Protein AF-0000000077100082 (afdb_homodimer)

Secondary structure (DSSP, 8-state):
-HHHHHHHHHHHHHHTT---THHHH-HHHHHHHHHIIIIIHHHHH---HHHHHHHHHHHHHHTT-HHHHHHHHHHHHHHT--HHHHHHHHHHHHHHH-HHHHHHHHHHHHHHHHHTT--SSPPP-----TTTHHHHHHHHHHHHH-GGGTTGGG-S-TTTHHHHHHIIIIIIIIIITSSSS-HHHHHHHHHHHHHHH-S-HHHHHHHHHHHHHTT--HHHHHHHHHHHHHHHHHHHHHHHHHHHHHHHHHHHTT--GGGTT-/-HHHHHHHHHHHHHHTT---THHHH-HHHHHHHHHIIIIIHHHHH---HHHHHHHHHHHHHHTT-HHHHHHHHHHHHHHT--HHHHHHHHHHHHHHH-HHHHHHHHHHHHHHHHHTT--SSPPP-----TTTHHHHHHHHHHHHH-GGGTTGGG-S-TTTHHHHHHIIIIIIIIIITSSSS-HHHHHHHHHHHHHHH-S-HHHHHHHHHHHHHTT--HHHHHHHHHHHHHHHHHHHHHHHHHHHHHHHHHHHTT--GGGTT-

Sequence (524 aa):
MEMTESIKKYKEKIFQGRESELLETDPEFMERFEHFAFGEVVNETKLDDKIGFMAVLAALLGCQGEEAFRELLPAALNIGITPVEVKEIVYQAAAYLGMGRVLSFLKITNEVLTEKGVSLPLEGQAVSTMENRRETGTRVQVEIFGEGMRDFWQSGPQESRHINRWLAANCFGDYYTRTGLDYKQREMITFCFLAAQGGCEPQLTSHAAANMKIGNDKEFLIRIISQCLPYIGYPRSLNALSCVNAAAEKQEKGMNINEDKRMEMTESIKKYKEKIFQGRESELLETDPEFMERFEHFAFGEVVNETKLDDKIGFMAVLAALLGCQGEEAFRELLPAALNIGITPVEVKEIVYQAAAYLGMGRVLSFLKITNEVLTEKGVSLPLEGQAVSTMENRRETGTRVQVEIFGEGMRDFWQSGPQESRHINRWLAANCFGDYYTRTGLDYKQREMITFCFLAAQGGCEPQLTSHAAANMKIGNDKEFLIRIISQCLPYIGYPRSLNALSCVNAAAEKQEKGMNINEDKR

pLDDT: mean 93.89, std 10.59, range [25.17, 98.94]

InterPro domains:
  IPR003779 Alkyl hydroperoxide reductase AhpD/CMD-like [PF02627] (27-111)
  IPR003779 Alkyl hydroperoxide reductase AhpD/CMD-like [PF02627] (165-244)
  IPR029032 AhpD-like [G3DSA:1.20.1290.10] (13-253)
  IPR029032 AhpD-like [SSF69118] (3-251)
  IPR052512 4-carboxymuconolactone decarboxylase/NDH-1 regulator [PTHR33570] (128-253)

Nearest PDB structures (foldseek):
  4g9q-assembly1_A  TM=7.922E-01  e=1.301E-07  Sinorhizobium meliloti 1021
  2af7-assembly1_A  TM=8.505E-01  e=6.640E-03  Methanothermobacter thermautotrophicus
  2af7-assembly1_F  TM=8.245E-01  e=3.031E-02  Methanothermobacter thermautotrophicus
  6r38-assembly1_A-2  TM=1.895E-01  e=4.785E+00  Trypanosoma brucei
  2q0t-assembly1_C  TM=5.673E-01  e=5.059E-04  Paraburkholderia xenovorans LB400

Structure (mmCIF, N/CA/C/O backbone):
data_AF-0000000077100082-model_v1
#
loop_
_entity.id
_entity.type
_entity.pdbx_description
1 polymer 'Carboxymuconolactone decarboxylase family protein'
#
loop_
_atom_site.group_PDB
_atom_site.id
_atom_site.type_symbol
_atom_site.label_atom_id
_atom_site.label_alt_id
_atom_site.label_comp_id
_atom_site.label_asym_id
_atom_site.label_entity_id
_atom_site.label_seq_id
_atom_site.pdbx_PDB_ins_code
_atom_site.Cartn_x
_atom_site.Cartn_y
_atom_site.Cartn_z
_atom_site.occupancy
_atom_site.B_iso_or_equiv
_atom_site.auth_seq_id
_atom_site.auth_comp_id
_atom_site.auth_asym_id
_atom_site.auth_atom_id
_atom_site.pdbx_PDB_model_num
ATOM 1 N N . MET A 1 1 ? -29.5 27 15.508 1 57.44 1 MET A N 1
ATOM 2 C CA . MET A 1 1 ? -29.328 28.25 14.789 1 57.44 1 MET A CA 1
ATOM 3 C C . MET A 1 1 ? -27.875 28.703 14.805 1 57.44 1 MET A C 1
ATOM 5 O O . MET A 1 1 ? -27.297 28.969 13.758 1 57.44 1 MET A O 1
ATOM 9 N N . GLU A 1 2 ? -27.297 28.719 15.977 1 64.06 2 GLU A N 1
ATOM 10 C CA . GLU A 1 2 ? -25.938 29.188 16.141 1 64.06 2 GLU A CA 1
ATOM 11 C C . GLU A 1 2 ? -24.938 28.234 15.469 1 64.06 2 GLU A C 1
ATOM 13 O O . GLU A 1 2 ? -24.016 28.688 14.797 1 64.06 2 GLU A O 1
ATOM 18 N N . MET A 1 3 ? -25.281 27 15.508 1 71.62 3 MET A N 1
ATOM 19 C CA . MET A 1 3 ? -24.359 26.031 14.914 1 71.62 3 MET A CA 1
ATOM 20 C C . MET A 1 3 ? -24.391 26.125 13.391 1 71.62 3 MET A C 1
ATOM 22 O O . MET A 1 3 ? -23.359 26.016 12.742 1 71.62 3 MET A O 1
ATOM 26 N N . THR A 1 4 ? -25.516 26.406 12.945 1 79.12 4 THR A N 1
ATOM 27 C CA . THR A 1 4 ? -25.672 26.5 11.492 1 79.12 4 THR A CA 1
ATOM 28 C C . THR A 1 4 ? -24.891 27.688 10.953 1 79.12 4 THR A C 1
ATOM 30 O O . THR A 1 4 ? -24.234 27.578 9.906 1 79.12 4 THR A O 1
ATOM 33 N N . GLU A 1 5 ? -24.875 28.781 11.758 1 83.44 5 GLU A N 1
ATOM 34 C CA . GLU A 1 5 ? -24.141 29.953 11.32 1 83.44 5 GLU A CA 1
ATOM 35 C C . GLU A 1 5 ? -22.625 29.719 11.383 1 83.44 5 GLU A C 1
ATOM 37 O O . GLU A 1 5 ? -21.891 30.172 10.516 1 83.44 5 GLU A O 1
ATOM 42 N N . SER A 1 6 ? -22.25 29.078 12.398 1 84.81 6 SER A N 1
ATOM 43 C CA . SER A 1 6 ? -20.844 28.781 12.555 1 84.81 6 SER A CA 1
ATOM 44 C C . SER A 1 6 ? -20.344 27.875 11.438 1 84.81 6 SER A C 1
ATOM 46 O O . SER A 1 6 ? -19.219 28.031 10.953 1 84.81 6 SER A O 1
ATOM 48 N N . ILE A 1 7 ? -21.141 26.984 11.086 1 88.75 7 ILE A N 1
ATOM 49 C CA . ILE A 1 7 ? -20.797 26.062 10 1 88.75 7 ILE A CA 1
ATOM 50 C C . ILE A 1 7 ? -20.688 26.844 8.688 1 88.75 7 ILE A C 1
ATOM 52 O O . ILE A 1 7 ? -19.75 26.609 7.914 1 88.75 7 ILE A O 1
ATOM 56 N N . LYS A 1 8 ? -21.609 27.688 8.469 1 87.44 8 LYS A N 1
ATOM 57 C CA . LYS A 1 8 ? -21.594 28.5 7.25 1 87.44 8 LYS A CA 1
ATOM 58 C C . LYS A 1 8 ? -20.328 29.344 7.172 1 87.44 8 LYS A C 1
ATOM 60 O O . LYS A 1 8 ? -19.719 29.469 6.109 1 87.44 8 LYS A O 1
ATOM 65 N N . LYS A 1 9 ? -19.953 29.969 8.281 1 88.38 9 LYS A N 1
ATOM 66 C CA . LYS A 1 9 ? -18.75 30.797 8.336 1 88.38 9 LYS A CA 1
ATOM 67 C C . LYS A 1 9 ? -17.5 29.969 8.094 1 88.38 9 LYS A C 1
ATOM 69 O O . LYS A 1 9 ? -16.594 30.406 7.387 1 88.38 9 LYS A O 1
ATOM 74 N N . TYR A 1 10 ? -17.516 28.891 8.688 1 89.19 10 TYR A N 1
ATOM 75 C CA . TYR A 1 10 ? -16.359 28 8.531 1 89.19 10 TYR A CA 1
ATOM 76 C C . TYR A 1 10 ? -16.234 27.531 7.082 1 89.19 10 TYR A C 1
ATOM 78 O O . TYR A 1 10 ? -15.133 27.531 6.52 1 89.19 10 TYR A O 1
ATOM 86 N N . LYS A 1 11 ? -17.281 27.156 6.488 1 89.62 11 LYS A N 1
ATOM 87 C CA . LYS A 1 11 ? -17.281 26.688 5.105 1 89.62 11 LYS A CA 1
ATOM 88 C C . LYS A 1 11 ? -16.859 27.812 4.152 1 89.62 11 LYS A C 1
ATOM 90 O O . LYS A 1 11 ? -16.188 27.562 3.15 1 89.62 11 LYS A O 1
ATOM 95 N N . GLU A 1 12 ? -17.344 28.953 4.441 1 88.38 12 GLU A N 1
ATOM 96 C CA . GLU A 1 12 ? -16.938 30.094 3.623 1 88.38 12 GLU A CA 1
ATOM 97 C C . GLU A 1 12 ? -15.422 30.312 3.695 1 88.38 12 GLU A C 1
ATOM 99 O O . GLU A 1 12 ? -14.797 30.656 2.695 1 88.38 12 GLU A O 1
ATOM 104 N N . LYS A 1 13 ? -14.938 30.172 4.867 1 86.25 13 LYS A N 1
ATOM 105 C CA . LYS A 1 13 ? -13.5 30.328 5.078 1 86.25 13 LYS A CA 1
ATOM 106 C C . LYS A 1 13 ? -12.711 29.312 4.27 1 86.25 13 LYS A C 1
ATOM 108 O O . LYS A 1 13 ? -11.695 29.641 3.648 1 86.25 13 LYS A O 1
ATOM 113 N N . ILE A 1 14 ? -13.219 28.125 4.125 1 86.38 14 ILE A N 1
ATOM 114 C CA . ILE A 1 14 ? -12.383 27.062 3.568 1 86.38 14 ILE A CA 1
ATOM 115 C C . ILE A 1 14 ? -12.695 26.891 2.084 1 86.38 14 ILE A C 1
ATOM 117 O O . ILE A 1 14 ? -11.805 26.578 1.29 1 86.38 14 ILE A O 1
ATOM 121 N N . PHE A 1 15 ? -13.914 27.047 1.673 1 88.56 15 PHE A N 1
ATOM 122 C CA . PHE A 1 15 ? -14.266 26.719 0.297 1 88.56 15 PHE A CA 1
ATOM 123 C C . PHE A 1 15 ? -14.406 27.984 -0.541 1 88.56 15 PHE A C 1
ATOM 125 O O . PHE A 1 15 ? -14.484 27.922 -1.77 1 88.56 15 PHE A O 1
ATOM 132 N N . GLN A 1 16 ? -14.445 29.141 0.132 1 86.81 16 GLN A N 1
ATOM 133 C CA . GLN A 1 16 ? -14.453 30.438 -0.516 1 86.81 16 GLN A CA 1
ATOM 134 C C . GLN A 1 16 ? -15.477 30.5 -1.641 1 86.81 16 GLN A C 1
ATOM 136 O O . GLN A 1 16 ? -15.156 30.859 -2.773 1 86.81 16 GLN A O 1
ATOM 141 N N . GLY A 1 17 ? -16.672 30.047 -1.299 1 82 17 GLY A N 1
ATOM 142 C CA . GLY A 1 17 ? -17.812 30.203 -2.203 1 82 17 GLY A CA 1
ATOM 143 C C . GLY A 1 17 ? -18.047 28.984 -3.08 1 82 17 GLY A C 1
ATOM 144 O O . GLY A 1 17 ? -19.094 28.891 -3.734 1 82 17 GLY A O 1
ATOM 145 N N . ARG A 1 18 ? -17.109 28.109 -3.15 1 82.69 18 ARG A N 1
ATOM 146 C CA . ARG A 1 18 ? -17.312 26.891 -3.934 1 82.69 18 ARG A CA 1
ATOM 147 C C . ARG A 1 18 ? -18.219 25.922 -3.193 1 82.69 18 ARG A C 1
ATOM 149 O O . ARG A 1 18 ? -18 25.656 -2.008 1 82.69 18 ARG A O 1
ATOM 156 N N . GLU A 1 19 ? -19.312 25.5 -3.924 1 82.69 19 GLU A N 1
ATOM 157 C CA . GLU A 1 19 ? -20.234 24.547 -3.322 1 82.69 19 GLU A CA 1
ATOM 158 C C . GLU A 1 19 ? -20.219 23.219 -4.07 1 82.69 19 GLU A C 1
ATOM 160 O O . GLU A 1 19 ? -20.047 23.188 -5.289 1 82.69 19 GLU A O 1
ATOM 165 N N . SER A 1 20 ? -20.359 22.156 -3.256 1 86.44 20 SER A N 1
ATOM 166 C CA . SER A 1 20 ? -20.453 20.828 -3.834 1 86.44 20 SER A CA 1
ATOM 167 C C . SER A 1 20 ? -21.734 20.641 -4.629 1 86.44 20 SER A C 1
ATOM 169 O O . SER A 1 20 ? -22.797 21.109 -4.215 1 86.44 20 SER A O 1
ATOM 171 N N . GLU A 1 21 ? -21.656 20 -5.715 1 86.38 21 GLU A N 1
ATOM 172 C CA . GLU A 1 21 ? -22.844 19.672 -6.508 1 86.38 21 GLU A CA 1
ATOM 173 C C . GLU A 1 21 ? -23.781 18.75 -5.738 1 86.38 21 GLU A C 1
ATOM 175 O O . GLU A 1 21 ? -24.984 18.719 -6.008 1 86.38 21 GLU A O 1
ATOM 180 N N . LEU A 1 22 ? -23.219 18.141 -4.777 1 91.5 22 LEU A N 1
ATOM 181 C CA . LEU A 1 22 ? -24.016 17.172 -4.004 1 91.5 22 LEU A CA 1
ATOM 182 C C . LEU A 1 22 ? -25.078 17.891 -3.182 1 91.5 22 LEU A C 1
ATOM 184 O O . LEU A 1 22 ? -26.062 17.281 -2.771 1 91.5 22 LEU A O 1
ATOM 188 N N . LEU A 1 23 ? -24.828 19.188 -2.873 1 90.19 23 LEU A N 1
ATOM 189 C CA . LEU A 1 23 ? -25.828 19.953 -2.139 1 90.19 23 LEU A CA 1
ATOM 190 C C . LEU A 1 23 ? -27.141 20.016 -2.914 1 90.19 23 LEU A C 1
ATOM 192 O O . LEU A 1 23 ? -28.219 20.062 -2.318 1 90.19 23 LEU A O 1
ATOM 196 N N . GLU A 1 24 ? -27.094 19.953 -4.258 1 91.38 24 GLU A N 1
ATOM 197 C CA . GLU A 1 24 ? -28.281 20 -5.105 1 91.38 24 GLU A CA 1
ATOM 198 C C . GLU A 1 24 ? -28.891 18.609 -5.262 1 91.38 24 GLU A C 1
ATOM 200 O O . GLU A 1 24 ? -30.109 18.438 -5.148 1 91.38 24 GLU A O 1
ATOM 205 N N . THR A 1 25 ? -28.109 17.609 -5.496 1 94.88 25 THR A N 1
ATOM 206 C CA .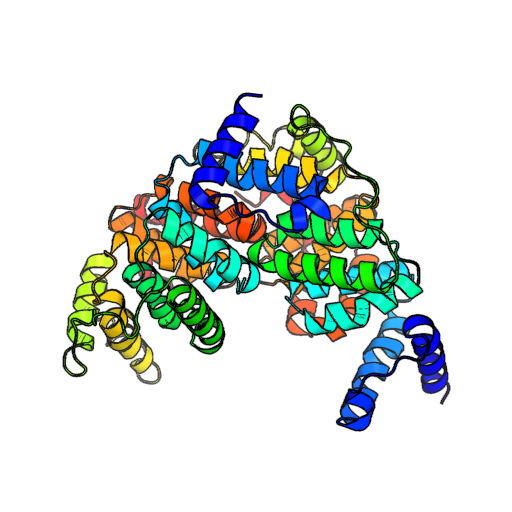 THR A 1 25 ? -28.625 16.297 -5.832 1 94.88 25 THR A CA 1
ATOM 207 C C . THR A 1 25 ? -28.938 15.5 -4.57 1 94.88 25 THR A C 1
ATOM 209 O O . THR A 1 25 ? -29.812 14.625 -4.578 1 94.88 25 THR A O 1
ATOM 212 N N . ASP A 1 26 ? -28.266 15.75 -3.459 1 95.75 26 ASP A N 1
ATOM 213 C CA . ASP A 1 26 ? -28.375 14.977 -2.227 1 95.75 26 ASP A CA 1
ATOM 214 C C . ASP A 1 26 ? -28.453 15.891 -1.008 1 95.75 26 ASP A C 1
ATOM 216 O O . ASP A 1 26 ? -27.656 15.766 -0.079 1 95.75 26 ASP A O 1
ATOM 220 N N . PRO A 1 27 ? -29.344 16.75 -0.812 1 91.81 27 PRO A N 1
ATOM 221 C CA . PRO A 1 27 ? -29.375 17.812 0.201 1 91.81 27 PRO A CA 1
ATOM 222 C C . PRO A 1 27 ? -29.484 17.266 1.622 1 91.81 27 PRO A C 1
ATOM 224 O O . PRO A 1 27 ? -28.844 17.781 2.539 1 91.81 27 PRO A O 1
ATOM 227 N N . GLU A 1 28 ? -30.25 16.156 1.84 1 92.44 28 GLU A N 1
ATOM 228 C CA . GLU A 1 28 ? -30.406 15.633 3.191 1 92.44 28 GLU A CA 1
ATOM 229 C C . GLU A 1 28 ? -29.109 15 3.691 1 92.44 28 GLU A C 1
ATOM 231 O O . GLU A 1 28 ? -28.734 15.172 4.855 1 92.44 28 GLU A O 1
ATOM 236 N N . PHE A 1 29 ? -28.562 14.305 2.797 1 93.81 29 PHE A N 1
ATOM 237 C CA . PHE A 1 29 ? -27.281 13.688 3.15 1 93.81 29 PHE A CA 1
ATOM 238 C C . PHE A 1 29 ? -26.25 14.742 3.486 1 93.81 29 PHE A C 1
ATOM 240 O O . PHE A 1 29 ? -25.562 14.648 4.504 1 93.81 29 PHE A O 1
ATOM 247 N N . MET A 1 30 ? -26.109 15.719 2.662 1 93.44 30 MET A N 1
ATOM 248 C CA . MET A 1 30 ? -25.062 16.734 2.814 1 93.44 30 MET A CA 1
ATOM 249 C C . MET A 1 30 ? -25.297 17.578 4.07 1 93.44 30 MET A C 1
ATOM 251 O O . MET A 1 30 ? -24.344 18 4.719 1 93.44 30 MET A O 1
ATOM 255 N N . GLU A 1 31 ? -26.516 17.797 4.41 1 91.62 31 GLU A N 1
ATOM 256 C CA . GLU A 1 31 ? -26.828 18.5 5.652 1 91.62 31 GLU A CA 1
ATOM 257 C C . GLU A 1 31 ? -26.219 17.781 6.859 1 91.62 31 GLU A C 1
ATOM 259 O O . GLU A 1 31 ? -25.594 18.406 7.715 1 91.62 31 GLU A O 1
ATOM 264 N N . ARG A 1 32 ? -26.438 16.453 6.891 1 92.94 32 ARG A N 1
ATOM 265 C CA . ARG A 1 32 ? -25.938 15.664 8.016 1 92.94 32 ARG A CA 1
ATOM 266 C C . ARG A 1 32 ? -24.406 15.578 7.988 1 92.94 32 ARG A C 1
ATOM 268 O O . ARG A 1 32 ? -23.766 15.711 9.031 1 92.94 32 ARG A O 1
ATOM 275 N N . PHE A 1 33 ? -23.906 15.406 6.824 1 94.31 33 PHE A N 1
ATOM 276 C CA . PHE A 1 33 ? -22.469 15.266 6.699 1 94.31 33 PHE A CA 1
ATOM 277 C C . PHE A 1 33 ? -21.75 16.547 7.109 1 94.31 33 PHE A C 1
ATOM 279 O O . PHE A 1 33 ? -20.812 16.531 7.898 1 94.31 33 PHE A O 1
ATOM 286 N N . GLU A 1 34 ? -22.156 17.688 6.586 1 92.88 34 GLU A N 1
ATOM 287 C CA . GLU A 1 34 ? -21.5 18.969 6.852 1 92.88 34 GLU A CA 1
ATOM 288 C C . GLU A 1 34 ? -21.656 19.375 8.312 1 92.88 34 GLU A C 1
ATOM 290 O O . GLU A 1 34 ? -20.734 19.953 8.906 1 92.88 34 GLU A O 1
ATOM 295 N N . HIS A 1 35 ? -22.812 19.109 8.859 1 93.56 35 HIS A N 1
ATOM 296 C CA . HIS A 1 35 ? -23.016 19.391 10.273 1 93.56 35 HIS A CA 1
ATOM 297 C C . HIS A 1 35 ? -22.031 18.609 11.141 1 93.56 35 HIS A C 1
ATOM 299 O O . HIS A 1 35 ? -21.5 19.141 12.117 1 93.56 35 HIS A O 1
ATOM 305 N N . PHE A 1 36 ? -21.844 17.391 10.789 1 95.19 36 PHE A N 1
ATOM 306 C CA . PHE A 1 36 ? -20.938 16.531 11.547 1 95.19 36 PHE A CA 1
ATOM 307 C C . PHE A 1 36 ? -19.484 16.953 11.312 1 95.19 36 PHE A C 1
ATOM 309 O O . PHE A 1 36 ? -18.781 17.281 12.266 1 95.19 36 PHE A O 1
ATOM 316 N N . ALA A 1 37 ? -19.062 17 10.055 1 95.81 37 ALA A N 1
ATOM 317 C CA . ALA A 1 37 ? -17.656 17.188 9.68 1 95.81 37 ALA A CA 1
ATOM 318 C C . ALA A 1 37 ? -17.203 18.609 9.984 1 95.81 37 ALA A C 1
ATOM 320 O O . ALA A 1 37 ? -16.078 18.812 10.453 1 95.81 37 ALA A O 1
ATOM 321 N N . PHE A 1 38 ? -18 19.609 9.711 1 94.38 38 PHE A N 1
ATOM 322 C CA . PHE A 1 38 ? -17.562 21 9.789 1 94.38 38 PHE A CA 1
ATOM 323 C C . PHE A 1 38 ? -18.172 21.688 11.008 1 94.38 38 PHE A C 1
ATOM 325 O O . PHE A 1 38 ? -17.844 22.844 11.312 1 94.38 38 PHE A O 1
ATOM 332 N N . GLY A 1 39 ? -19.031 21.016 11.766 1 94.44 39 GLY A N 1
ATOM 333 C CA . GLY A 1 39 ? -19.609 21.531 12.992 1 94.44 39 GLY A CA 1
ATOM 334 C C . GLY A 1 39 ? -19.172 20.781 14.227 1 94.44 39 GLY A C 1
ATOM 335 O O . GLY A 1 39 ? -18.25 21.203 14.93 1 94.44 39 GLY A O 1
ATOM 336 N N . GLU A 1 40 ? -19.703 19.516 14.422 1 94.69 40 GLU A N 1
ATOM 337 C CA . GLU A 1 40 ? -19.484 18.766 15.656 1 94.69 40 GLU A CA 1
ATOM 338 C C . GLU A 1 40 ? -18 18.422 15.836 1 94.69 40 GLU A C 1
ATOM 340 O O . GLU A 1 40 ? -17.438 18.609 16.922 1 94.69 40 GLU A O 1
ATOM 345 N N . VAL A 1 41 ? -17.406 17.938 14.82 1 96.56 41 VAL A N 1
ATOM 346 C CA . VAL A 1 41 ? -16.016 17.5 14.906 1 96.56 41 VAL A CA 1
ATOM 347 C C . VAL A 1 41 ? -15.117 18.719 15.18 1 96.56 41 VAL A C 1
ATOM 349 O O . VAL A 1 41 ? -14.258 18.672 16.062 1 96.56 41 VAL A O 1
ATOM 352 N N . VAL A 1 42 ? -15.305 19.781 14.461 1 93.81 42 VAL A N 1
ATOM 353 C CA . VAL A 1 42 ? -14.492 20.984 14.602 1 93.81 42 VAL A CA 1
ATOM 354 C C . VAL A 1 42 ? -14.648 21.547 16.016 1 93.81 42 VAL A C 1
ATOM 356 O O . VAL A 1 42 ? -13.656 21.922 16.641 1 93.81 42 VAL A O 1
ATOM 359 N N . ASN A 1 43 ? -15.836 21.531 16.531 1 93.62 43 ASN A N 1
ATOM 360 C CA . ASN A 1 43 ? -16.109 22.094 17.859 1 93.62 43 ASN A CA 1
ATOM 361 C C . ASN A 1 43 ? -15.547 21.219 18.969 1 93.62 43 ASN A C 1
ATOM 363 O O . ASN A 1 43 ? -15.156 21.703 20.016 1 93.62 43 ASN A O 1
ATOM 367 N N . GLU A 1 44 ? -15.562 19.922 18.719 1 95.19 44 GLU A N 1
ATOM 368 C CA . GLU A 1 44 ? -15.078 18.969 19.719 1 95.19 44 GLU A CA 1
ATOM 369 C C . GLU A 1 44 ? -13.555 18.953 19.766 1 95.19 44 GLU A C 1
ATOM 371 O O . GLU A 1 44 ? -12.961 18.906 20.844 1 95.19 44 GLU A O 1
ATOM 376 N N . THR A 1 45 ? -12.906 18.922 18.625 1 97 45 THR A N 1
ATOM 377 C CA . THR A 1 45 ? -11.461 18.734 18.562 1 97 45 THR A CA 1
ATOM 378 C C . THR A 1 45 ? -10.727 20.031 18.859 1 97 45 THR A C 1
ATOM 380 O O . THR A 1 45 ? -9.672 20.016 19.5 1 97 45 THR A O 1
ATOM 383 N N . LYS A 1 46 ? -11.234 21.188 18.359 1 95.88 46 LYS A N 1
ATOM 384 C CA . LYS A 1 46 ? -10.641 22.516 18.516 1 95.88 46 LYS A CA 1
ATOM 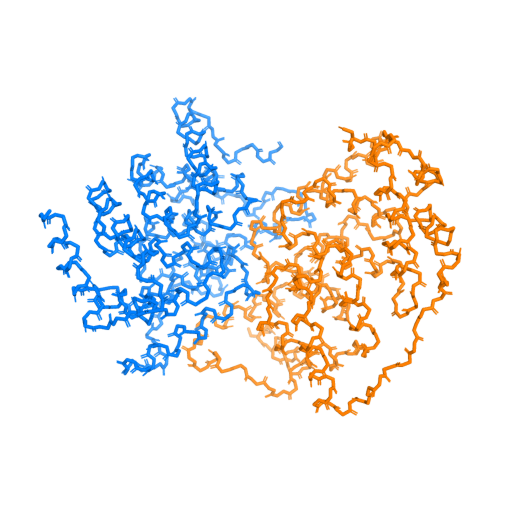385 C C . LYS A 1 46 ? -9.188 22.531 18.031 1 95.88 46 LYS A C 1
ATOM 387 O O . LYS A 1 46 ? -8.328 23.156 18.656 1 95.88 46 LYS A O 1
ATOM 392 N N . LEU A 1 47 ? -8.953 21.734 17.062 1 96.5 47 LEU A N 1
ATOM 393 C CA . LEU A 1 47 ? -7.633 21.719 16.438 1 96.5 47 LEU A CA 1
ATOM 394 C C . LEU A 1 47 ? -7.391 22.984 15.625 1 96.5 47 LEU A C 1
ATOM 396 O O . LEU A 1 47 ? -8.328 23.578 15.109 1 96.5 47 LEU A O 1
ATOM 400 N N . ASP A 1 48 ? -6.117 23.391 15.617 1 96.06 48 ASP A N 1
ATOM 401 C CA . ASP A 1 48 ? -5.73 24.344 14.578 1 96.06 48 ASP A CA 1
ATOM 402 C C . ASP A 1 48 ? -6.176 23.875 13.195 1 96.06 48 ASP A C 1
ATOM 404 O O . ASP A 1 48 ? -6.031 22.688 12.867 1 96.06 48 ASP A O 1
ATOM 408 N N . ASP A 1 49 ? -6.762 24.766 12.367 1 95.12 49 ASP A N 1
ATOM 409 C CA . ASP A 1 49 ? -7.324 24.391 11.078 1 95.12 49 ASP A CA 1
ATOM 410 C C . ASP A 1 49 ? -6.273 23.734 10.188 1 95.12 49 ASP A C 1
ATOM 412 O O . ASP A 1 49 ? -6.566 22.766 9.477 1 95.12 49 ASP A O 1
ATOM 416 N N . LYS A 1 50 ? -5.09 24.297 10.234 1 96.81 50 LYS A N 1
ATOM 417 C CA . LYS A 1 50 ? -4.02 23.766 9.391 1 96.81 50 LYS A CA 1
ATOM 418 C C . LYS A 1 50 ? -3.682 22.328 9.766 1 96.81 50 LYS A C 1
ATOM 420 O O . LYS A 1 50 ? -3.557 21.469 8.898 1 96.81 50 LYS A O 1
ATOM 425 N N . ILE A 1 51 ? -3.543 22.094 11.031 1 98.12 51 ILE A N 1
ATOM 426 C CA . ILE A 1 51 ? -3.225 20.766 11.523 1 98.12 51 ILE A CA 1
ATOM 427 C C . ILE A 1 51 ? -4.355 19.797 11.18 1 98.12 51 ILE A C 1
ATOM 429 O O . ILE A 1 51 ? -4.105 18.672 10.742 1 98.12 51 ILE A O 1
ATOM 433 N N . GLY A 1 52 ? -5.609 20.234 11.391 1 97.81 52 GLY A N 1
ATOM 434 C CA . GLY A 1 52 ? -6.754 19.406 11.062 1 97.81 52 GLY A CA 1
ATOM 435 C C . GLY A 1 52 ? -6.797 19.016 9.594 1 97.81 52 GLY A C 1
ATOM 436 O O . GLY A 1 52 ? -7.051 17.844 9.273 1 97.81 52 GLY A O 1
ATOM 437 N N . PHE A 1 53 ? -6.535 19.922 8.695 1 97.56 53 PHE A N 1
ATOM 438 C CA . PHE A 1 53 ? -6.609 19.625 7.266 1 97.56 53 PHE A CA 1
ATOM 439 C C . PHE A 1 53 ? -5.418 18.781 6.82 1 97.56 53 PHE A C 1
ATOM 441 O O . PHE A 1 53 ? -5.547 17.953 5.918 1 97.56 53 PHE A O 1
ATOM 448 N N . MET A 1 54 ? -4.227 19 7.441 1 98.69 54 MET A N 1
ATOM 449 C CA . MET A 1 54 ? -3.104 18.109 7.164 1 98.69 54 MET A CA 1
ATOM 450 C C . MET A 1 54 ? -3.457 16.656 7.488 1 98.69 54 MET A C 1
ATOM 452 O O . MET A 1 54 ? -3.16 15.75 6.707 1 98.69 54 MET A O 1
ATOM 456 N N . ALA A 1 55 ? -4.109 16.469 8.609 1 98.81 55 ALA A N 1
ATOM 457 C CA . ALA A 1 55 ? -4.52 15.141 9.031 1 98.81 55 ALA A CA 1
ATOM 458 C C . ALA A 1 55 ? -5.516 14.531 8.047 1 98.81 55 ALA A C 1
ATOM 460 O O . ALA A 1 55 ? -5.41 13.352 7.695 1 98.81 55 ALA A O 1
ATOM 461 N N . VAL A 1 56 ? -6.465 15.344 7.617 1 98.62 56 VAL A N 1
ATOM 462 C CA . VAL A 1 56 ? -7.5 14.867 6.707 1 98.62 56 VAL A CA 1
ATOM 463 C C . VAL A 1 56 ? -6.875 14.492 5.363 1 98.62 56 VAL A C 1
ATOM 465 O O . VAL A 1 56 ? -7.18 13.43 4.805 1 98.62 56 VAL A O 1
ATOM 468 N N . LEU A 1 57 ? -5.961 15.352 4.816 1 98.81 57 LEU A N 1
ATOM 469 C CA . LEU A 1 57 ? -5.285 15.023 3.562 1 98.81 57 LEU A CA 1
ATOM 470 C C . LEU A 1 57 ? -4.508 13.719 3.688 1 98.81 57 LEU A C 1
ATOM 472 O O . LEU A 1 57 ? -4.551 12.875 2.787 1 98.81 57 LEU A O 1
ATOM 476 N N . ALA A 1 58 ? -3.791 13.547 4.793 1 98.94 58 ALA A N 1
ATOM 477 C CA . ALA A 1 58 ? -3.029 12.32 5.027 1 98.94 58 ALA A CA 1
ATOM 478 C C . ALA A 1 58 ? -3.949 11.109 5.109 1 98.94 58 ALA A C 1
ATOM 480 O O . ALA A 1 58 ? -3.643 10.047 4.555 1 98.94 58 ALA A O 1
ATOM 481 N N . ALA A 1 59 ? -5.082 11.242 5.781 1 98.88 59 ALA A N 1
ATOM 482 C CA . ALA A 1 59 ? -6.035 10.148 5.914 1 98.88 59 ALA A CA 1
ATOM 483 C C . ALA A 1 59 ? -6.625 9.766 4.559 1 98.88 59 ALA A C 1
ATOM 485 O O . ALA A 1 59 ? -6.848 8.586 4.281 1 98.88 59 ALA A O 1
ATOM 486 N N . LEU A 1 60 ? -6.91 10.773 3.736 1 98.81 60 LEU A N 1
ATOM 487 C CA . LEU A 1 60 ? -7.457 10.508 2.41 1 98.81 60 LEU A CA 1
ATOM 488 C C . LEU A 1 60 ? -6.449 9.75 1.548 1 98.81 60 LEU A C 1
ATOM 490 O O . LEU A 1 60 ? -6.828 8.891 0.756 1 98.81 60 LEU A O 1
ATOM 494 N N . LEU A 1 61 ? -5.133 10.055 1.67 1 98.69 61 LEU A N 1
ATOM 495 C CA . LEU A 1 61 ? -4.098 9.234 1.047 1 98.69 61 LEU A CA 1
ATOM 496 C C . LEU A 1 61 ? -4.164 7.801 1.555 1 98.69 61 LEU A C 1
ATOM 498 O O . LEU A 1 61 ? -4.184 6.859 0.76 1 98.69 61 LEU A O 1
ATOM 502 N N . GLY A 1 62 ? -4.262 7.629 2.828 1 98.75 62 GLY A N 1
ATOM 503 C CA . GLY A 1 62 ? -4.262 6.312 3.445 1 98.75 62 GLY A CA 1
ATOM 504 C C . GLY A 1 62 ? -5.414 5.438 2.988 1 98.75 62 GLY A C 1
ATOM 505 O O . GLY A 1 62 ? -5.242 4.234 2.777 1 98.75 62 GLY A O 1
ATOM 506 N N . CYS A 1 63 ? -6.562 6.066 2.816 1 98 63 CYS A N 1
ATOM 507 C CA . CYS A 1 63 ? -7.734 5.27 2.471 1 98 63 CYS A CA 1
ATOM 508 C C . CYS A 1 63 ? -8.016 5.34 0.975 1 98 63 CYS A C 1
ATOM 510 O O . CYS A 1 63 ? -9.07 4.898 0.519 1 98 63 CYS A O 1
ATOM 512 N N . GLN A 1 64 ? -7.121 5.941 0.199 1 97.5 64 GLN A N 1
ATOM 513 C CA . GLN A 1 64 ? -7.191 6.027 -1.257 1 97.5 64 GLN A CA 1
ATOM 514 C C . GLN A 1 64 ? -8.438 6.777 -1.705 1 97.5 64 GLN A C 1
ATOM 516 O O . GLN A 1 64 ? -9.125 6.352 -2.637 1 97.5 64 GLN A O 1
ATOM 521 N N . GLY A 1 65 ? -8.789 7.871 -0.971 1 98.12 65 GLY A N 1
ATOM 522 C CA . GLY A 1 65 ? -9.906 8.727 -1.334 1 98.12 65 GLY A CA 1
ATOM 523 C C . GLY A 1 65 ? -9.523 9.836 -2.297 1 98.12 65 GLY A C 1
ATOM 524 O O . GLY A 1 65 ? -9.508 11.008 -1.926 1 98.12 65 GLY A O 1
ATOM 525 N N . GLU A 1 66 ? -9.391 9.523 -3.562 1 97.5 66 GLU A N 1
ATOM 526 C CA . GLU A 1 66 ? -8.828 10.43 -4.562 1 97.5 66 GLU A CA 1
ATOM 527 C C . GLU A 1 66 ? -9.766 11.602 -4.836 1 97.5 66 GLU A C 1
ATOM 529 O O . GLU A 1 66 ? -9.32 12.75 -4.918 1 97.5 66 GLU A O 1
ATOM 534 N N . GLU A 1 67 ? -11.07 11.289 -4.945 1 95.94 67 GLU A N 1
ATOM 535 C CA . GLU A 1 67 ? -12.016 12.344 -5.289 1 95.94 67 GLU A CA 1
ATOM 536 C C . GLU A 1 67 ? -12.164 13.352 -4.148 1 95.94 67 GLU A C 1
ATOM 538 O O . GLU A 1 67 ? -12.195 14.562 -4.383 1 95.94 67 GLU A O 1
ATOM 543 N N . ALA A 1 68 ? -12.258 12.82 -2.955 1 97.06 68 ALA A N 1
ATOM 544 C CA . ALA A 1 68 ? -12.328 13.719 -1.802 1 97.06 68 ALA A CA 1
ATOM 545 C C . ALA A 1 68 ? -11.039 14.523 -1.659 1 97.06 68 ALA A C 1
ATOM 547 O O . ALA A 1 68 ? -11.078 15.703 -1.309 1 97.06 68 ALA A O 1
ATOM 548 N N . PHE A 1 69 ? -9.898 13.914 -1.913 1 98.56 69 PHE A N 1
ATOM 549 C CA . PHE A 1 69 ? -8.617 14.602 -1.885 1 98.56 69 PHE A CA 1
ATOM 550 C C . PHE A 1 69 ? -8.594 15.75 -2.885 1 98.56 69 PHE A C 1
ATOM 552 O O . PHE A 1 69 ? -8.188 16.859 -2.549 1 98.56 69 PHE A O 1
ATOM 559 N N . ARG A 1 70 ? -9.039 15.492 -4.094 1 97.44 70 ARG A N 1
ATOM 560 C CA . ARG A 1 70 ? -9.078 16.516 -5.145 1 97.44 70 ARG A CA 1
ATOM 561 C C . ARG A 1 70 ? -9.961 17.688 -4.742 1 97.44 70 ARG A C 1
ATOM 563 O O . ARG A 1 70 ? -9.633 18.844 -5.02 1 97.44 70 ARG A O 1
ATOM 570 N N . GLU A 1 71 ? -11.039 17.422 -4.066 1 94.19 71 GLU A N 1
ATOM 571 C CA . GLU A 1 71 ? -12.008 18.438 -3.695 1 94.19 71 GLU A CA 1
ATOM 572 C C . GLU A 1 71 ? -11.508 19.281 -2.518 1 94.19 71 GLU A C 1
ATOM 574 O O . GLU A 1 71 ? -11.789 20.469 -2.432 1 94.19 71 GLU A O 1
ATOM 579 N N . LEU A 1 72 ? -10.742 18.641 -1.625 1 96.19 72 LEU A N 1
ATOM 580 C CA . LEU A 1 72 ? -10.422 19.328 -0.373 1 96.19 72 LEU A CA 1
ATOM 581 C C . LEU A 1 72 ? -9.062 20.016 -0.465 1 96.19 72 LEU A C 1
ATOM 583 O O . LEU A 1 72 ? -8.758 20.906 0.331 1 96.19 72 LEU A O 1
ATOM 587 N N . LEU A 1 73 ? -8.25 19.625 -1.436 1 97.88 73 LEU A N 1
ATOM 588 C CA . LEU A 1 73 ? -6.898 20.156 -1.531 1 97.88 73 LEU A CA 1
ATOM 589 C C . LEU A 1 73 ? -6.93 21.672 -1.74 1 97.88 73 LEU A C 1
ATOM 591 O O . LEU A 1 73 ? -6.191 22.406 -1.084 1 97.88 73 LEU A O 1
ATOM 595 N N . PRO A 1 74 ? -7.758 22.234 -2.611 1 96.44 74 PRO A N 1
ATOM 596 C CA . PRO A 1 74 ? -7.836 23.688 -2.732 1 96.44 74 PRO A CA 1
ATOM 597 C C . PRO A 1 74 ? -8.227 24.375 -1.422 1 96.44 74 PRO A C 1
ATOM 599 O O . PRO A 1 74 ? -7.711 25.453 -1.105 1 96.44 74 PRO A O 1
ATOM 602 N N . ALA A 1 75 ? -9.148 23.75 -0.686 1 94.56 75 ALA A N 1
ATOM 603 C CA . ALA A 1 75 ? -9.547 24.297 0.612 1 94.56 75 ALA A CA 1
ATOM 604 C C . ALA A 1 75 ? -8.375 24.328 1.581 1 94.56 75 ALA A C 1
ATOM 606 O O . ALA A 1 75 ? -8.203 25.281 2.336 1 94.56 75 ALA A O 1
ATOM 607 N N . ALA A 1 76 ? -7.602 23.25 1.554 1 96.94 76 ALA A N 1
ATOM 608 C CA . ALA A 1 76 ? -6.414 23.188 2.402 1 96.94 76 ALA A CA 1
ATOM 609 C C . ALA A 1 76 ? -5.445 24.312 2.082 1 96.94 76 ALA A C 1
ATOM 611 O O . ALA A 1 76 ? -4.883 24.938 2.988 1 96.94 76 ALA A O 1
ATOM 612 N N . LEU A 1 77 ? -5.277 24.578 0.843 1 96.94 77 LEU A N 1
ATOM 613 C CA . LEU A 1 77 ? -4.398 25.656 0.41 1 96.94 77 LEU A CA 1
ATOM 614 C C . LEU A 1 77 ? -4.957 27.016 0.84 1 96.94 77 LEU A C 1
ATOM 616 O O . LEU A 1 77 ? -4.203 27.891 1.254 1 96.94 77 LEU A O 1
ATOM 620 N N . ASN A 1 78 ? -6.238 27.188 0.839 1 93.56 78 ASN A N 1
ATOM 621 C CA . ASN A 1 78 ? -6.895 28.438 1.235 1 93.56 78 ASN A CA 1
ATOM 622 C C . ASN A 1 78 ? -6.699 28.719 2.721 1 93.56 78 ASN A C 1
ATOM 624 O O . ASN A 1 78 ? -6.609 29.875 3.123 1 93.56 78 ASN A O 1
ATOM 628 N N . ILE A 1 79 ? -6.578 27.703 3.479 1 93.62 79 ILE A N 1
ATOM 629 C CA . ILE A 1 79 ? -6.516 27.906 4.922 1 93.62 79 ILE A CA 1
ATOM 630 C C . ILE A 1 79 ? -5.074 28.156 5.348 1 93.62 79 ILE A C 1
ATOM 632 O O . ILE A 1 79 ? -4.816 28.531 6.492 1 93.62 79 ILE A O 1
ATOM 636 N N . GLY A 1 80 ? -4.105 27.828 4.441 1 94.75 80 GLY A N 1
ATOM 637 C CA . GLY A 1 80 ? -2.762 28.266 4.777 1 94.75 80 GLY A CA 1
ATOM 638 C C . GLY A 1 80 ? -1.727 27.156 4.656 1 94.75 80 GLY A C 1
ATOM 639 O O . GLY A 1 80 ? -0.535 27.391 4.867 1 94.75 80 GLY A O 1
ATOM 640 N N . ILE A 1 81 ? -2.17 25.969 4.367 1 97.88 81 ILE A N 1
ATOM 641 C CA . ILE A 1 81 ? -1.171 24.938 4.066 1 97.88 81 ILE A CA 1
ATOM 642 C C . ILE A 1 81 ? -0.424 25.312 2.787 1 97.88 81 ILE A C 1
ATOM 644 O O . ILE A 1 81 ? -1.044 25.625 1.766 1 97.88 81 ILE A O 1
ATOM 648 N N . THR A 1 82 ? 0.854 25.312 2.801 1 98.38 82 THR A N 1
ATOM 649 C CA . THR A 1 82 ? 1.647 25.75 1.656 1 98.38 82 THR A CA 1
ATOM 650 C C . THR A 1 82 ? 1.811 24.609 0.648 1 98.38 82 THR A C 1
ATOM 652 O O . THR A 1 82 ? 1.677 23.438 1 1 98.38 82 THR A O 1
ATOM 655 N N . PRO A 1 83 ? 2.104 24.969 -0.6 1 98.56 83 PRO A N 1
ATOM 656 C CA . PRO A 1 83 ? 2.398 23.938 -1.602 1 98.56 83 PRO A CA 1
ATOM 657 C C . PRO A 1 83 ? 3.504 22.984 -1.158 1 98.56 83 PRO A C 1
ATOM 659 O O . PRO A 1 83 ? 3.406 21.781 -1.386 1 98.56 83 PRO A O 1
ATOM 662 N N . VAL A 1 84 ? 4.523 23.5 -0.505 1 98.62 84 VAL A N 1
ATOM 663 C CA . VAL A 1 84 ? 5.625 22.672 -0.023 1 98.62 84 VAL A CA 1
ATOM 664 C C . VAL A 1 84 ? 5.109 21.672 1.012 1 98.62 84 VAL A C 1
ATOM 666 O O . VAL A 1 84 ? 5.449 20.484 0.965 1 98.62 84 VAL A O 1
ATOM 669 N N . GLU A 1 85 ? 4.266 22.109 1.926 1 98.75 85 GLU A N 1
ATOM 670 C CA . GLU A 1 85 ? 3.719 21.234 2.955 1 98.75 85 GLU A CA 1
ATOM 671 C C . GLU A 1 85 ? 2.875 20.125 2.338 1 98.75 85 GLU A C 1
ATOM 673 O O . GLU A 1 85 ? 2.969 18.969 2.75 1 98.75 85 GLU A O 1
ATOM 678 N N . VAL A 1 86 ? 2.066 20.469 1.352 1 98.81 86 VAL A N 1
ATOM 679 C CA . VAL A 1 86 ? 1.234 19.469 0.68 1 98.81 86 VAL A CA 1
ATOM 680 C C . VAL A 1 86 ? 2.119 18.422 0.004 1 98.81 86 VAL A C 1
ATOM 682 O O . VAL A 1 86 ? 1.885 17.219 0.142 1 98.81 86 VAL A O 1
ATOM 685 N N . LYS A 1 87 ? 3.148 18.844 -0.728 1 98.75 87 LYS A N 1
ATOM 686 C CA . LYS A 1 87 ? 4.043 17.922 -1.423 1 98.75 87 LYS A CA 1
ATOM 687 C C . LYS A 1 87 ? 4.77 17.016 -0.437 1 98.75 87 LYS A C 1
ATOM 689 O O . LYS A 1 87 ? 4.941 15.82 -0.696 1 98.75 87 LYS A O 1
ATOM 694 N N . GLU A 1 88 ? 5.18 17.594 0.635 1 98.81 88 GLU A N 1
ATOM 695 C CA . GLU A 1 88 ? 5.895 16.797 1.622 1 98.81 88 GLU A CA 1
ATOM 696 C C . GLU A 1 88 ? 4.992 15.734 2.229 1 98.81 88 GLU A C 1
ATOM 698 O O . GLU A 1 88 ? 5.445 14.625 2.541 1 98.81 88 GLU A O 1
ATOM 703 N N . ILE A 1 89 ? 3.688 16.016 2.424 1 98.88 89 ILE A N 1
ATOM 704 C CA . ILE A 1 89 ? 2.729 15.016 2.875 1 98.88 89 ILE A CA 1
ATOM 705 C C . ILE A 1 89 ? 2.641 13.891 1.85 1 98.88 89 ILE A C 1
ATOM 707 O O . ILE A 1 89 ? 2.729 12.711 2.203 1 98.88 89 ILE A O 1
ATOM 711 N N . VAL A 1 90 ? 2.525 14.258 0.612 1 98.88 90 VAL A N 1
ATOM 712 C CA . VAL A 1 90 ? 2.359 13.273 -0.454 1 98.88 90 VAL A CA 1
ATOM 713 C C . VAL A 1 90 ? 3.65 12.477 -0.629 1 98.88 90 VAL A C 1
ATOM 715 O O . VAL A 1 90 ? 3.615 11.258 -0.798 1 98.88 90 VAL A O 1
ATOM 718 N N . TYR A 1 91 ? 4.848 13.164 -0.597 1 98.75 91 TYR A N 1
ATOM 719 C CA . TYR A 1 91 ? 6.129 12.484 -0.75 1 98.75 91 TYR A CA 1
ATOM 720 C C . TYR A 1 91 ? 6.336 11.461 0.361 1 98.75 91 TYR A C 1
ATOM 722 O O . TYR A 1 91 ? 6.727 10.32 0.098 1 98.75 91 TYR A O 1
ATOM 730 N N . GLN A 1 92 ? 6.09 11.836 1.59 1 98.69 92 GLN A N 1
ATOM 731 C CA . GLN A 1 92 ? 6.297 10.922 2.707 1 98.69 92 GLN A CA 1
ATOM 732 C C . GLN A 1 92 ? 5.355 9.719 2.617 1 98.69 92 GLN A C 1
ATOM 734 O O . GLN A 1 92 ? 5.707 8.617 3.027 1 98.69 92 GLN A O 1
ATOM 739 N N . ALA A 1 93 ? 4.176 9.906 2.061 1 98.81 93 ALA A N 1
ATOM 740 C CA . ALA A 1 93 ? 3.211 8.82 1.903 1 98.81 93 ALA A CA 1
ATOM 741 C C . ALA A 1 93 ? 3.797 7.68 1.078 1 98.81 93 ALA A C 1
ATOM 743 O O . ALA A 1 93 ? 3.428 6.52 1.263 1 98.81 93 ALA A O 1
ATOM 744 N N . ALA A 1 94 ? 4.711 7.961 0.193 1 98.31 94 ALA A N 1
ATOM 745 C CA . ALA A 1 94 ? 5.285 6.941 -0.683 1 98.31 94 ALA A CA 1
ATOM 746 C C . ALA A 1 94 ? 6.004 5.863 0.124 1 98.31 94 ALA A C 1
ATOM 748 O O . ALA A 1 94 ? 6 4.691 -0.251 1 98.31 94 ALA A O 1
ATOM 749 N N . ALA A 1 95 ? 6.633 6.27 1.218 1 98.06 95 ALA A N 1
ATOM 750 C CA . ALA A 1 95 ? 7.34 5.301 2.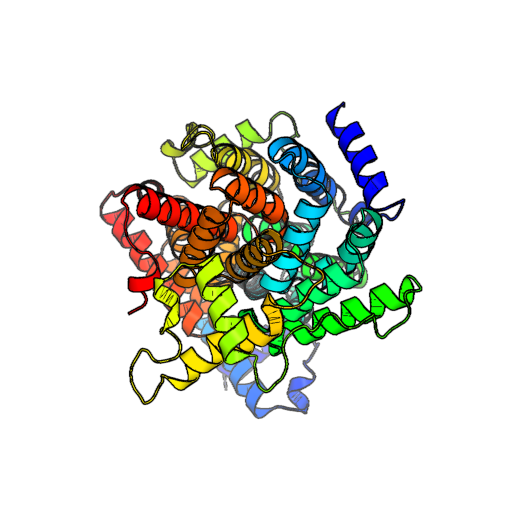053 1 98.06 95 ALA A CA 1
ATOM 751 C C . ALA A 1 95 ? 6.359 4.367 2.756 1 98.06 95 ALA A C 1
ATOM 753 O O . ALA A 1 95 ? 6.672 3.197 2.996 1 98.06 95 ALA A O 1
ATOM 754 N N . TYR A 1 96 ? 5.176 4.801 3.045 1 98.5 96 TYR A N 1
ATOM 755 C CA . TYR A 1 96 ? 4.273 4.043 3.902 1 98.5 96 TYR A CA 1
ATOM 756 C C . TYR A 1 96 ? 3.195 3.348 3.08 1 98.5 96 TYR A C 1
ATOM 758 O O . TYR A 1 96 ? 2.805 2.219 3.383 1 98.5 96 TYR A O 1
ATOM 766 N N . LEU A 1 97 ? 2.744 4.039 2.029 1 98.56 97 LEU A N 1
ATOM 767 C CA . LEU A 1 97 ? 1.62 3.518 1.259 1 98.56 97 LEU A CA 1
ATOM 768 C C . LEU A 1 97 ? 2.098 2.908 -0.055 1 98.56 97 LEU A C 1
ATOM 770 O O . LEU A 1 97 ? 1.364 2.154 -0.697 1 98.56 97 LEU A O 1
ATOM 774 N N . GLY A 1 98 ? 3.389 3.24 -0.457 1 98.38 98 GLY A N 1
ATOM 775 C CA . GLY A 1 98 ? 3.904 2.787 -1.74 1 98.38 98 GLY A CA 1
ATOM 776 C C . GLY A 1 98 ? 3.428 3.633 -2.906 1 98.38 98 GLY A C 1
ATOM 777 O O . GLY A 1 98 ? 2.33 4.195 -2.865 1 98.38 98 GLY A O 1
ATOM 778 N N . MET A 1 99 ? 4.211 3.627 -3.967 1 97.69 99 MET A N 1
ATOM 779 C CA . MET A 1 99 ? 3.916 4.438 -5.145 1 97.69 99 MET A CA 1
ATOM 780 C C . MET A 1 99 ? 2.646 3.951 -5.836 1 97.69 99 MET A C 1
ATOM 782 O O . MET A 1 99 ? 1.976 4.723 -6.523 1 97.69 99 MET A O 1
ATOM 786 N N . GLY A 1 100 ? 2.336 2.662 -5.68 1 97.38 100 GLY A N 1
ATOM 787 C CA . GLY A 1 100 ? 1.105 2.15 -6.262 1 97.38 100 GLY A CA 1
ATOM 788 C C . GLY A 1 100 ? -0.124 2.938 -5.848 1 97.38 100 GLY A C 1
ATOM 789 O O . GLY A 1 100 ? -1.016 3.18 -6.664 1 97.38 100 GLY A O 1
ATOM 790 N N . ARG A 1 101 ? -0.12 3.342 -4.609 1 96.94 101 ARG A N 1
ATOM 791 C CA . ARG A 1 101 ? -1.257 4.086 -4.078 1 96.94 101 ARG A CA 1
ATOM 792 C C . ARG A 1 101 ? -1.035 5.59 -4.211 1 96.94 101 ARG A C 1
ATOM 794 O O . ARG A 1 101 ? -1.994 6.355 -4.316 1 96.94 101 ARG A O 1
ATOM 801 N N . VAL A 1 102 ? 0.187 6.047 -4.297 1 98.62 102 VAL A N 1
ATOM 802 C CA . VAL A 1 102 ? 0.49 7.457 -4.086 1 98.62 102 VAL A CA 1
ATOM 803 C C . VAL A 1 102 ? 0.552 8.18 -5.43 1 98.62 102 VAL A C 1
ATOM 805 O O . VAL A 1 102 ? 0.322 9.391 -5.504 1 98.62 102 VAL A O 1
ATOM 808 N N . LEU A 1 103 ? 0.789 7.445 -6.504 1 98.25 103 LEU A N 1
ATOM 809 C CA . LEU A 1 103 ? 1.051 8.07 -7.797 1 98.25 103 LEU A CA 1
ATOM 810 C C . LEU A 1 103 ? -0.119 8.953 -8.219 1 98.25 103 LEU A C 1
ATOM 812 O O . LEU A 1 103 ? 0.079 10.094 -8.641 1 98.25 103 LEU A O 1
ATOM 816 N N . SER A 1 104 ? -1.336 8.5 -8.125 1 97.56 104 SER A N 1
ATOM 817 C CA . SER A 1 104 ? -2.498 9.273 -8.539 1 97.56 104 SER A CA 1
ATOM 818 C C . SER A 1 104 ? -2.65 10.539 -7.703 1 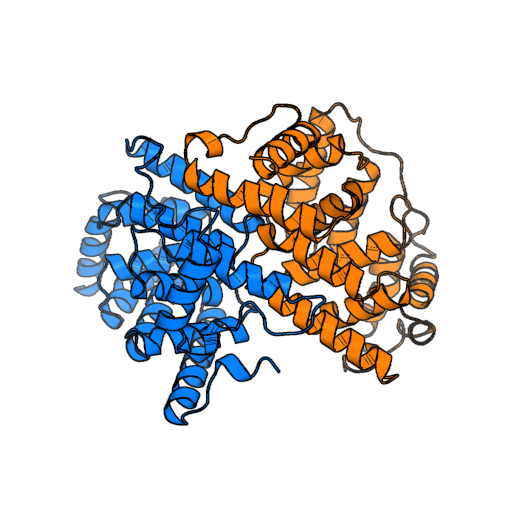97.56 104 SER A C 1
ATOM 820 O O . SER A 1 104 ? -3.043 11.586 -8.219 1 97.56 104 SER A O 1
ATOM 822 N N . PHE A 1 105 ? -2.338 10.469 -6.434 1 98.62 105 PHE A N 1
ATOM 823 C CA . PHE A 1 105 ? -2.439 11.625 -5.547 1 98.62 105 PHE A CA 1
ATOM 824 C C . PHE A 1 105 ? -1.396 12.672 -5.906 1 98.62 105 PHE A C 1
ATOM 826 O O . PHE A 1 105 ? -1.655 13.875 -5.805 1 98.62 105 PHE A O 1
ATOM 833 N N . LEU A 1 106 ? -0.192 12.195 -6.238 1 98.56 106 LEU A N 1
ATOM 834 C CA . LEU A 1 106 ? 0.848 13.125 -6.66 1 98.56 106 LEU A CA 1
ATOM 835 C C . LEU A 1 106 ? 0.436 13.867 -7.93 1 98.56 106 LEU A C 1
ATOM 837 O O . LEU A 1 106 ? 0.637 15.078 -8.047 1 98.56 106 LEU A O 1
ATOM 841 N N . LYS A 1 107 ? -0.151 13.203 -8.891 1 97.88 107 LYS A N 1
ATOM 842 C CA . LYS A 1 107 ? -0.631 13.812 -10.125 1 97.88 107 LYS A CA 1
ATOM 843 C C . LYS A 1 107 ? -1.752 14.812 -9.844 1 97.88 107 LYS A C 1
ATOM 845 O O . LYS A 1 107 ? -1.77 15.906 -10.414 1 97.88 107 LYS A O 1
ATOM 850 N N . ILE A 1 108 ? -2.699 14.422 -8.977 1 98.5 108 ILE A N 1
ATOM 851 C CA . ILE A 1 108 ? -3.779 15.312 -8.578 1 98.5 108 ILE A CA 1
ATOM 852 C C . ILE A 1 108 ? -3.197 16.578 -7.945 1 98.5 108 ILE A C 1
ATOM 854 O O . ILE A 1 108 ? -3.631 17.688 -8.25 1 98.5 108 ILE A O 1
ATOM 858 N N . THR A 1 109 ? -2.213 16.406 -7.062 1 98.81 109 THR A N 1
ATOM 859 C CA . THR A 1 109 ? -1.578 17.531 -6.387 1 98.81 109 THR A CA 1
ATOM 860 C C . THR A 1 109 ? -0.969 18.484 -7.402 1 98.81 109 THR A C 1
ATOM 862 O O . THR A 1 109 ? -1.174 19.703 -7.316 1 98.81 109 THR A O 1
ATOM 865 N N . ASN A 1 110 ? -0.234 17.922 -8.383 1 98.56 110 ASN A N 1
ATOM 866 C CA . ASN A 1 110 ? 0.391 18.75 -9.406 1 98.56 110 ASN A CA 1
ATOM 867 C C . ASN A 1 110 ? -0.649 19.5 -10.234 1 98.56 110 ASN A C 1
ATOM 869 O O . ASN A 1 110 ? -0.464 20.672 -10.562 1 98.56 110 ASN A O 1
ATOM 873 N N . GLU A 1 111 ? -1.736 18.844 -10.562 1 98.06 111 GLU A N 1
ATOM 874 C CA . GLU A 1 111 ? -2.812 19.453 -11.336 1 98.06 111 GLU A CA 1
ATOM 875 C C . GLU A 1 111 ? -3.439 20.625 -10.57 1 98.06 111 GLU A C 1
ATOM 877 O O . GLU A 1 111 ? -3.617 21.703 -11.117 1 98.06 111 GLU A O 1
ATOM 882 N N . VAL A 1 112 ? -3.73 20.406 -9.32 1 98.12 112 VAL A N 1
ATOM 883 C CA . VAL A 1 112 ? -4.398 21.422 -8.5 1 98.12 112 VAL A CA 1
ATOM 884 C C . VAL A 1 112 ? -3.465 22.609 -8.281 1 98.12 112 VAL A C 1
ATOM 886 O O . VAL A 1 112 ? -3.893 23.766 -8.367 1 98.12 112 VAL A O 1
ATOM 889 N N . LEU A 1 113 ? -2.199 22.344 -7.992 1 98.31 113 LEU A N 1
ATOM 890 C CA . LEU A 1 113 ? -1.243 23.422 -7.789 1 98.31 113 LEU A CA 1
ATOM 891 C C . LEU A 1 113 ? -1.093 24.266 -9.055 1 98.31 113 LEU A C 1
ATOM 893 O O . LEU A 1 113 ? -1.089 25.5 -8.992 1 98.31 113 LEU A O 1
ATOM 897 N N . THR A 1 114 ? -1.006 23.578 -10.203 1 97.88 114 THR A N 1
ATOM 898 C CA . THR A 1 114 ? -0.881 24.281 -11.477 1 97.88 114 THR A CA 1
ATOM 899 C C . THR A 1 114 ? -2.119 25.125 -11.75 1 97.88 114 THR A C 1
ATOM 901 O O . THR A 1 114 ? -2.008 26.281 -12.195 1 97.88 114 THR A O 1
ATOM 904 N N . GLU A 1 115 ? -3.236 24.625 -11.477 1 96.69 115 GLU A N 1
ATOM 905 C CA . GLU A 1 115 ? -4.492 25.344 -11.672 1 96.69 115 GLU A CA 1
ATOM 906 C C . GLU A 1 115 ? -4.566 26.578 -10.781 1 96.69 115 GLU A C 1
ATOM 908 O O . GLU A 1 115 ? -5.18 27.578 -11.156 1 96.69 115 GLU A O 1
ATOM 913 N N . LYS A 1 116 ? -3.91 26.547 -9.672 1 96.06 116 LYS A N 1
ATOM 914 C CA . LYS A 1 116 ? -3.914 27.656 -8.734 1 96.06 116 LYS A CA 1
ATOM 915 C C . LYS A 1 116 ? -2.789 28.641 -9.039 1 96.06 116 LYS A C 1
ATOM 917 O O . LYS A 1 116 ? -2.568 29.594 -8.289 1 96.06 116 LYS A O 1
ATOM 922 N N . GLY A 1 117 ? -2.014 28.359 -10.102 1 96.62 117 GLY A N 1
ATOM 923 C CA . GLY A 1 117 ? -1.002 29.297 -10.57 1 96.62 117 GLY A CA 1
ATOM 924 C C . GLY A 1 117 ? 0.354 29.078 -9.922 1 96.62 117 GLY A C 1
ATOM 925 O O . GLY A 1 117 ? 1.227 29.953 -10 1 96.62 117 GLY A O 1
ATOM 926 N N . VAL A 1 118 ? 0.496 27.969 -9.281 1 97.5 118 VAL A N 1
ATOM 927 C CA . VAL A 1 118 ? 1.785 27.656 -8.672 1 97.5 118 VAL A CA 1
ATOM 928 C C . VAL A 1 118 ? 2.723 27.078 -9.727 1 97.5 118 VAL A C 1
ATOM 930 O O . VAL A 1 118 ? 2.367 26.125 -10.414 1 97.5 118 VAL A O 1
ATOM 933 N N . SER A 1 119 ? 3.898 27.609 -9.828 1 97 119 SER A N 1
ATOM 934 C CA . SER A 1 119 ? 4.895 27.109 -10.773 1 97 119 SER A CA 1
ATOM 935 C C . SER A 1 119 ? 5.605 25.875 -10.234 1 97 119 SER A C 1
ATOM 937 O O . SER A 1 119 ? 6.059 25.875 -9.086 1 97 119 SER A O 1
ATOM 939 N N . LEU A 1 120 ? 5.773 24.984 -11.062 1 97.06 120 LEU A N 1
ATOM 940 C CA . LEU A 1 120 ? 6.492 23.766 -10.734 1 97.06 120 LEU A CA 1
ATOM 941 C C . LEU A 1 120 ? 7.75 23.625 -11.586 1 97.06 120 LEU A C 1
ATOM 943 O O . LEU A 1 120 ? 7.754 24.016 -12.758 1 97.06 120 LEU A O 1
ATOM 947 N N . PRO A 1 121 ? 8.82 22.984 -11.023 1 97.38 121 PRO A N 1
ATOM 948 C CA . PRO A 1 121 ? 8.883 22.344 -9.703 1 97.38 121 PRO A CA 1
ATOM 949 C C . PRO A 1 121 ? 9.023 23.344 -8.562 1 97.38 121 PRO A C 1
ATOM 951 O O . PRO A 1 121 ? 9.453 24.469 -8.781 1 97.38 121 PRO A O 1
ATOM 954 N N . LEU A 1 122 ? 8.625 22.953 -7.395 1 98 122 LEU A N 1
ATOM 955 C CA . LEU A 1 122 ? 8.844 23.75 -6.195 1 98 122 LEU A CA 1
ATOM 956 C C . LEU A 1 122 ? 10.312 23.734 -5.785 1 98 122 LEU A C 1
ATOM 958 O O . LEU A 1 122 ? 11.086 22.906 -6.262 1 98 122 LEU A O 1
ATOM 962 N N . GLU A 1 123 ? 10.609 24.672 -4.898 1 95.75 123 GLU A N 1
ATOM 963 C CA . GLU A 1 123 ? 11.953 24.688 -4.336 1 95.75 123 GLU A CA 1
ATOM 964 C C . GLU A 1 123 ? 12.266 23.375 -3.617 1 95.75 123 GLU A C 1
ATOM 966 O O . GLU A 1 123 ? 11.438 22.875 -2.855 1 95.75 123 GLU A O 1
ATOM 971 N N . GLY A 1 124 ? 13.43 22.812 -3.883 1 96.06 124 GLY A N 1
ATOM 972 C CA . GLY A 1 124 ? 13.852 21.562 -3.268 1 96.06 124 GLY A CA 1
ATOM 973 C C . GLY A 1 124 ? 13.953 21.641 -1.756 1 96.06 124 GLY A C 1
ATOM 974 O O . GLY A 1 124 ? 14.383 22.656 -1.212 1 96.06 124 GLY A O 1
ATOM 975 N N . GLN A 1 125 ? 13.578 20.578 -1.085 1 97.5 125 GLN A N 1
ATOM 976 C CA . GLN A 1 125 ? 13.57 20.531 0.374 1 97.5 125 GLN A CA 1
ATOM 977 C C . GLN A 1 125 ? 14.531 19.469 0.901 1 97.5 125 GLN A C 1
ATOM 979 O O . GLN A 1 125 ? 14.656 19.297 2.113 1 97.5 125 GLN A O 1
ATOM 984 N N . ALA A 1 126 ? 15.219 18.75 0.035 1 96.38 126 ALA A N 1
ATOM 985 C CA . ALA A 1 126 ? 16.109 17.656 0.454 1 96.38 126 ALA A CA 1
ATOM 986 C C . ALA A 1 126 ? 17.281 18.203 1.256 1 96.38 126 ALA A C 1
ATOM 988 O O . ALA A 1 126 ? 17.891 19.203 0.883 1 96.38 126 ALA A O 1
ATOM 989 N N . VAL A 1 127 ? 17.562 17.516 2.324 1 95.19 127 VAL A N 1
ATOM 990 C CA . VAL A 1 127 ? 18.703 17.875 3.166 1 95.19 127 VAL A CA 1
ATOM 991 C C . VAL A 1 127 ? 19.781 16.797 3.062 1 95.19 127 VAL A C 1
ATOM 993 O O . VAL A 1 127 ? 20.969 17.094 3.002 1 95.19 127 VAL A O 1
ATOM 996 N N . SER A 1 128 ? 19.328 15.547 2.973 1 96 128 SER A N 1
ATOM 997 C CA . SER A 1 128 ? 20.281 14.438 2.879 1 96 128 SER A CA 1
ATOM 998 C C . SER A 1 128 ? 20.766 14.242 1.445 1 96 128 SER A C 1
ATOM 1000 O O . SER A 1 128 ? 20.141 14.727 0.502 1 96 128 SER A O 1
ATOM 1002 N N . THR A 1 129 ? 21.922 13.664 1.298 1 95.5 129 THR A N 1
ATOM 1003 C CA . THR A 1 129 ? 22.453 13.211 0.017 1 95.5 129 THR A CA 1
ATOM 1004 C C . THR A 1 129 ? 22.391 11.688 -0.084 1 95.5 129 THR A C 1
ATOM 1006 O O . THR A 1 129 ? 22.109 11.008 0.901 1 95.5 129 THR A O 1
ATOM 1009 N N . MET A 1 130 ? 22.656 11.18 -1.265 1 93.19 130 MET A N 1
ATOM 1010 C CA . MET A 1 130 ? 22.672 9.734 -1.457 1 93.19 130 MET A CA 1
ATOM 1011 C C . MET A 1 130 ? 23.75 9.078 -0.599 1 93.19 130 MET A C 1
ATOM 1013 O O . MET A 1 130 ? 23.578 7.941 -0.154 1 93.19 130 MET A O 1
ATOM 1017 N N . GLU A 1 131 ? 24.766 9.789 -0.25 1 94.06 131 GLU A N 1
ATOM 1018 C CA . GLU A 1 131 ? 25.906 9.242 0.473 1 94.06 131 GLU A CA 1
ATOM 1019 C C . GLU A 1 131 ? 25.656 9.227 1.978 1 94.06 131 GLU A C 1
ATOM 1021 O O . GLU A 1 131 ? 26.125 8.336 2.684 1 94.06 131 GLU A O 1
ATOM 1026 N N . ASN A 1 132 ? 24.891 10.219 2.461 1 97.12 132 ASN A N 1
ATOM 1027 C CA . ASN A 1 132 ? 24.812 10.336 3.912 1 97.12 132 ASN A CA 1
ATOM 1028 C C . ASN A 1 132 ? 23.406 10.023 4.418 1 97.12 132 ASN A C 1
ATOM 1030 O O . ASN A 1 132 ? 23.109 10.211 5.602 1 97.12 132 ASN A O 1
ATOM 1034 N N . ARG A 1 133 ? 22.516 9.562 3.518 1 96.38 133 ARG A N 1
ATOM 1035 C CA . ARG A 1 133 ? 21.109 9.398 3.867 1 96.38 133 ARG A CA 1
ATOM 1036 C C . ARG A 1 133 ? 20.922 8.312 4.926 1 96.38 133 ARG A C 1
ATOM 1038 O O . ARG A 1 133 ? 20.062 8.414 5.793 1 96.38 133 ARG A O 1
ATOM 1045 N N . ARG A 1 134 ? 21.719 7.25 4.945 1 96.88 134 ARG A N 1
ATOM 1046 C CA . ARG A 1 134 ? 21.609 6.215 5.973 1 96.88 134 ARG A CA 1
ATOM 1047 C C . ARG A 1 134 ? 21.938 6.777 7.352 1 96.88 134 ARG A C 1
ATOM 1049 O O . ARG A 1 134 ? 21.188 6.562 8.305 1 96.88 134 ARG A O 1
ATOM 1056 N N . GLU A 1 135 ? 23.062 7.488 7.508 1 97.69 135 GLU A N 1
ATOM 1057 C CA . GLU A 1 135 ? 23.484 8.062 8.781 1 97.69 135 GLU A CA 1
ATOM 1058 C C . GLU A 1 135 ? 22.5 9.125 9.266 1 97.69 135 GLU A C 1
ATOM 1060 O O . GLU A 1 135 ? 22.156 9.156 10.445 1 97.69 135 GLU A O 1
ATOM 1065 N N . THR A 1 136 ? 22.125 10 8.344 1 97.75 136 THR A N 1
ATOM 1066 C CA . THR A 1 136 ? 21.172 11.047 8.719 1 97.75 136 THR A CA 1
ATOM 1067 C C . THR A 1 136 ? 19.828 10.445 9.094 1 97.75 136 THR A C 1
ATOM 1069 O O . THR A 1 136 ? 19.156 10.922 10.016 1 97.75 136 THR A O 1
ATOM 1072 N N . GLY A 1 137 ? 19.391 9.383 8.328 1 98.19 137 GLY A N 1
ATOM 1073 C CA . GLY A 1 137 ? 18.156 8.68 8.664 1 98.19 137 GLY A CA 1
ATOM 1074 C C . GLY A 1 137 ? 18.203 8.031 10.031 1 98.19 137 GLY A C 1
ATOM 1075 O O . GLY A 1 137 ? 17.219 8.086 10.773 1 98.19 137 GLY A O 1
ATOM 1076 N N . THR A 1 138 ? 19.328 7.484 10.367 1 97.62 138 THR A N 1
ATOM 1077 C CA . THR A 1 138 ? 19.5 6.887 11.688 1 97.62 138 THR A CA 1
ATOM 1078 C C . THR A 1 138 ? 19.375 7.941 12.781 1 97.62 138 THR A C 1
ATOM 1080 O O . THR A 1 138 ? 18.766 7.695 13.82 1 97.62 138 THR A O 1
ATOM 1083 N N . ARG A 1 139 ? 19.969 9.062 12.578 1 97.56 139 ARG A N 1
ATOM 1084 C CA . ARG A 1 139 ? 19.875 10.141 13.555 1 97.56 139 ARG A CA 1
ATOM 1085 C C . ARG A 1 139 ? 18.422 10.523 13.805 1 97.56 139 ARG A C 1
ATOM 1087 O O . ARG A 1 139 ? 18.016 10.711 14.953 1 97.56 139 ARG A O 1
ATOM 1094 N N . VAL A 1 140 ? 17.672 10.617 12.75 1 97.31 140 VAL A N 1
ATOM 1095 C CA . VAL A 1 140 ? 16.266 10.977 12.859 1 97.31 140 VAL A CA 1
ATOM 1096 C C . VAL A 1 140 ? 15.508 9.875 13.609 1 97.31 140 VAL A C 1
ATOM 1098 O O . VAL A 1 140 ? 14.664 10.164 14.461 1 97.31 140 VAL A O 1
ATOM 1101 N N . GLN A 1 141 ? 15.781 8.617 13.258 1 97 141 GLN A N 1
ATOM 1102 C CA . GLN A 1 141 ? 15.141 7.496 13.938 1 97 141 GLN A CA 1
ATOM 1103 C C . GLN A 1 141 ? 15.406 7.543 15.438 1 97 141 GLN A C 1
ATOM 1105 O O . GLN A 1 141 ? 14.5 7.301 16.234 1 97 141 GLN A O 1
ATOM 1110 N N . VAL A 1 142 ? 16.609 7.82 15.789 1 96.5 142 VAL A N 1
ATOM 1111 C CA . VAL A 1 142 ? 16.984 7.879 17.188 1 96.5 142 VAL A CA 1
ATOM 1112 C C . VAL A 1 142 ? 16.266 9.039 17.875 1 96.5 142 VAL A C 1
ATOM 1114 O O . VAL A 1 142 ? 15.773 8.891 19 1 96.5 142 VAL A O 1
ATOM 1117 N N . GLU A 1 143 ? 16.188 10.148 17.219 1 96.19 143 GLU A N 1
ATOM 1118 C CA . GLU A 1 143 ? 15.523 11.32 17.797 1 96.19 143 GLU A CA 1
ATOM 1119 C C . GLU A 1 143 ? 14.039 11.055 18.031 1 96.19 143 GLU A C 1
ATOM 1121 O O . GLU A 1 143 ? 13.469 11.523 19.016 1 96.19 143 GLU A O 1
ATOM 1126 N N . ILE A 1 144 ? 13.422 10.328 17.172 1 96.19 144 ILE A N 1
ATOM 1127 C CA . ILE A 1 144 ? 11.977 10.148 17.203 1 96.19 144 ILE A CA 1
ATOM 1128 C C . ILE A 1 144 ? 11.625 8.914 18.031 1 96.19 144 ILE A C 1
ATOM 1130 O O . ILE A 1 144 ? 10.672 8.945 18.812 1 96.19 144 ILE A O 1
ATOM 1134 N N . PHE A 1 145 ? 12.453 7.859 17.922 1 94.69 145 PHE A N 1
ATOM 1135 C CA . PHE A 1 145 ? 12.062 6.582 18.516 1 94.69 145 PHE A CA 1
ATOM 1136 C C . PHE A 1 145 ? 12.953 6.242 19.703 1 94.69 145 PHE A C 1
ATOM 1138 O O . PHE A 1 145 ? 12.617 5.367 20.5 1 94.69 145 PHE A O 1
ATOM 1145 N N . GLY A 1 146 ? 14.141 6.855 19.828 1 93.5 146 GLY A N 1
ATOM 1146 C CA . GLY A 1 146 ? 15.016 6.617 20.953 1 93.5 146 GLY A CA 1
ATOM 1147 C C . GLY A 1 146 ? 16.312 5.93 20.578 1 93.5 146 GLY A C 1
ATOM 1148 O O . GLY A 1 146 ? 16.469 5.461 19.438 1 93.5 146 GLY A O 1
ATOM 1149 N N . GLU A 1 147 ? 17.203 5.805 21.484 1 93.25 147 GLU A N 1
ATOM 1150 C CA . GLU A 1 147 ? 18.578 5.359 21.281 1 93.25 147 GLU A CA 1
ATOM 1151 C C . GLU A 1 147 ? 18.625 3.904 20.828 1 93.25 147 GLU A C 1
ATOM 1153 O O . GLU A 1 147 ? 19.609 3.477 20.203 1 93.25 147 GLU A O 1
ATOM 1158 N N . GLY A 1 148 ? 17.672 3.182 21.094 1 92.19 148 GLY A N 1
ATOM 1159 C CA . GLY A 1 148 ? 17.609 1.79 20.688 1 92.19 148 GLY A CA 1
ATOM 1160 C C . GLY A 1 148 ? 17.625 1.616 19.172 1 92.19 148 GLY A C 1
ATOM 1161 O O . GLY A 1 148 ? 17.906 0.525 18.672 1 92.19 148 GLY A O 1
ATOM 1162 N N . MET A 1 149 ? 17.391 2.717 18.453 1 94.12 149 MET A N 1
ATOM 1163 C CA . MET A 1 149 ? 17.328 2.648 17 1 94.12 149 MET A CA 1
ATOM 1164 C C . MET A 1 149 ? 18.703 2.844 16.375 1 94.12 149 MET A C 1
ATOM 1166 O O . MET A 1 149 ? 18.891 2.686 15.172 1 94.12 149 MET A O 1
ATOM 1170 N N . ARG A 1 150 ? 19.719 3.146 17.094 1 95.69 150 ARG A N 1
ATOM 1171 C CA . ARG A 1 150 ? 21.031 3.547 16.594 1 95.69 150 ARG A CA 1
ATOM 1172 C C . ARG A 1 150 ? 21.609 2.479 15.672 1 95.69 150 ARG A C 1
ATOM 1174 O O . ARG A 1 150 ? 22.172 2.793 14.617 1 95.69 150 ARG A O 1
ATOM 1181 N N . ASP A 1 151 ? 21.438 1.18 16.047 1 95.62 151 ASP A N 1
ATOM 1182 C CA . ASP A 1 151 ? 22.031 0.11 15.258 1 95.62 151 ASP A CA 1
ATOM 1183 C C . ASP A 1 151 ? 20.953 -0.767 14.625 1 95.62 151 ASP A C 1
ATOM 1185 O O . ASP A 1 151 ? 21.234 -1.892 14.203 1 95.62 151 ASP A O 1
ATOM 1189 N N . PHE A 1 152 ? 19.797 -0.243 14.555 1 94.06 152 PHE A N 1
ATOM 1190 C CA . PHE A 1 152 ? 18.672 -1.014 14.031 1 94.06 152 PHE A CA 1
ATOM 1191 C C . PHE A 1 152 ? 18.906 -1.395 12.578 1 94.06 152 PHE A C 1
ATOM 1193 O O . PHE A 1 152 ? 18.516 -2.477 12.141 1 94.06 152 PHE A O 1
ATOM 1200 N N . TRP A 1 153 ? 19.578 -0.529 11.805 1 95.56 153 TRP A N 1
ATOM 1201 C CA . TRP A 1 153 ? 19.812 -0.745 10.375 1 95.56 153 TRP A CA 1
ATOM 1202 C C . TRP A 1 153 ? 20.656 -1.994 10.148 1 95.56 153 TRP A C 1
ATOM 1204 O O . TRP A 1 153 ? 20.641 -2.568 9.055 1 95.56 153 TRP A O 1
ATOM 1214 N N . GLN A 1 154 ? 21.312 -2.475 11.211 1 95.38 154 GLN A N 1
ATOM 1215 C CA . GLN A 1 154 ? 22.156 -3.656 11.078 1 95.38 154 GLN A CA 1
ATOM 1216 C C . GLN A 1 154 ? 21.547 -4.852 11.805 1 95.38 154 GLN A C 1
ATOM 1218 O O . GLN A 1 154 ? 22.172 -5.91 11.906 1 95.38 154 GLN A O 1
ATOM 1223 N N . SER A 1 155 ? 20.375 -4.738 12.25 1 93.5 155 SER A N 1
ATOM 1224 C CA . SER A 1 155 ? 19.75 -5.777 13.07 1 93.5 155 SER A CA 1
ATOM 1225 C C . SER A 1 155 ? 18.953 -6.754 12.219 1 93.5 155 SER A C 1
ATOM 1227 O O . SER A 1 155 ? 18.734 -6.516 11.023 1 93.5 155 SER A O 1
ATOM 1229 N N . GLY A 1 156 ? 18.578 -7.895 12.859 1 91.69 156 GLY A N 1
ATOM 1230 C CA . GLY A 1 156 ? 17.734 -8.883 12.203 1 91.69 156 GLY A CA 1
ATOM 1231 C C . GLY A 1 156 ? 18.516 -9.906 11.414 1 91.69 156 GLY A C 1
ATOM 1232 O O . GLY A 1 156 ? 19.734 -9.828 11.328 1 91.69 156 GLY A O 1
ATOM 1233 N N . PRO A 1 157 ? 17.766 -10.852 10.836 1 94.31 157 PRO A N 1
ATOM 1234 C CA . PRO A 1 157 ? 18.406 -11.891 10.031 1 94.31 157 PRO A CA 1
ATOM 1235 C C . PRO A 1 157 ? 19.094 -11.336 8.789 1 94.31 157 PRO A C 1
ATOM 1237 O O . PRO A 1 157 ? 18.594 -10.383 8.18 1 94.31 157 PRO A O 1
ATOM 1240 N N . GLN A 1 158 ? 20.156 -11.969 8.367 1 93.88 158 GLN A N 1
ATOM 1241 C CA . GLN A 1 158 ? 20.969 -11.523 7.234 1 93.88 158 GLN A CA 1
ATOM 1242 C C . GLN A 1 158 ? 20.125 -11.414 5.969 1 93.88 158 GLN A C 1
ATOM 1244 O O . GLN A 1 158 ? 20.266 -10.461 5.199 1 93.88 158 GLN A O 1
ATOM 1249 N N . GLU A 1 159 ? 19.234 -12.328 5.762 1 93 159 GLU A N 1
ATOM 1250 C CA . GLU A 1 159 ? 18.5 -12.438 4.504 1 93 159 GLU A CA 1
ATOM 1251 C C . GLU A 1 159 ? 17.531 -11.273 4.336 1 93 159 GLU A C 1
ATOM 1253 O O . GLU A 1 159 ? 17.094 -10.977 3.221 1 93 159 GLU A O 1
ATOM 1258 N N . SER A 1 160 ? 17.172 -10.602 5.453 1 95.31 160 SER A N 1
ATOM 1259 C CA . SER A 1 160 ? 16.188 -9.531 5.352 1 95.31 160 SER A CA 1
ATOM 1260 C C . SER A 1 160 ? 16.734 -8.227 5.922 1 95.31 160 SER A C 1
ATOM 1262 O O . SER A 1 160 ? 16.031 -7.211 5.945 1 95.31 160 SER A O 1
ATOM 1264 N N . ARG A 1 161 ? 17.906 -8.172 6.32 1 96.5 161 ARG A N 1
ATOM 1265 C CA . ARG A 1 161 ? 18.531 -7.031 6.98 1 96.5 161 ARG A CA 1
ATOM 1266 C C . ARG A 1 161 ? 18.547 -5.809 6.066 1 96.5 161 ARG A C 1
ATOM 1268 O O . ARG A 1 161 ? 18.469 -4.672 6.535 1 96.5 161 ARG A O 1
ATOM 1275 N N . HIS A 1 162 ? 18.625 -6.039 4.758 1 97.06 162 HIS A N 1
ATOM 1276 C CA . HIS A 1 162 ? 18.625 -4.93 3.811 1 97.06 162 HIS A CA 1
ATOM 1277 C C . HIS A 1 162 ? 17.375 -4.086 3.939 1 97.06 162 HIS A C 1
ATOM 1279 O O . HIS A 1 162 ? 17.391 -2.879 3.682 1 97.06 162 HIS A O 1
ATOM 1285 N N . ILE A 1 163 ? 16.281 -4.691 4.34 1 97.19 163 ILE A N 1
ATOM 1286 C CA . ILE A 1 163 ? 15.031 -3.947 4.508 1 97.19 163 ILE A CA 1
ATOM 1287 C C . ILE A 1 163 ? 15.164 -2.979 5.684 1 97.19 163 ILE A C 1
ATOM 1289 O O . ILE A 1 163 ? 14.695 -1.839 5.609 1 97.19 163 ILE A O 1
ATOM 1293 N N . ASN A 1 164 ? 15.82 -3.416 6.793 1 96.62 164 ASN A N 1
ATOM 1294 C CA . ASN A 1 164 ? 16.094 -2.518 7.906 1 96.62 164 ASN A CA 1
ATOM 1295 C C . ASN A 1 164 ? 17.031 -1.381 7.492 1 96.62 164 ASN A C 1
ATOM 1297 O O . ASN A 1 164 ? 16.875 -0.246 7.945 1 96.62 164 ASN A O 1
ATOM 1301 N N . ARG A 1 165 ? 17.984 -1.706 6.664 1 97.38 165 ARG A N 1
ATOM 1302 C CA . ARG A 1 165 ? 18.875 -0.675 6.125 1 97.38 165 ARG A CA 1
ATOM 1303 C C . ARG A 1 165 ? 18.094 0.333 5.289 1 97.38 165 ARG A C 1
ATOM 1305 O O . ARG A 1 165 ? 18.328 1.538 5.371 1 97.38 165 ARG A O 1
ATOM 1312 N N . TRP A 1 166 ? 17.156 -0.155 4.473 1 98.25 166 TRP A N 1
ATOM 1313 C CA . TRP A 1 166 ? 16.328 0.721 3.652 1 98.25 166 TRP A CA 1
ATOM 1314 C C . TRP A 1 166 ? 15.422 1.591 4.523 1 98.25 166 TRP A C 1
ATOM 1316 O O . TRP A 1 166 ? 15.156 2.748 4.191 1 98.25 166 TRP A O 1
ATOM 1326 N N . LEU A 1 167 ? 14.945 1.051 5.645 1 97.06 167 LEU A N 1
ATOM 1327 C CA . LEU A 1 167 ? 14.141 1.844 6.57 1 97.06 167 LEU A CA 1
ATOM 1328 C C . LEU A 1 167 ? 14.914 3.066 7.051 1 97.06 167 LEU A C 1
ATOM 1330 O O . LEU A 1 167 ? 14.383 4.18 7.051 1 97.06 167 LEU A O 1
ATOM 1334 N N . ALA A 1 168 ? 16.109 2.908 7.395 1 97.19 168 ALA A N 1
ATOM 1335 C CA . ALA A 1 168 ? 16.938 4.012 7.871 1 97.19 168 ALA A CA 1
ATOM 1336 C C . ALA A 1 168 ? 17.297 4.961 6.73 1 97.19 168 ALA A C 1
ATOM 1338 O O . ALA A 1 168 ? 17.125 6.176 6.852 1 97.19 168 ALA A O 1
ATOM 1339 N N . ALA A 1 169 ? 17.75 4.398 5.609 1 97.69 169 ALA A N 1
ATOM 1340 C CA . ALA A 1 169 ? 18.281 5.207 4.516 1 97.69 169 ALA A CA 1
ATOM 1341 C C . ALA A 1 169 ? 17.156 5.812 3.684 1 97.69 169 ALA A C 1
ATOM 1343 O O . ALA A 1 169 ? 17.031 7.035 3.584 1 97.69 169 ALA A O 1
ATOM 1344 N N . ASN A 1 170 ? 16.297 4.973 3.168 1 97.69 170 ASN A N 1
ATOM 1345 C CA . ASN A 1 170 ? 15.266 5.426 2.246 1 97.69 170 ASN A CA 1
ATOM 1346 C C . ASN A 1 170 ? 14.078 6.039 2.988 1 97.69 170 ASN A C 1
ATOM 1348 O O . ASN A 1 170 ? 13.695 7.18 2.721 1 97.69 170 ASN A O 1
ATOM 1352 N N . CYS A 1 171 ? 13.484 5.395 3.932 1 97.81 171 CYS A N 1
ATOM 1353 C CA . CYS A 1 171 ? 12.305 5.926 4.609 1 97.81 171 CYS A CA 1
ATOM 1354 C C . CYS A 1 171 ? 12.656 7.164 5.426 1 97.81 171 CYS A C 1
ATOM 1356 O O . CYS A 1 171 ? 12.18 8.258 5.133 1 97.81 171 CYS A O 1
ATOM 1358 N N . PHE A 1 172 ? 13.531 7.062 6.383 1 97.94 172 PHE A N 1
ATOM 1359 C CA . PHE A 1 172 ? 13.828 8.18 7.277 1 97.94 172 PHE A CA 1
ATOM 1360 C C . PHE A 1 172 ? 14.836 9.125 6.645 1 97.94 172 PHE A C 1
ATOM 1362 O O . PHE A 1 172 ? 14.711 10.344 6.758 1 97.94 172 PHE A O 1
ATOM 1369 N N . GLY A 1 173 ? 15.844 8.625 5.957 1 98.06 173 GLY A N 1
ATOM 1370 C CA . GLY A 1 173 ? 16.875 9.445 5.348 1 98.06 173 GLY A CA 1
ATOM 1371 C C . GLY A 1 173 ? 16.375 10.273 4.18 1 98.06 173 GLY A C 1
ATOM 1372 O O . GLY A 1 173 ? 16.703 11.453 4.055 1 98.06 173 GLY A O 1
ATOM 1373 N N . ASP A 1 174 ? 15.57 9.688 3.318 1 97.25 174 ASP A N 1
ATOM 1374 C CA . ASP A 1 174 ? 15.141 10.359 2.094 1 97.25 174 ASP A CA 1
ATOM 1375 C C . ASP A 1 174 ? 13.914 11.227 2.344 1 97.25 174 ASP A C 1
ATOM 1377 O O . ASP A 1 174 ? 13.703 12.219 1.646 1 97.25 174 ASP A O 1
ATOM 1381 N N . TYR A 1 175 ? 13.109 10.891 3.389 1 97.31 175 TYR A N 1
ATOM 1382 C CA . TYR A 1 175 ? 11.844 11.609 3.504 1 97.31 175 TYR A CA 1
ATOM 1383 C C . TYR A 1 175 ? 11.781 12.383 4.812 1 97.31 175 TYR A C 1
ATOM 1385 O O . TYR A 1 175 ? 11.492 13.586 4.812 1 97.31 175 TYR A O 1
ATOM 1393 N N . TYR A 1 176 ? 12.141 11.836 5.91 1 96.94 176 TYR A N 1
ATOM 1394 C CA . TYR A 1 176 ? 11.945 12.477 7.207 1 96.94 176 TYR A CA 1
ATOM 1395 C C . TYR A 1 176 ? 12.914 13.633 7.398 1 96.94 176 TYR A C 1
ATOM 1397 O O . TYR A 1 176 ? 12.68 14.523 8.219 1 96.94 176 TYR A O 1
ATOM 1405 N N . THR A 1 177 ? 14.023 13.586 6.672 1 97.44 177 THR A N 1
ATOM 1406 C CA . THR A 1 177 ? 15.031 14.617 6.875 1 97.44 177 THR A CA 1
ATOM 1407 C C . THR A 1 177 ? 14.68 15.883 6.098 1 97.44 177 THR A C 1
ATOM 1409 O O . THR A 1 177 ? 15.273 16.938 6.32 1 97.44 177 THR A O 1
ATOM 1412 N N . ARG A 1 178 ? 13.789 15.742 5.102 1 97.88 178 ARG A N 1
ATOM 1413 C CA . ARG A 1 178 ? 13.422 16.875 4.262 1 97.88 178 ARG A CA 1
ATOM 1414 C C . ARG A 1 178 ? 12.82 18.016 5.094 1 97.88 178 ARG A C 1
ATOM 1416 O O . ARG A 1 178 ? 12.148 17.766 6.094 1 97.88 178 ARG A O 1
ATOM 1423 N N . THR A 1 179 ? 12.992 19.234 4.633 1 97.75 179 THR A N 1
ATOM 1424 C CA . THR A 1 179 ? 12.336 20.359 5.285 1 97.75 179 THR A CA 1
ATOM 1425 C C . THR A 1 179 ? 10.898 20.516 4.805 1 97.75 179 THR A C 1
ATOM 1427 O O . THR A 1 179 ? 10.398 19.672 4.055 1 97.75 179 THR A O 1
ATOM 1430 N N . GLY A 1 180 ? 10.172 21.484 5.285 1 97.81 180 GLY A N 1
ATOM 1431 C CA . GLY A 1 180 ? 8.773 21.703 4.926 1 97.81 180 GLY A CA 1
ATOM 1432 C C . GLY A 1 180 ? 7.809 21.266 6.012 1 97.81 180 GLY A C 1
ATOM 1433 O O . GLY A 1 180 ? 6.758 21.891 6.195 1 97.81 180 GLY A O 1
ATOM 1434 N N . LEU A 1 181 ? 8.133 20.141 6.684 1 98.44 181 LEU A N 1
ATOM 1435 C CA . LEU A 1 181 ? 7.398 19.688 7.855 1 98.44 181 LEU A CA 1
ATOM 1436 C C . LEU A 1 181 ? 8.344 19.406 9.016 1 98.44 181 LEU A C 1
ATOM 1438 O O . LEU A 1 181 ? 9.484 18.984 8.812 1 98.44 181 LEU A O 1
ATOM 1442 N N . ASP A 1 182 ? 7.875 19.641 10.203 1 98.06 182 ASP A N 1
ATOM 1443 C CA . ASP A 1 182 ? 8.672 19.25 11.359 1 98.06 182 ASP A CA 1
ATOM 1444 C C . ASP A 1 182 ? 8.352 17.812 11.781 1 98.06 182 ASP A C 1
ATOM 1446 O O . ASP A 1 182 ? 7.492 17.172 11.188 1 98.06 182 ASP A O 1
ATOM 1450 N N . TYR A 1 183 ? 9.055 17.297 12.773 1 98.06 183 TYR A N 1
ATOM 1451 C CA . TYR A 1 183 ? 8.938 15.891 13.156 1 98.06 183 TYR A CA 1
ATOM 1452 C C . TYR A 1 183 ? 7.551 15.602 13.719 1 98.06 183 TYR A C 1
ATOM 1454 O O . TYR A 1 183 ? 7.008 14.508 13.523 1 98.06 183 TYR A O 1
ATOM 1462 N N . LYS A 1 184 ? 6.977 16.516 14.484 1 98.31 184 LYS A N 1
ATOM 1463 C CA . LYS A 1 184 ? 5.637 16.328 15.031 1 98.31 184 LYS A CA 1
ATOM 1464 C C . LYS A 1 184 ? 4.598 16.203 13.922 1 98.31 184 LYS A C 1
ATOM 1466 O O . LYS A 1 184 ? 3.717 15.336 13.984 1 98.31 184 LYS A O 1
ATOM 1471 N N . GLN A 1 185 ? 4.734 17.047 12.906 1 98.69 185 GLN A N 1
ATOM 1472 C CA . GLN A 1 185 ? 3.846 16.984 11.758 1 98.69 185 GLN A CA 1
ATOM 1473 C C . GLN A 1 185 ? 4.059 15.68 10.977 1 98.69 185 GLN A C 1
ATOM 1475 O O . GLN A 1 185 ? 3.096 15.031 10.57 1 98.69 185 GLN A O 1
ATOM 1480 N N . ARG A 1 186 ? 5.289 15.297 10.773 1 98.81 186 ARG A N 1
ATOM 1481 C CA . ARG A 1 186 ? 5.617 14.094 10.008 1 98.81 186 ARG A CA 1
ATOM 1482 C C . ARG A 1 186 ? 5.082 12.844 10.703 1 98.81 186 ARG A C 1
ATOM 1484 O O . ARG A 1 186 ? 4.516 11.961 10.047 1 98.81 186 ARG A O 1
ATOM 1491 N N . GLU A 1 187 ? 5.242 12.734 12.031 1 98.69 187 GLU A N 1
ATOM 1492 C CA . GLU A 1 187 ? 4.73 11.562 12.742 1 98.69 187 GLU A CA 1
ATOM 1493 C C . GLU A 1 187 ? 3.205 11.57 12.781 1 98.69 187 GLU A C 1
ATOM 1495 O O . GLU A 1 187 ? 2.576 10.508 12.75 1 98.69 187 GLU A O 1
ATOM 1500 N N . MET A 1 188 ? 2.631 12.75 12.898 1 98.81 188 MET A N 1
ATOM 1501 C CA . MET A 1 188 ? 1.174 12.852 12.891 1 98.81 188 MET A CA 1
ATOM 1502 C C . MET A 1 188 ? 0.603 12.359 11.562 1 98.81 188 MET A C 1
ATOM 1504 O O . MET A 1 188 ? -0.348 11.578 11.539 1 98.81 188 MET A O 1
ATOM 1508 N N . ILE A 1 189 ? 1.188 12.805 10.391 1 98.94 189 ILE A N 1
ATOM 1509 C CA . ILE A 1 189 ? 0.633 12.391 9.109 1 98.94 189 ILE A CA 1
ATOM 1510 C C . ILE A 1 189 ? 0.888 10.898 8.898 1 98.94 189 ILE A C 1
ATOM 1512 O O . ILE A 1 189 ? 0.067 10.203 8.297 1 98.94 189 ILE A O 1
ATOM 1516 N N . THR A 1 190 ? 2.027 10.352 9.336 1 98.88 190 THR A N 1
ATOM 1517 C CA . THR A 1 190 ? 2.275 8.914 9.273 1 98.88 190 THR A CA 1
ATOM 1518 C C . THR A 1 190 ? 1.204 8.148 10.039 1 98.88 190 THR A C 1
ATOM 1520 O O . THR A 1 190 ? 0.679 7.148 9.547 1 98.88 190 THR A O 1
ATOM 1523 N N . PHE A 1 191 ? 0.898 8.656 11.266 1 98.88 191 PHE A N 1
ATOM 1524 C CA . PHE A 1 191 ? -0.173 8.078 12.07 1 98.88 191 PHE A CA 1
ATOM 1525 C C . PHE A 1 191 ? -1.478 8.039 11.281 1 98.88 191 PHE A C 1
ATOM 1527 O O . PHE A 1 191 ? -2.182 7.031 11.281 1 98.88 191 PHE A O 1
ATOM 1534 N N . CYS A 1 192 ? -1.812 9.086 10.562 1 98.88 192 CYS A N 1
ATOM 1535 C CA . CYS A 1 192 ? -3.043 9.18 9.789 1 98.88 192 CYS A CA 1
ATOM 1536 C C . CYS A 1 192 ? -3.014 8.234 8.594 1 98.88 192 CYS A C 1
ATOM 1538 O O . CYS A 1 192 ? -4.02 7.598 8.273 1 98.88 192 CYS A O 1
ATOM 1540 N N . PHE A 1 193 ? -1.784 8.117 7.859 1 98.81 193 PHE A N 1
ATOM 1541 C CA . PHE A 1 193 ? -1.65 7.145 6.781 1 98.81 193 PHE A CA 1
ATOM 1542 C C . PHE A 1 193 ? -2.051 5.75 7.25 1 98.81 193 PHE A C 1
ATOM 1544 O O . PHE A 1 193 ? -2.875 5.09 6.617 1 98.81 193 PHE A O 1
ATOM 1551 N N . LEU A 1 194 ? -1.495 5.367 8.352 1 98.75 194 LEU A N 1
ATOM 1552 C CA . LEU A 1 194 ? -1.614 4 8.859 1 98.75 194 LEU A CA 1
ATOM 1553 C C . LEU A 1 194 ? -3.027 3.73 9.367 1 98.75 194 LEU A C 1
ATOM 1555 O O . LEU A 1 194 ? -3.592 2.666 9.102 1 98.75 194 LEU A O 1
ATOM 1559 N N . ALA A 1 195 ? -3.6 4.684 10.109 1 98.62 195 ALA A N 1
ATOM 1560 C CA . ALA A 1 195 ? -4.957 4.531 10.633 1 98.62 195 ALA A CA 1
ATOM 1561 C C . ALA A 1 195 ? -5.961 4.336 9.5 1 98.62 195 ALA A C 1
ATOM 1563 O O . ALA A 1 195 ? -6.855 3.494 9.594 1 98.62 195 ALA A O 1
ATOM 1564 N N . ALA A 1 196 ? -5.773 5.082 8.461 1 98.69 196 ALA A N 1
ATOM 1565 C CA . ALA A 1 196 ? -6.719 5.07 7.352 1 98.69 196 ALA A CA 1
ATOM 1566 C C . ALA A 1 196 ? -6.504 3.855 6.457 1 98.69 196 ALA A C 1
ATOM 1568 O O . ALA A 1 196 ? -7.457 3.311 5.898 1 98.69 196 ALA A O 1
ATOM 1569 N N . GLN A 1 197 ? -5.25 3.439 6.273 1 97.56 197 GLN A N 1
ATOM 1570 C CA . GLN A 1 197 ? -4.918 2.293 5.434 1 97.56 197 GLN A CA 1
ATOM 1571 C C . GLN A 1 197 ? -5.516 1.008 5.996 1 97.56 197 GLN A C 1
ATOM 1573 O O . GLN A 1 197 ? -6.012 0.165 5.246 1 97.56 197 GLN A O 1
ATOM 1578 N N . GLY A 1 198 ? -5.504 0.812 7.309 1 95.06 198 GLY A N 1
ATOM 1579 C CA . GLY A 1 198 ? -5.973 -0.402 7.957 1 95.06 198 GLY A CA 1
ATOM 1580 C C . GLY A 1 198 ? -5.051 -1.586 7.75 1 95.06 198 GLY A C 1
ATOM 1581 O O . GLY A 1 198 ? -4.246 -1.596 6.812 1 95.06 198 GLY A O 1
ATOM 1582 N N . GLY A 1 199 ? -5.125 -2.574 8.594 1 94.44 199 GLY A N 1
ATOM 1583 C CA . GLY A 1 199 ? -4.336 -3.789 8.469 1 94.44 199 GLY A CA 1
ATOM 1584 C C . GLY A 1 199 ? -2.871 -3.59 8.82 1 94.44 199 GLY A C 1
ATOM 1585 O O . GLY A 1 199 ? -2.012 -4.352 8.375 1 94.44 199 GLY A O 1
ATOM 1586 N N . CYS A 1 200 ? -2.564 -2.543 9.539 1 96.25 200 CYS A N 1
ATOM 1587 C CA . CYS A 1 200 ? -1.2 -2.211 9.938 1 96.25 200 CYS A CA 1
ATOM 1588 C C . CYS A 1 200 ? -1.131 -1.843 11.414 1 96.25 200 CYS A C 1
ATOM 1590 O O . CYS A 1 200 ? -0.448 -0.887 11.789 1 96.25 200 CYS A O 1
ATOM 1592 N N . GLU A 1 201 ? -1.883 -2.545 12.234 1 95.94 201 GLU A N 1
ATOM 1593 C CA . GLU A 1 201 ? -2.066 -2.168 13.633 1 95.94 201 GLU A CA 1
ATOM 1594 C C . GLU A 1 201 ? -0.743 -2.201 14.391 1 95.94 201 GLU A C 1
ATOM 1596 O O . GLU A 1 201 ? -0.483 -1.339 15.234 1 95.94 201 GLU A O 1
ATOM 1601 N N . PRO A 1 202 ? 0.168 -3.201 14.086 1 95.44 202 PRO A N 1
ATOM 1602 C CA . PRO A 1 202 ? 1.453 -3.135 14.789 1 95.44 202 PRO A CA 1
ATOM 1603 C C . PRO A 1 202 ? 2.23 -1.856 14.477 1 95.44 202 PRO A C 1
ATOM 1605 O O . PRO A 1 202 ? 2.781 -1.228 15.383 1 95.44 202 PRO A O 1
ATOM 1608 N N . GLN A 1 203 ? 2.293 -1.483 13.242 1 97.62 203 GLN A N 1
ATOM 1609 C CA . GLN A 1 203 ? 2.969 -0.257 12.836 1 97.62 203 GLN A CA 1
ATOM 1610 C C . GLN A 1 203 ? 2.258 0.974 13.383 1 97.62 203 GLN A C 1
ATOM 1612 O O . GLN A 1 203 ? 2.904 1.935 13.812 1 97.62 203 GLN A O 1
ATOM 1617 N N . LEU A 1 204 ? 0.879 0.954 13.367 1 98.38 204 LEU A N 1
ATOM 1618 C CA . LEU A 1 204 ? 0.09 2.061 13.898 1 98.38 204 LEU A CA 1
ATOM 1619 C C . LEU A 1 204 ? 0.375 2.273 15.383 1 98.38 204 LEU A C 1
ATOM 1621 O O . LEU A 1 204 ? 0.538 3.41 15.828 1 98.38 204 LEU A O 1
ATOM 1625 N N . THR A 1 205 ? 0.435 1.178 16.156 1 98.19 205 THR A N 1
ATOM 1626 C CA . THR A 1 205 ? 0.719 1.266 17.594 1 98.19 205 THR A CA 1
ATOM 1627 C C . THR A 1 205 ? 2.121 1.819 17.828 1 98.19 205 THR A C 1
ATOM 1629 O O . THR A 1 205 ? 2.316 2.672 18.703 1 98.19 205 THR A O 1
ATOM 1632 N N . SER A 1 206 ? 3.055 1.34 17.047 1 97.06 206 SER A N 1
ATOM 1633 C CA . SER A 1 206 ? 4.43 1.812 17.172 1 97.06 206 SER A CA 1
ATOM 1634 C C . SER A 1 206 ? 4.527 3.309 16.891 1 97.06 206 SER A C 1
ATOM 1636 O O . SER A 1 206 ? 5.199 4.039 17.625 1 97.06 206 SER A O 1
ATOM 1638 N N . HIS A 1 207 ? 3.91 3.832 15.852 1 98.38 207 HIS A N 1
ATOM 1639 C CA . HIS A 1 207 ? 3.988 5.242 15.484 1 98.38 207 HIS A CA 1
ATOM 1640 C C . HIS A 1 207 ? 3.148 6.102 16.422 1 98.38 207 HIS A C 1
ATOM 1642 O O . HIS A 1 207 ? 3.434 7.285 16.609 1 98.38 207 HIS A O 1
ATOM 1648 N N . ALA A 1 208 ? 2.07 5.508 17.047 1 98.56 208 ALA A N 1
ATOM 1649 C CA . ALA A 1 208 ? 1.392 6.219 18.125 1 98.56 208 ALA A CA 1
ATOM 1650 C C . ALA A 1 208 ? 2.342 6.48 19.297 1 98.56 208 ALA A C 1
ATOM 1652 O O . ALA A 1 208 ? 2.393 7.59 19.828 1 98.56 208 ALA A O 1
ATOM 1653 N N . ALA A 1 209 ? 3.062 5.461 19.656 1 97.62 209 ALA A N 1
ATOM 1654 C CA . ALA A 1 209 ? 4.031 5.605 20.734 1 97.62 209 ALA A CA 1
ATOM 1655 C C . ALA A 1 209 ? 5.09 6.648 20.391 1 97.62 209 ALA A C 1
ATOM 1657 O O . ALA A 1 209 ? 5.469 7.461 21.25 1 97.62 209 ALA A O 1
ATOM 1658 N N . ALA A 1 210 ? 5.609 6.625 19.188 1 97.38 210 ALA A N 1
ATOM 1659 C CA . ALA A 1 210 ? 6.613 7.586 18.734 1 97.38 210 ALA A CA 1
ATOM 1660 C C . ALA A 1 210 ? 6.066 9.008 18.797 1 97.38 210 ALA A C 1
ATOM 1662 O O . ALA A 1 210 ? 6.777 9.938 19.188 1 97.38 210 ALA A O 1
ATOM 1663 N N . ASN A 1 211 ? 4.832 9.211 18.312 1 98.31 211 ASN A N 1
ATOM 1664 C CA . ASN A 1 211 ? 4.176 10.508 18.406 1 98.31 211 ASN A CA 1
ATOM 1665 C C . ASN A 1 211 ? 4.172 11.023 19.844 1 98.31 211 ASN A C 1
ATOM 1667 O O . ASN A 1 211 ? 4.562 12.164 20.109 1 98.31 211 ASN A O 1
ATOM 1671 N N . MET A 1 212 ? 3.762 10.188 20.75 1 97.62 212 MET A N 1
ATOM 1672 C CA . MET A 1 212 ? 3.652 10.602 22.141 1 97.62 212 MET A CA 1
ATOM 1673 C C . MET A 1 212 ? 5.027 10.922 22.719 1 97.62 212 MET A C 1
ATOM 1675 O O . MET A 1 212 ? 5.164 11.844 23.531 1 97.62 212 MET A O 1
ATOM 1679 N N . LYS A 1 213 ? 5.98 10.242 22.312 1 95.81 213 LYS A N 1
ATOM 1680 C CA . LYS A 1 213 ? 7.34 10.453 22.781 1 95.81 213 LYS A CA 1
ATOM 1681 C C . LYS A 1 213 ? 7.852 11.844 22.391 1 95.81 213 LYS A C 1
ATOM 1683 O O . LYS A 1 213 ? 8.602 12.469 23.141 1 95.81 213 LYS A O 1
ATOM 1688 N N . ILE A 1 214 ? 7.395 12.391 21.266 1 96.94 214 ILE A N 1
ATOM 1689 C CA . ILE A 1 214 ? 7.977 13.641 20.781 1 96.94 214 ILE A CA 1
ATOM 1690 C C . ILE A 1 214 ? 6.992 14.789 21.016 1 96.94 214 ILE A C 1
ATOM 1692 O O . ILE A 1 214 ? 7.133 15.859 20.422 1 96.94 214 ILE A O 1
ATOM 1696 N N . GLY A 1 215 ? 5.91 14.555 21.734 1 96.81 215 GLY A N 1
ATOM 1697 C CA . GLY A 1 215 ? 5.113 15.672 22.219 1 96.81 215 GLY A CA 1
ATOM 1698 C C . GLY A 1 215 ? 3.688 15.656 21.703 1 96.81 215 GLY A C 1
ATOM 1699 O O . GLY A 1 215 ? 2.846 16.422 22.172 1 96.81 215 GLY A O 1
ATOM 1700 N N . ASN A 1 216 ? 3.377 14.844 20.672 1 98.25 216 ASN A N 1
ATOM 1701 C CA . ASN A 1 216 ? 1.991 14.609 20.281 1 98.25 216 ASN A CA 1
ATOM 1702 C C . ASN A 1 216 ? 1.301 13.625 21.219 1 98.25 216 ASN A C 1
ATOM 1704 O O . ASN A 1 216 ? 1.166 12.445 20.906 1 98.25 216 ASN A O 1
ATOM 1708 N N . ASP A 1 217 ? 0.813 14.094 22.297 1 97.62 217 ASP A N 1
ATOM 1709 C CA . ASP A 1 217 ? 0.382 13.227 23.391 1 97.62 217 ASP A CA 1
ATOM 1710 C C . ASP A 1 217 ? -0.903 12.484 23.031 1 97.62 217 ASP A C 1
ATOM 1712 O O . ASP A 1 217 ? -1.449 12.672 21.938 1 97.62 217 ASP A O 1
ATOM 1716 N N . LYS A 1 218 ? -1.388 11.641 23.906 1 98.19 218 LYS A N 1
ATOM 1717 C CA . LYS A 1 218 ? -2.551 10.789 23.688 1 98.19 218 LYS A CA 1
ATOM 1718 C C . LYS A 1 218 ? -3.785 11.609 23.344 1 98.19 218 LYS A C 1
ATOM 1720 O O . LYS A 1 218 ? -4.535 11.266 22.438 1 98.19 218 LYS A O 1
ATOM 1725 N N . GLU A 1 219 ? -4.066 12.656 24.062 1 98.06 219 GLU A N 1
ATOM 1726 C CA . GLU A 1 219 ? -5.215 13.516 23.797 1 98.06 219 GLU A CA 1
ATOM 1727 C C . GLU A 1 219 ? -5.168 14.094 22.391 1 98.06 219 GLU A C 1
ATOM 1729 O O . GLU A 1 219 ? -6.188 14.141 21.703 1 98.06 219 GLU A O 1
ATOM 1734 N N . PHE A 1 220 ? -3.988 14.609 22.031 1 98.62 220 PHE A N 1
ATOM 1735 C CA . PHE A 1 220 ? -3.807 15.148 20.688 1 98.62 220 PHE A CA 1
ATOM 1736 C C . PHE A 1 220 ? -4.145 14.102 19.641 1 98.62 220 PHE A C 1
ATOM 1738 O O . PHE A 1 220 ? -4.859 14.391 18.672 1 98.62 220 PHE A O 1
ATOM 1745 N N . LEU A 1 221 ? -3.666 12.859 19.781 1 98.88 221 LEU A N 1
ATOM 1746 C CA . LEU A 1 221 ? -3.914 11.797 18.812 1 98.88 221 LEU A CA 1
ATOM 1747 C C . LEU A 1 221 ? -5.398 11.461 18.75 1 98.88 221 LEU A C 1
ATOM 1749 O O . LEU A 1 221 ? -5.926 11.148 17.672 1 98.88 221 LEU A O 1
ATOM 1753 N N . ILE A 1 222 ? -6.109 11.461 19.828 1 98.75 222 ILE A N 1
ATOM 1754 C CA . ILE A 1 222 ? -7.543 11.211 19.844 1 98.75 222 ILE A CA 1
ATOM 1755 C C . ILE A 1 222 ? -8.273 12.312 19.078 1 98.75 222 ILE A C 1
ATOM 1757 O O . ILE A 1 222 ? -9.219 12.031 18.328 1 98.75 222 ILE A O 1
ATOM 1761 N N . ARG A 1 223 ? -7.824 13.555 19.25 1 98.75 223 ARG A N 1
ATOM 1762 C CA . ARG A 1 223 ? -8.398 14.656 18.484 1 98.75 223 ARG A CA 1
ATOM 1763 C C . ARG A 1 223 ? -8.148 14.461 16.984 1 98.75 223 ARG A C 1
ATOM 1765 O O . ARG A 1 223 ? -9.016 14.758 16.156 1 98.75 223 ARG A O 1
ATOM 1772 N N . ILE A 1 224 ? -6.988 13.977 16.625 1 98.88 224 ILE A N 1
ATOM 1773 C CA . ILE A 1 224 ? -6.648 13.695 15.234 1 98.88 224 ILE A CA 1
ATOM 1774 C C . ILE A 1 224 ? -7.562 12.602 14.688 1 98.88 224 ILE A C 1
ATOM 1776 O O . ILE A 1 224 ? -8.07 12.703 13.57 1 98.88 224 ILE A O 1
ATOM 1780 N N . ILE A 1 225 ? -7.773 11.508 15.477 1 98.88 225 ILE A N 1
ATOM 1781 C CA . ILE A 1 225 ? -8.688 10.445 15.078 1 98.88 225 ILE A CA 1
ATOM 1782 C C . ILE A 1 225 ? -10.078 11.016 14.836 1 98.88 225 ILE A C 1
ATOM 1784 O O . ILE A 1 225 ? -10.719 10.711 13.828 1 98.88 225 ILE A O 1
ATOM 1788 N N . SER A 1 226 ? -10.547 11.867 15.727 1 98.62 226 SER A N 1
ATOM 1789 C CA . SER A 1 226 ? -11.859 12.492 15.617 1 98.62 226 SER A CA 1
ATOM 1790 C C . SER A 1 226 ? -11.977 13.336 14.352 1 98.62 226 SER A C 1
ATOM 1792 O O . SER A 1 226 ? -13 13.305 13.664 1 98.62 226 SER A O 1
ATOM 1794 N N . GLN A 1 227 ? -10.93 14.125 14.062 1 98.5 227 GLN A N 1
ATOM 1795 C CA . GLN A 1 227 ? -10.883 14.977 12.883 1 98.5 227 GLN A CA 1
ATOM 1796 C C . GLN A 1 227 ? -11.016 14.156 11.602 1 98.5 227 GLN A C 1
ATOM 1798 O O . GLN A 1 227 ? -11.617 14.609 10.625 1 98.5 227 GLN A O 1
ATOM 1803 N N . CYS A 1 228 ? -10.484 12.938 11.602 1 98.75 228 CYS A N 1
ATOM 1804 C CA . CYS A 1 228 ? -10.43 12.109 10.398 1 98.75 228 CYS A CA 1
ATOM 1805 C C . CYS A 1 228 ? -11.672 11.234 10.289 1 98.75 228 CYS A C 1
ATOM 1807 O O . CYS A 1 228 ? -11.961 10.695 9.219 1 98.75 228 CYS A O 1
ATOM 1809 N N . LEU A 1 229 ? -12.5 11.078 11.312 1 98.25 229 LEU A N 1
ATOM 1810 C CA . LEU A 1 229 ? -13.586 10.109 11.438 1 98.25 229 LEU A CA 1
ATOM 1811 C C . LEU A 1 229 ? -14.594 10.273 10.305 1 98.25 229 LEU A C 1
ATOM 1813 O O . LEU A 1 229 ? -15 9.289 9.688 1 98.25 229 LEU A O 1
ATOM 1817 N N . PRO A 1 230 ? -15 11.5 9.922 1 97.69 230 PRO A N 1
ATOM 1818 C CA . PRO A 1 230 ? -15.977 11.633 8.836 1 97.69 230 PRO A CA 1
ATOM 1819 C C . PRO A 1 230 ? -15.477 11.055 7.516 1 97.69 230 PRO A C 1
ATOM 1821 O O . PRO A 1 230 ? -16.266 10.75 6.629 1 97.69 230 PRO A O 1
ATOM 1824 N N . TYR A 1 231 ? -14.172 10.875 7.41 1 98.12 231 TYR A N 1
ATOM 1825 C CA . TYR A 1 231 ? -13.594 10.531 6.121 1 98.12 231 TYR A CA 1
ATOM 1826 C C . TYR A 1 231 ? -13.164 9.07 6.09 1 98.12 231 TYR A C 1
ATOM 1828 O O . TYR A 1 231 ? -13.117 8.453 5.023 1 98.12 231 TYR A O 1
ATOM 1836 N N . ILE A 1 232 ? -12.883 8.438 7.293 1 98.38 232 ILE A N 1
ATOM 1837 C CA . ILE A 1 232 ? -12.359 7.074 7.258 1 98.38 232 ILE A CA 1
ATOM 1838 C C . ILE A 1 232 ? -13.344 6.129 7.949 1 98.38 232 ILE A C 1
ATOM 1840 O O . ILE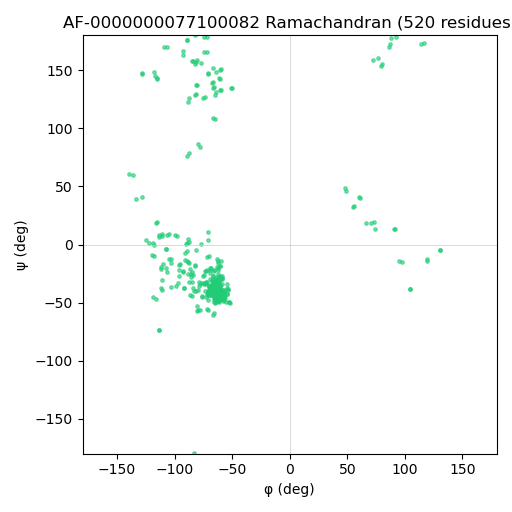 A 1 232 ? -13.156 4.91 7.93 1 98.38 232 ILE A O 1
ATOM 1844 N N . GLY A 1 233 ? -14.445 6.66 8.672 1 97.56 233 GLY A N 1
ATOM 1845 C CA . GLY A 1 233 ? -15.5 5.848 9.258 1 97.56 233 GLY A CA 1
ATOM 1846 C C . GLY A 1 233 ? -15.172 5.355 10.656 1 97.56 233 GLY A C 1
ATOM 1847 O O . GLY A 1 233 ? -14.031 5.484 11.109 1 97.56 233 GLY A O 1
ATOM 1848 N N . TYR A 1 234 ? -16.172 4.742 11.273 1 95.81 234 TYR A N 1
ATOM 1849 C CA . TYR A 1 234 ? -16.078 4.359 12.68 1 95.81 234 TYR A CA 1
ATOM 1850 C C . TYR A 1 234 ? -15.156 3.164 12.867 1 95.81 234 TYR A C 1
ATOM 1852 O O . TYR A 1 234 ? -14.359 3.131 13.805 1 95.81 234 TYR A O 1
ATOM 1860 N N . PRO A 1 235 ? -15.164 2.148 11.992 1 95.44 235 PRO A N 1
ATOM 1861 C CA . PRO A 1 235 ? -14.32 0.98 12.258 1 95.44 235 PRO A CA 1
ATOM 1862 C C . PRO A 1 235 ? -12.836 1.324 12.297 1 95.44 235 PRO A C 1
ATOM 1864 O O . PRO A 1 235 ? -12.133 0.949 13.242 1 95.44 235 PRO A O 1
ATOM 1867 N N . ARG A 1 236 ? -12.344 2.088 11.297 1 97.94 236 ARG A N 1
ATOM 1868 C CA . ARG A 1 236 ? -10.945 2.484 11.273 1 97.94 236 ARG A CA 1
ATOM 1869 C C . ARG A 1 236 ? -10.609 3.391 12.461 1 97.94 236 ARG A C 1
ATOM 1871 O O . ARG A 1 236 ? -9.523 3.293 13.031 1 97.94 236 ARG A O 1
ATOM 1878 N N . SER A 1 237 ? -11.5 4.262 12.797 1 98.06 237 SER A N 1
ATOM 1879 C CA . SER A 1 237 ? -11.297 5.176 13.922 1 98.06 237 SER A CA 1
ATOM 1880 C C . SER A 1 237 ? -11.219 4.422 15.242 1 98.06 237 SER A C 1
ATOM 1882 O O . SER A 1 237 ? -10.367 4.723 16.078 1 98.06 237 SER A O 1
ATOM 1884 N N . LEU A 1 238 ? -12.062 3.447 15.422 1 97.75 238 LEU A N 1
ATOM 1885 C CA . LEU A 1 238 ? -12.07 2.668 16.656 1 97.75 238 LEU A CA 1
ATOM 1886 C C . LEU A 1 238 ? -10.828 1.783 16.75 1 97.75 238 LEU A C 1
ATOM 1888 O O . LEU A 1 238 ? -10.273 1.593 17.828 1 97.75 238 LEU A O 1
ATOM 1892 N N . ASN A 1 239 ? -10.375 1.246 15.641 1 97.44 239 ASN A N 1
ATOM 1893 C CA . ASN A 1 239 ? -9.102 0.534 15.625 1 97.44 239 ASN A CA 1
ATOM 1894 C C . ASN A 1 239 ? -7.941 1.443 16.031 1 97.44 239 ASN A C 1
ATOM 1896 O O . ASN A 1 239 ? -7.059 1.034 16.781 1 97.44 239 ASN A O 1
ATOM 1900 N N . ALA A 1 240 ? -7.941 2.654 15.477 1 98.56 240 ALA A N 1
ATOM 1901 C CA . ALA A 1 240 ? -6.895 3.617 15.805 1 98.56 240 ALA A CA 1
ATOM 1902 C C . ALA A 1 240 ? -6.914 3.955 17.297 1 98.56 240 ALA A C 1
ATOM 1904 O O . ALA A 1 240 ? -5.859 4.066 17.922 1 98.56 240 ALA A O 1
ATOM 1905 N N . LEU A 1 241 ? -8.094 4.125 17.812 1 98.06 241 LEU A N 1
ATOM 1906 C CA . LEU A 1 241 ? -8.234 4.402 19.234 1 98.06 241 LEU A CA 1
ATOM 1907 C C . LEU A 1 241 ? -7.645 3.268 20.078 1 98.06 241 LEU A C 1
ATOM 1909 O O . LEU A 1 241 ? -6.953 3.512 21.062 1 98.06 241 LEU A O 1
ATOM 1913 N N . SER A 1 242 ? -7.922 2.033 19.703 1 98.06 242 SER A N 1
ATOM 1914 C CA . SER A 1 242 ? -7.367 0.876 20.391 1 98.06 242 SER A CA 1
ATOM 1915 C C . SER A 1 242 ? -5.844 0.886 20.344 1 98.06 242 SER A C 1
ATOM 1917 O O . SER A 1 242 ? -5.188 0.556 21.344 1 98.06 242 SER A O 1
ATOM 1919 N N . CYS A 1 243 ? -5.254 1.239 19.25 1 98.31 243 CYS A N 1
ATOM 1920 C CA . CYS A 1 243 ? -3.805 1.286 19.094 1 98.31 243 CYS A CA 1
ATOM 1921 C C . CYS A 1 243 ? -3.201 2.393 19.938 1 98.31 243 CYS A C 1
ATOM 1923 O O . CYS A 1 243 ? -2.137 2.213 20.547 1 98.31 243 CYS A O 1
ATOM 1925 N N . VAL A 1 244 ? -3.818 3.549 19.969 1 98.56 244 VAL A N 1
ATOM 1926 C CA . VAL A 1 244 ? -3.354 4.66 20.797 1 98.56 244 VAL A CA 1
ATOM 1927 C C . VAL A 1 244 ? -3.369 4.262 22.266 1 98.56 244 VAL A C 1
ATOM 1929 O O . VAL A 1 244 ? -2.416 4.531 23 1 98.56 244 VAL A O 1
ATOM 1932 N N . ASN A 1 245 ? -4.473 3.609 22.719 1 97.56 245 ASN A N 1
ATOM 1933 C CA . ASN A 1 245 ? -4.582 3.154 24.109 1 97.56 245 ASN A CA 1
ATOM 1934 C C . ASN A 1 245 ? -3.504 2.131 24.438 1 97.56 245 ASN A C 1
ATOM 1936 O O . ASN A 1 245 ? -2.906 2.189 25.516 1 97.56 245 ASN A O 1
ATOM 1940 N N . ALA A 1 246 ? -3.254 1.212 23.547 1 97.44 246 ALA A N 1
ATOM 1941 C CA . ALA A 1 246 ? -2.219 0.203 23.75 1 97.44 246 ALA A CA 1
ATOM 1942 C C . ALA A 1 246 ? -0.84 0.848 23.859 1 97.44 246 ALA A C 1
ATOM 1944 O O . ALA A 1 246 ? -0.03 0.454 24.703 1 97.44 246 ALA A O 1
ATOM 1945 N N . ALA A 1 247 ? -0.529 1.793 23 1 97.56 247 ALA A N 1
ATOM 1946 C CA . ALA A 1 247 ? 0.75 2.498 23.031 1 97.56 247 ALA A CA 1
ATOM 1947 C C . ALA A 1 247 ? 0.929 3.256 24.344 1 97.56 247 ALA A C 1
ATOM 1949 O O . ALA A 1 247 ? 2.018 3.254 24.922 1 97.56 247 ALA A O 1
ATOM 1950 N N . ALA A 1 248 ? -0.116 3.922 24.781 1 96.56 248 ALA A N 1
ATOM 1951 C CA . ALA A 1 248 ? -0.065 4.699 26.016 1 96.56 248 ALA A CA 1
ATOM 1952 C C . ALA A 1 248 ? 0.167 3.797 27.219 1 96.56 248 ALA A C 1
ATOM 1954 O O . ALA A 1 248 ? 0.897 4.16 28.141 1 96.56 248 ALA A O 1
ATOM 1955 N N . GLU A 1 249 ? -0.49 2.633 27.234 1 94 249 GLU A N 1
ATOM 1956 C CA . GLU A 1 249 ? -0.338 1.677 28.328 1 94 249 GLU A CA 1
ATOM 1957 C C . GLU A 1 249 ? 1.094 1.153 28.406 1 94 249 GLU A C 1
ATOM 1959 O O . GLU A 1 249 ? 1.635 0.974 29.5 1 94 249 GLU A O 1
ATOM 1964 N N . LYS A 1 250 ? 1.651 0.93 27.328 1 89.56 250 LYS A N 1
ATOM 1965 C CA . LYS A 1 250 ? 3.021 0.428 27.281 1 89.56 250 LYS A CA 1
ATOM 1966 C C . LYS A 1 250 ? 4.008 1.483 27.781 1 89.56 250 LYS A C 1
ATOM 1968 O O . LYS A 1 250 ? 5 1.156 28.422 1 89.56 250 LYS A O 1
ATOM 1973 N N . GLN A 1 251 ? 3.842 2.709 27.438 1 87.94 251 GLN A N 1
ATOM 1974 C CA . GLN A 1 251 ? 4.691 3.801 27.891 1 87.94 251 GLN A CA 1
ATOM 1975 C C . GLN A 1 251 ? 4.602 3.965 29.406 1 87.94 251 GLN A C 1
ATOM 1977 O O . GLN A 1 251 ? 5.598 4.27 30.062 1 87.94 251 GLN A O 1
ATOM 1982 N N . GLU A 1 252 ? 3.396 3.871 29.891 1 82.75 252 GLU A N 1
ATOM 1983 C CA . GLU A 1 252 ? 3.211 3.98 31.328 1 82.75 252 GLU A CA 1
ATOM 1984 C C . GLU A 1 252 ? 3.926 2.852 32.062 1 82.75 252 GLU A C 1
ATOM 1986 O O . GLU A 1 252 ? 4.441 3.053 33.156 1 82.75 252 GLU A O 1
ATOM 1991 N N . LYS A 1 253 ? 3.969 1.693 31.406 1 76.06 253 LYS A N 1
ATOM 1992 C CA . LYS A 1 253 ? 4.582 0.53 32.031 1 76.06 253 LYS A CA 1
ATOM 1993 C C . LYS A 1 253 ? 6.078 0.47 31.75 1 76.06 253 LYS A C 1
ATOM 1995 O O . LYS A 1 253 ? 6.781 -0.4 32.25 1 76.06 253 LYS A O 1
ATOM 2000 N N . GLY A 1 254 ? 6.652 1.383 31.141 1 68.88 254 GLY A N 1
ATOM 2001 C CA . GLY A 1 254 ? 8.07 1.413 30.812 1 68.88 254 GLY A CA 1
ATOM 2002 C C . GLY A 1 254 ? 8.484 0.351 29.812 1 68.88 254 GLY A C 1
ATOM 2003 O O . GLY A 1 254 ? 9.633 -0.087 29.797 1 68.88 254 GLY A O 1
ATOM 2004 N N . MET A 1 255 ? 7.613 -0.223 29.078 1 56.78 255 MET A N 1
ATOM 2005 C CA . MET A 1 255 ? 7.914 -1.293 28.141 1 56.78 255 MET A CA 1
ATOM 2006 C C . MET A 1 255 ? 8.297 -0.723 26.781 1 56.78 255 MET A C 1
ATOM 2008 O O . MET A 1 255 ? 7.75 0.293 26.344 1 56.78 255 MET A O 1
ATOM 2012 N N . ASN A 1 256 ? 9.516 -1.069 26.281 1 52.34 256 ASN A N 1
ATOM 2013 C CA . ASN A 1 256 ? 10 -0.631 24.984 1 52.34 256 ASN A CA 1
ATOM 2014 C C . ASN A 1 256 ? 9.156 -1.192 23.844 1 52.34 256 ASN A C 1
ATOM 2016 O O . ASN A 1 256 ? 9 -2.41 23.719 1 52.34 256 ASN A O 1
ATOM 2020 N N . ILE A 1 257 ? 8.359 -0.473 23.156 1 51.41 257 ILE A N 1
ATOM 2021 C CA . ILE A 1 257 ? 7.379 -0.85 22.141 1 51.41 257 ILE A CA 1
ATOM 2022 C C . ILE A 1 257 ? 8.102 -1.392 20.906 1 51.41 257 ILE A C 1
ATOM 2024 O O . ILE A 1 257 ? 7.5 -2.098 20.094 1 51.41 257 ILE A O 1
ATOM 2028 N N . ASN A 1 258 ? 9.305 -0.977 20.531 1 45.84 258 ASN A N 1
ATOM 2029 C CA . ASN A 1 258 ? 9.984 -1.428 19.328 1 45.84 258 ASN A CA 1
ATOM 2030 C C . ASN A 1 258 ? 10.461 -2.871 19.453 1 45.84 258 ASN A C 1
ATOM 2032 O O . ASN A 1 258 ? 10.984 -3.445 18.5 1 45.84 258 ASN A O 1
ATOM 2036 N N . GLU A 1 259 ? 10.406 -3.441 20.641 1 39.59 259 GLU A N 1
ATOM 2037 C CA . GLU A 1 259 ? 10.969 -4.766 20.906 1 39.59 259 GLU A CA 1
ATOM 2038 C C . GLU A 1 259 ? 9.969 -5.863 20.578 1 39.59 259 GLU A C 1
ATOM 2040 O O . GLU A 1 259 ? 10.297 -7.051 20.609 1 39.59 259 GLU A O 1
ATOM 2045 N N . ASP A 1 260 ? 8.797 -5.68 20.516 1 35.16 260 ASP A N 1
ATOM 2046 C CA . ASP A 1 260 ? 7.914 -6.828 20.359 1 35.16 260 ASP A CA 1
ATOM 2047 C C . ASP A 1 260 ? 7.934 -7.34 18.922 1 35.16 260 ASP A C 1
ATOM 2049 O O . ASP A 1 260 ? 7.066 -8.117 18.516 1 35.16 260 ASP A O 1
ATOM 2053 N N . LYS A 1 261 ? 8.578 -6.879 18.078 1 32.41 261 LYS A N 1
ATOM 2054 C CA . LYS A 1 261 ? 8.672 -7.523 16.766 1 32.41 261 LYS A CA 1
ATOM 2055 C C . LYS A 1 261 ? 9.492 -8.805 16.844 1 32.41 261 LYS A C 1
ATOM 2057 O O . LYS A 1 261 ? 9.961 -9.312 15.828 1 32.41 261 LYS A O 1
ATOM 2062 N N . ARG A 1 262 ? 10 -9.32 18.062 1 25.17 262 ARG A N 1
ATOM 2063 C CA . ARG A 1 262 ? 10.57 -10.656 18.047 1 25.17 262 ARG A CA 1
ATOM 2064 C C . ARG A 1 262 ? 9.492 -11.719 18.219 1 25.17 262 ARG A C 1
ATOM 2066 O O . ARG A 1 262 ? 8.555 -11.539 19 1 25.17 262 ARG A O 1
ATOM 2073 N N . MET B 1 1 ? 28.172 7.617 -9.203 1 56.5 1 MET B N 1
ATOM 2074 C CA . MET B 1 1 ? 28.344 7.703 -10.648 1 56.5 1 MET B CA 1
ATOM 2075 C C . MET B 1 1 ? 27.938 6.395 -11.32 1 56.5 1 MET B C 1
ATOM 2077 O O . MET B 1 1 ? 27.109 6.391 -12.234 1 56.5 1 MET B O 1
ATOM 2081 N N . GLU B 1 2 ? 28.516 5.301 -10.82 1 64.31 2 GLU B N 1
ATOM 2082 C CA . GLU B 1 2 ? 28.266 4.008 -11.438 1 64.31 2 GLU B CA 1
ATOM 2083 C C . GLU B 1 2 ? 26.797 3.594 -11.273 1 64.31 2 GLU B C 1
ATOM 2085 O O . GLU B 1 2 ? 26.172 3.119 -12.227 1 64.31 2 GLU B O 1
ATOM 2090 N N . MET B 1 3 ? 26.25 3.953 -10.156 1 71.81 3 MET B N 1
ATOM 2091 C CA . MET B 1 3 ? 24.859 3.566 -9.922 1 71.81 3 MET B CA 1
ATOM 2092 C C . MET B 1 3 ? 23.906 4.383 -10.797 1 71.81 3 MET B C 1
ATOM 2094 O O . MET B 1 3 ? 22.953 3.85 -11.344 1 71.81 3 MET B O 1
ATOM 2098 N N . THR B 1 4 ? 24.312 5.52 -11.016 1 80.81 4 THR B N 1
ATOM 2099 C CA . THR B 1 4 ? 23.469 6.398 -11.828 1 80.81 4 THR B CA 1
ATOM 2100 C C . THR B 1 4 ? 23.422 5.918 -13.273 1 80.81 4 THR B C 1
ATOM 2102 O O . THR B 1 4 ? 22.359 5.91 -13.891 1 80.81 4 THR B O 1
ATOM 2105 N N . GLU B 1 5 ? 24.547 5.422 -13.719 1 83.69 5 GLU B N 1
ATOM 2106 C CA . GLU B 1 5 ? 24.594 4.918 -15.086 1 83.69 5 GLU B CA 1
ATOM 2107 C C . GLU B 1 5 ? 23.797 3.621 -15.227 1 83.69 5 GLU B C 1
ATOM 2109 O O . GLU B 1 5 ? 23.141 3.398 -16.234 1 83.69 5 GLU B O 1
ATOM 2114 N N . SER B 1 6 ? 23.938 2.807 -14.25 1 86.25 6 SER B N 1
ATOM 2115 C CA . SER B 1 6 ? 23.219 1.545 -14.266 1 86.25 6 SER B CA 1
ATOM 2116 C C . SER B 1 6 ? 21.703 1.778 -14.242 1 86.25 6 SER B C 1
ATOM 2118 O O . SER B 1 6 ? 20.953 1.062 -14.906 1 86.25 6 SER B O 1
ATOM 2120 N N . ILE B 1 7 ? 21.359 2.727 -13.516 1 90.75 7 ILE B N 1
ATOM 2121 C CA . ILE B 1 7 ? 19.938 3.074 -13.422 1 90.75 7 ILE B CA 1
ATOM 2122 C C . ILE B 1 7 ? 19.453 3.584 -14.773 1 90.75 7 ILE B C 1
ATOM 2124 O O . ILE B 1 7 ? 18.375 3.201 -15.234 1 90.75 7 ILE B O 1
ATOM 2128 N N . LYS B 1 8 ? 20.203 4.426 -15.367 1 88.56 8 LYS B N 1
ATOM 2129 C CA . LYS B 1 8 ? 19.844 4.988 -16.672 1 88.56 8 LYS B CA 1
ATOM 2130 C C . LYS B 1 8 ? 19.703 3.889 -17.719 1 88.56 8 LYS B C 1
ATOM 2132 O O . LYS B 1 8 ? 18.766 3.908 -18.516 1 88.56 8 LYS B O 1
ATOM 2137 N N . LYS B 1 9 ? 20.641 2.957 -17.719 1 89 9 LYS B N 1
ATOM 2138 C CA . LYS B 1 9 ? 20.594 1.846 -18.672 1 89 9 LYS B CA 1
ATOM 2139 C C . LYS B 1 9 ? 19.359 0.969 -18.438 1 89 9 LYS B C 1
ATOM 2141 O O . LYS B 1 9 ? 18.719 0.526 -19.391 1 89 9 LYS B O 1
ATOM 2146 N N . TYR B 1 10 ? 19.156 0.728 -17.203 1 89.94 10 TYR B N 1
ATOM 2147 C CA . TYR B 1 10 ? 18 -0.096 -16.859 1 89.94 10 TYR B CA 1
ATOM 2148 C C . TYR B 1 10 ? 16.703 0.582 -17.266 1 89.94 10 TYR B C 1
ATOM 2150 O O . TYR B 1 10 ? 15.812 -0.059 -17.828 1 89.94 10 TYR B O 1
ATOM 2158 N N . LYS B 1 11 ? 16.594 1.85 -17 1 90.44 11 LYS B N 1
ATOM 2159 C CA . LYS B 1 11 ? 15.398 2.605 -17.359 1 90.44 11 LYS B CA 1
ATOM 2160 C C . LYS B 1 11 ? 15.211 2.65 -18.875 1 90.44 11 LYS B C 1
ATOM 2162 O O . LYS B 1 11 ? 14.078 2.611 -19.359 1 90.44 11 LYS B O 1
ATOM 2167 N N . GLU B 1 12 ? 16.266 2.801 -19.547 1 88.94 12 GLU B N 1
ATOM 2168 C CA . GLU B 1 12 ? 16.172 2.783 -21.016 1 88.94 12 GLU B CA 1
ATOM 2169 C C . GLU B 1 12 ? 15.648 1.444 -21.516 1 88.94 12 GLU B C 1
ATOM 2171 O O . GLU B 1 12 ? 14.867 1.399 -22.469 1 88.94 12 GLU B O 1
ATOM 2176 N N . LYS B 1 13 ? 16.125 0.437 -20.906 1 87.56 13 LYS B N 1
ATOM 2177 C CA . LYS B 1 13 ? 15.688 -0.905 -21.266 1 87.56 13 LYS B CA 1
ATOM 2178 C C . LYS B 1 13 ? 14.188 -1.071 -21.047 1 87.56 13 LYS B C 1
ATOM 2180 O O . LYS B 1 13 ? 13.484 -1.627 -21.906 1 87.56 13 LYS B O 1
ATOM 2185 N N . ILE B 1 14 ? 13.688 -0.486 -19.984 1 87.56 14 ILE B N 1
ATOM 2186 C CA . ILE B 1 14 ? 12.312 -0.825 -19.625 1 87.56 14 ILE B CA 1
ATOM 2187 C C . ILE B 1 14 ? 11.359 0.23 -20.172 1 87.56 14 ILE B C 1
ATOM 2189 O O . ILE B 1 14 ? 10.219 -0.08 -20.531 1 87.56 14 ILE B O 1
ATOM 2193 N N . PHE B 1 15 ? 11.766 1.468 -20.25 1 89.44 15 PHE B N 1
ATOM 2194 C CA . PHE B 1 15 ? 10.82 2.518 -20.625 1 89.44 15 PHE B CA 1
ATOM 2195 C C . PHE B 1 15 ? 11.055 2.971 -22.062 1 89.44 15 PHE B C 1
ATOM 2197 O O . PHE B 1 15 ? 10.227 3.684 -22.641 1 89.44 15 PHE B O 1
ATOM 2204 N N . GLN B 1 16 ? 12.18 2.57 -22.656 1 87.62 16 GLN B N 1
ATOM 2205 C CA . GLN B 1 16 ? 12.492 2.816 -24.062 1 87.62 16 GLN B CA 1
ATOM 2206 C C . GLN B 1 16 ? 12.258 4.277 -24.438 1 87.62 16 GLN B C 1
ATOM 2208 O O . GLN B 1 16 ? 11.547 4.574 -25.391 1 87.62 16 GLN B O 1
ATOM 2213 N N . GLY B 1 17 ? 12.75 5.172 -23.578 1 82.94 17 GLY B N 1
ATOM 2214 C CA . GLY B 1 17 ? 12.75 6.59 -23.906 1 82.94 17 GLY B CA 1
ATOM 2215 C C . GLY B 1 17 ? 11.578 7.344 -23.312 1 82.94 17 GLY B C 1
ATOM 2216 O O . GLY B 1 17 ? 11.555 8.578 -23.312 1 82.94 17 GLY B O 1
ATOM 2217 N N . ARG B 1 18 ? 10.562 6.609 -22.859 1 84.12 18 ARG B N 1
ATOM 2218 C CA . ARG B 1 18 ? 9.438 7.281 -22.219 1 84.12 18 ARG B CA 1
ATOM 2219 C C . ARG B 1 18 ? 9.812 7.77 -20.828 1 84.12 18 ARG B C 1
ATOM 2221 O O . ARG B 1 18 ? 10.367 7.016 -20.031 1 84.12 18 ARG B O 1
ATOM 2228 N N . GLU B 1 19 ? 9.555 9.078 -20.656 1 84.94 19 GLU B N 1
ATOM 2229 C CA . GLU B 1 19 ? 9.867 9.656 -19.344 1 84.94 19 GLU B CA 1
ATOM 2230 C C . GLU B 1 19 ? 8.594 10.125 -18.641 1 84.94 19 GLU B C 1
ATOM 2232 O O . GLU B 1 19 ? 7.664 10.617 -19.281 1 84.94 19 GLU B O 1
ATOM 2237 N N . SER B 1 20 ? 8.617 9.906 -17.344 1 88.44 20 SER B N 1
ATOM 2238 C CA . SER B 1 20 ? 7.508 10.359 -16.516 1 88.44 20 SER B CA 1
ATOM 2239 C C . SER B 1 20 ? 7.457 11.883 -16.453 1 88.44 20 SER B C 1
ATOM 2241 O O . SER B 1 20 ? 8.492 12.539 -16.344 1 88.44 20 SER B O 1
ATOM 2243 N N . GLU B 1 21 ? 6.27 12.422 -16.516 1 88.56 21 GLU B N 1
ATOM 2244 C CA . GLU B 1 21 ? 6.086 13.867 -16.344 1 88.56 21 GLU B CA 1
ATOM 2245 C C . GLU B 1 21 ? 6.531 14.32 -14.969 1 88.56 21 GLU B C 1
ATOM 2247 O O . GLU B 1 21 ? 6.879 15.492 -14.773 1 88.56 21 GLU B O 1
ATOM 2252 N N . LEU B 1 22 ? 6.605 13.406 -14.047 1 93.44 22 LEU B N 1
ATOM 2253 C CA . LEU B 1 22 ? 6.969 13.734 -12.672 1 93.44 22 LEU B CA 1
ATOM 2254 C C . LEU B 1 22 ? 8.43 14.156 -12.586 1 93.44 22 LEU B C 1
ATOM 2256 O O . LEU B 1 22 ? 8.836 14.82 -11.633 1 93.44 22 LEU B O 1
ATOM 2260 N N . LEU B 1 23 ? 9.219 13.742 -13.578 1 92.88 23 LEU B N 1
ATOM 2261 C CA . LEU B 1 23 ? 10.617 14.164 -13.602 1 92.88 23 LEU B CA 1
ATOM 2262 C C . LEU B 1 23 ? 10.734 15.68 -13.711 1 92.88 23 LEU B C 1
ATOM 2264 O O . LEU B 1 23 ? 11.68 16.281 -13.195 1 92.88 23 LEU B O 1
ATOM 2268 N N . GLU B 1 24 ? 9.75 16.297 -14.312 1 93.38 24 GLU B N 1
ATOM 2269 C CA . GLU B 1 24 ? 9.719 17.75 -14.453 1 93.38 24 GLU B CA 1
ATOM 2270 C C . GLU B 1 24 ? 9.086 18.406 -13.234 1 93.38 24 GLU B C 1
ATOM 2272 O O . GLU B 1 24 ? 9.617 19.391 -12.711 1 93.38 24 GLU B O 1
ATOM 2277 N N . THR B 1 25 ? 8.016 17.891 -12.719 1 94.31 25 THR B N 1
ATOM 2278 C CA . THR B 1 25 ? 7.238 18.562 -11.68 1 94.31 25 THR B CA 1
ATOM 2279 C C . THR B 1 25 ? 7.773 18.203 -10.297 1 94.31 25 THR B C 1
ATOM 2281 O O . THR B 1 25 ? 7.605 18.984 -9.352 1 94.31 25 THR B O 1
ATOM 2284 N N . ASP B 1 26 ? 8.406 17.062 -10.188 1 96.81 26 ASP B N 1
ATOM 2285 C CA . ASP B 1 26 ? 8.852 16.547 -8.898 1 96.81 26 ASP B CA 1
ATOM 2286 C C . ASP B 1 26 ? 10.227 15.906 -9 1 96.81 26 ASP B C 1
ATOM 2288 O O . ASP B 1 26 ? 10.406 14.734 -8.656 1 96.81 26 ASP B O 1
ATOM 2292 N N . PRO B 1 27 ? 11.258 16.641 -9.383 1 94.56 27 PRO B N 1
ATOM 2293 C CA . PRO B 1 27 ? 12.555 16.031 -9.719 1 94.56 27 PRO B CA 1
ATOM 2294 C C . PRO B 1 27 ? 13.242 15.414 -8.508 1 94.56 27 PRO B C 1
ATOM 2296 O O . PRO B 1 27 ? 13.812 14.32 -8.617 1 94.56 27 PRO B O 1
ATOM 2299 N N . GLU B 1 28 ? 13.203 16.047 -7.281 1 94.69 28 GLU B N 1
ATOM 2300 C CA . GLU B 1 28 ? 13.875 15.484 -6.113 1 94.69 28 GLU B CA 1
ATOM 2301 C C . GLU B 1 28 ? 13.242 14.164 -5.691 1 94.69 28 GLU B C 1
ATOM 2303 O O . GLU B 1 28 ? 13.945 13.219 -5.332 1 94.69 28 GLU B O 1
ATOM 2308 N N . PHE B 1 29 ? 11.953 14.211 -5.73 1 96.31 29 PHE B N 1
ATOM 2309 C CA . PHE B 1 29 ? 11.227 13 -5.367 1 96.31 29 PHE B CA 1
ATOM 2310 C C . PHE B 1 29 ? 11.57 11.859 -6.316 1 96.31 29 PHE B C 1
ATOM 2312 O O . PHE B 1 29 ? 11.844 10.742 -5.875 1 96.31 29 PHE B O 1
ATOM 2319 N N . MET B 1 30 ? 11.531 12.125 -7.605 1 95.44 30 MET B N 1
ATOM 2320 C CA . MET B 1 30 ? 11.742 11.094 -8.609 1 95.44 30 MET B CA 1
ATOM 2321 C C . MET B 1 30 ? 13.18 10.578 -8.57 1 95.44 30 MET B C 1
ATOM 2323 O O . MET B 1 30 ? 13.422 9.398 -8.82 1 95.44 30 MET B O 1
ATOM 2327 N N . GLU B 1 31 ? 14.109 11.453 -8.25 1 93.94 31 GLU B N 1
ATOM 2328 C CA . GLU B 1 31 ? 15.492 11.008 -8.094 1 93.94 31 GLU B CA 1
ATOM 2329 C C . GLU B 1 31 ? 15.602 9.922 -7.027 1 93.94 31 GLU B C 1
ATOM 2331 O O . GLU B 1 31 ? 16.234 8.883 -7.254 1 93.94 31 GLU B O 1
ATOM 2336 N N . ARG B 1 32 ? 14.984 10.156 -5.828 1 95.12 32 ARG B N 1
ATOM 2337 C CA . ARG B 1 32 ? 15.047 9.203 -4.727 1 95.12 32 ARG B CA 1
ATOM 2338 C C . ARG B 1 32 ? 14.273 7.93 -5.059 1 95.12 32 ARG B C 1
ATOM 2340 O O . ARG B 1 32 ? 14.75 6.824 -4.797 1 95.12 32 ARG B O 1
ATOM 2347 N N . PHE B 1 33 ? 13.125 8.109 -5.672 1 96.19 33 PHE B N 1
ATOM 2348 C CA . PHE B 1 33 ? 12.281 6.957 -5.984 1 96.19 33 PHE B CA 1
ATOM 2349 C C . PHE B 1 33 ? 12.961 6.051 -7 1 96.19 33 PHE B C 1
ATOM 2351 O O . PHE B 1 33 ? 13.016 4.832 -6.816 1 96.19 33 PHE B O 1
ATOM 2358 N N . GLU B 1 34 ? 13.461 6.633 -8.109 1 94.38 34 GLU B N 1
ATOM 2359 C CA . GLU B 1 34 ? 14.062 5.832 -9.172 1 94.38 34 GLU B CA 1
ATOM 2360 C C . GLU B 1 34 ? 15.352 5.164 -8.695 1 94.38 34 GLU B C 1
ATOM 2362 O O . GLU B 1 34 ? 15.641 4.027 -9.07 1 94.38 34 GLU B O 1
ATOM 2367 N N . HIS B 1 35 ? 16.125 5.902 -7.891 1 94.88 35 HIS B N 1
ATOM 2368 C CA . HIS B 1 35 ? 17.328 5.293 -7.324 1 94.88 35 HIS B CA 1
ATOM 2369 C C . HIS B 1 35 ? 16.984 4.078 -6.477 1 94.88 35 HIS B C 1
ATOM 2371 O O . HIS B 1 35 ? 17.688 3.066 -6.512 1 94.88 35 HIS B O 1
ATOM 2377 N N . PHE B 1 36 ? 15.945 4.199 -5.719 1 96.94 36 PHE B N 1
ATOM 2378 C CA . PHE B 1 36 ? 15.531 3.105 -4.852 1 96.94 36 PHE B CA 1
ATOM 2379 C C . PHE B 1 36 ? 14.953 1.953 -5.668 1 96.94 36 PH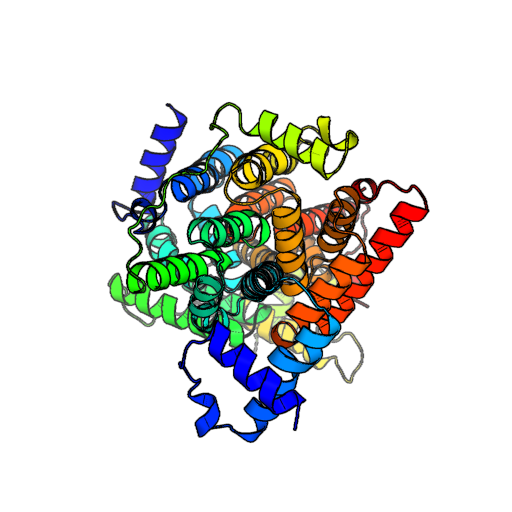E B C 1
ATOM 2381 O O . PHE B 1 36 ? 15.461 0.831 -5.605 1 96.94 36 PHE B O 1
ATOM 2388 N N . ALA B 1 37 ? 13.922 2.23 -6.477 1 96.62 37 ALA B N 1
ATOM 2389 C CA . ALA B 1 37 ? 13.141 1.218 -7.18 1 96.62 37 ALA B CA 1
ATOM 2390 C C . ALA B 1 37 ? 13.961 0.554 -8.281 1 96.62 37 ALA B C 1
ATOM 2392 O O . ALA B 1 37 ? 13.883 -0.662 -8.477 1 96.62 37 ALA B O 1
ATOM 2393 N N . PHE B 1 38 ? 14.742 1.356 -9.023 1 94.81 38 PHE B N 1
ATOM 2394 C CA . PHE B 1 38 ? 15.398 0.837 -10.211 1 94.81 38 PHE B CA 1
ATOM 2395 C C . PHE B 1 38 ? 16.891 0.673 -9.977 1 94.81 38 PHE B C 1
ATOM 2397 O O . PHE B 1 38 ? 17.609 0.161 -10.836 1 94.81 38 PHE B O 1
ATOM 2404 N N . GLY B 1 39 ? 17.422 1.076 -8.805 1 94.81 39 GLY B N 1
ATOM 2405 C CA . GLY B 1 39 ? 18.812 0.902 -8.438 1 94.81 39 GLY B CA 1
ATOM 2406 C C . GLY B 1 39 ? 19.016 -0.061 -7.285 1 94.81 39 GLY B C 1
ATOM 2407 O O . GLY B 1 39 ? 19.297 -1.242 -7.496 1 94.81 39 GLY B O 1
ATOM 2408 N N . GLU B 1 40 ? 18.672 0.373 -6.051 1 95.88 40 GLU B N 1
ATOM 2409 C CA . GLU B 1 40 ? 18.969 -0.389 -4.84 1 95.88 40 GLU B CA 1
ATOM 2410 C C . GLU B 1 40 ? 18.203 -1.714 -4.828 1 95.88 40 GLU B C 1
ATOM 2412 O O . GLU B 1 40 ? 18.781 -2.762 -4.535 1 95.88 40 GLU B O 1
ATOM 2417 N N . VAL B 1 41 ? 16.938 -1.681 -5.109 1 97.12 41 VAL B N 1
ATOM 2418 C CA . VAL B 1 41 ? 16.109 -2.877 -5.062 1 97.12 41 VAL B CA 1
ATOM 2419 C C . VAL B 1 41 ? 16.578 -3.879 -6.113 1 97.12 41 VAL B C 1
ATOM 2421 O O . VAL B 1 41 ? 16.75 -5.062 -5.816 1 97.12 41 VAL B O 1
ATOM 2424 N N . VAL B 1 42 ? 16.828 -3.414 -7.332 1 94.12 42 VAL B N 1
ATOM 2425 C CA . VAL B 1 42 ? 17.25 -4.273 -8.438 1 94.12 42 VAL B CA 1
ATOM 2426 C C . VAL B 1 42 ? 18.594 -4.918 -8.102 1 94.12 42 VAL B C 1
ATOM 2428 O O . VAL B 1 42 ? 18.781 -6.121 -8.305 1 94.12 42 VAL B O 1
ATOM 2431 N N . ASN B 1 43 ? 19.484 -4.148 -7.539 1 94.19 43 ASN B N 1
ATOM 2432 C CA . ASN B 1 43 ? 20.828 -4.645 -7.223 1 94.19 43 ASN B CA 1
ATOM 2433 C C . ASN B 1 43 ? 20.797 -5.617 -6.047 1 94.19 43 ASN B C 1
ATOM 2435 O O . ASN B 1 43 ? 21.609 -6.543 -5.98 1 94.19 43 ASN B O 1
ATOM 2439 N N . GLU B 1 44 ? 19.875 -5.383 -5.121 1 95.5 44 GLU B N 1
ATOM 2440 C CA . GLU B 1 44 ? 19.781 -6.23 -3.939 1 95.5 44 GLU B CA 1
ATOM 2441 C C . GLU B 1 44 ? 19.125 -7.566 -4.273 1 95.5 44 GLU B C 1
ATOM 2443 O O . GLU B 1 44 ? 19.562 -8.617 -3.807 1 95.5 44 GLU B O 1
ATOM 2448 N N . THR B 1 45 ? 18.062 -7.52 -5.035 1 96.75 45 THR B N 1
ATOM 2449 C CA . THR B 1 45 ? 17.25 -8.711 -5.254 1 96.75 45 THR B CA 1
ATOM 2450 C C . THR B 1 45 ? 17.859 -9.594 -6.336 1 96.75 45 THR B C 1
ATOM 2452 O O . THR B 1 45 ? 17.797 -10.82 -6.25 1 96.75 45 THR B O 1
ATOM 2455 N N . LYS B 1 46 ? 18.391 -8.961 -7.438 1 96.12 46 LYS B N 1
ATOM 2456 C CA . LYS B 1 46 ? 18.969 -9.648 -8.586 1 96.12 46 LYS B CA 1
ATOM 2457 C C . LYS B 1 46 ? 17.969 -10.633 -9.195 1 96.12 46 LYS B C 1
ATOM 2459 O O . LYS B 1 46 ? 18.344 -11.734 -9.602 1 96.12 46 LYS B O 1
ATOM 2464 N N . LEU B 1 47 ? 16.766 -10.297 -9.125 1 96.56 47 LEU B N 1
ATOM 2465 C CA . LEU B 1 47 ? 15.719 -11.102 -9.742 1 96.56 47 LEU B CA 1
ATOM 2466 C C . LEU B 1 47 ? 15.773 -10.992 -11.266 1 96.56 47 LEU B C 1
ATOM 2468 O O . LEU B 1 47 ? 16.188 -9.961 -11.797 1 96.56 47 LEU B O 1
ATOM 2472 N N . ASP B 1 48 ? 15.406 -12.086 -11.906 1 96.38 48 ASP B N 1
ATOM 2473 C CA . ASP B 1 48 ? 15.0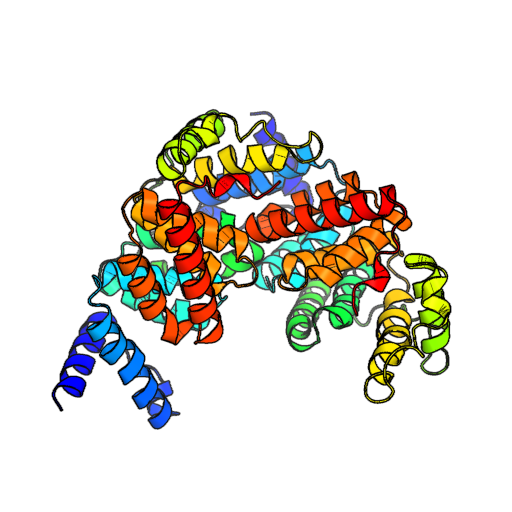7 -11.961 -13.32 1 96.38 48 ASP B CA 1
ATOM 2474 C C . ASP B 1 48 ? 14.062 -10.844 -13.555 1 96.38 48 ASP B C 1
ATOM 2476 O O . ASP B 1 48 ? 13.102 -10.703 -12.805 1 96.38 48 ASP B O 1
ATOM 2480 N N . ASP B 1 49 ? 14.305 -10 -14.586 1 95.44 49 ASP B N 1
ATOM 2481 C CA . ASP B 1 49 ? 13.477 -8.828 -14.828 1 95.44 49 ASP B CA 1
ATOM 2482 C C . ASP B 1 49 ? 12.016 -9.219 -15.016 1 95.44 49 ASP B C 1
ATOM 2484 O O . ASP B 1 49 ? 11.109 -8.531 -14.531 1 95.44 49 ASP B O 1
ATOM 2488 N N . LYS B 1 50 ? 11.812 -10.289 -15.75 1 96.81 50 LYS B N 1
ATOM 2489 C CA . LYS B 1 50 ? 10.445 -10.734 -16.016 1 96.81 50 LYS B CA 1
ATOM 2490 C C . LYS B 1 50 ? 9.719 -11.102 -14.734 1 96.81 50 LYS B C 1
ATOM 2492 O O . LYS B 1 50 ? 8.578 -10.695 -14.516 1 96.81 50 LYS B O 1
ATOM 2497 N N . ILE B 1 51 ? 10.398 -11.867 -13.867 1 98.12 51 ILE B N 1
ATOM 2498 C CA . ILE B 1 51 ? 9.828 -12.281 -12.594 1 98.12 51 ILE B CA 1
ATOM 2499 C C . ILE B 1 51 ? 9.555 -11.055 -11.727 1 98.12 51 ILE B C 1
ATOM 2501 O O . ILE B 1 51 ? 8.5 -10.945 -11.102 1 98.12 51 ILE B O 1
ATOM 2505 N N . GLY B 1 52 ? 10.5 -10.125 -11.695 1 98.06 52 GLY B N 1
ATOM 2506 C CA . GLY B 1 52 ? 10.328 -8.898 -10.93 1 98.06 52 GLY B CA 1
ATOM 2507 C C . GLY B 1 52 ? 9.125 -8.086 -11.359 1 98.06 52 GLY B C 1
ATOM 2508 O O . GLY B 1 52 ? 8.352 -7.613 -10.523 1 98.06 52 GLY B O 1
ATOM 2509 N N . PHE B 1 53 ? 8.922 -7.934 -12.617 1 97.75 53 PHE B N 1
ATOM 2510 C CA . PHE B 1 53 ? 7.824 -7.113 -13.117 1 97.75 53 PHE B CA 1
ATOM 2511 C C . PHE B 1 53 ? 6.492 -7.832 -12.953 1 97.75 53 PHE B C 1
ATOM 2513 O O . PHE B 1 53 ? 5.465 -7.195 -12.719 1 97.75 53 PHE B O 1
ATOM 2520 N N . MET B 1 54 ? 6.48 -9.195 -13.07 1 98.62 54 MET B N 1
ATOM 2521 C CA . MET B 1 54 ? 5.266 -9.945 -12.766 1 98.62 54 MET B CA 1
ATOM 2522 C C . MET B 1 54 ? 4.82 -9.695 -11.328 1 98.62 54 MET B C 1
ATOM 2524 O O . MET B 1 54 ? 3.637 -9.477 -11.07 1 98.62 54 MET B O 1
ATOM 2528 N N . ALA B 1 55 ? 5.789 -9.711 -10.43 1 98.88 55 ALA B N 1
ATOM 2529 C CA . ALA B 1 55 ? 5.504 -9.469 -9.023 1 98.88 55 ALA B CA 1
ATOM 2530 C C . ALA B 1 55 ? 4.945 -8.062 -8.812 1 98.88 55 ALA B C 1
ATOM 2532 O O . ALA B 1 55 ? 3.982 -7.879 -8.062 1 98.88 55 ALA B O 1
ATOM 2533 N N . VAL B 1 56 ? 5.543 -7.082 -9.461 1 98.75 56 VAL B N 1
ATOM 2534 C CA . VAL B 1 56 ? 5.121 -5.691 -9.305 1 98.75 56 VAL B CA 1
ATOM 2535 C C . VAL B 1 56 ? 3.709 -5.512 -9.852 1 98.75 56 VAL B C 1
ATOM 2537 O O . VAL B 1 56 ? 2.865 -4.879 -9.211 1 98.75 56 VAL B O 1
ATOM 2540 N N . LEU B 1 57 ? 3.414 -6.082 -11.031 1 98.75 57 LEU B N 1
ATOM 2541 C CA . LEU B 1 57 ? 2.07 -5.984 -11.586 1 98.75 57 LEU B CA 1
ATOM 2542 C C . LEU B 1 57 ? 1.047 -6.613 -10.648 1 98.75 57 LEU B C 1
ATOM 2544 O O . LEU B 1 57 ? -0.028 -6.055 -10.43 1 98.75 57 LEU B O 1
ATOM 2548 N N . ALA B 1 58 ? 1.378 -7.789 -10.117 1 98.88 58 ALA B N 1
ATOM 2549 C CA . ALA B 1 58 ? 0.489 -8.469 -9.18 1 98.88 58 ALA B CA 1
ATOM 2550 C C . ALA B 1 58 ? 0.273 -7.625 -7.926 1 98.88 58 ALA B C 1
ATOM 2552 O O . ALA B 1 58 ? -0.85 -7.52 -7.43 1 98.88 58 ALA B O 1
ATOM 2553 N N . ALA B 1 59 ? 1.343 -7.012 -7.406 1 98.88 59 ALA B N 1
ATOM 2554 C CA . ALA B 1 59 ? 1.249 -6.176 -6.215 1 98.88 59 ALA B CA 1
ATOM 2555 C C . ALA B 1 59 ? 0.384 -4.945 -6.477 1 98.88 59 ALA B C 1
ATOM 2557 O O . ALA B 1 59 ? -0.368 -4.508 -5.602 1 98.88 59 ALA B O 1
ATOM 2558 N N . LEU B 1 60 ? 0.531 -4.344 -7.668 1 98.81 60 LEU B N 1
ATOM 2559 C CA . LEU B 1 60 ? -0.27 -3.174 -8.016 1 98.81 60 LEU B CA 1
ATOM 2560 C C . LEU B 1 60 ? -1.751 -3.531 -8.078 1 98.81 60 LEU B C 1
ATOM 2562 O O . LEU B 1 60 ? -2.604 -2.732 -7.688 1 98.81 60 LEU B O 1
ATOM 2566 N N . LEU B 1 61 ? -2.098 -4.73 -8.586 1 98.56 61 LEU B N 1
ATOM 2567 C CA . LEU B 1 61 ? -3.465 -5.227 -8.484 1 98.56 61 LEU B CA 1
ATOM 2568 C C . LEU B 1 61 ? -3.91 -5.316 -7.027 1 98.56 61 LEU B C 1
ATOM 2570 O O . LEU B 1 61 ? -4.984 -4.828 -6.672 1 98.56 61 LEU B O 1
ATOM 2574 N N . GLY B 1 62 ? -3.062 -5.859 -6.203 1 98.69 62 GLY B N 1
ATOM 2575 C CA . GLY B 1 62 ? -3.391 -6.066 -4.805 1 98.69 62 GLY B CA 1
ATOM 2576 C C . GLY B 1 62 ? -3.654 -4.777 -4.055 1 98.69 62 GLY B C 1
ATOM 2577 O O . GLY B 1 62 ? -4.562 -4.707 -3.223 1 98.69 62 GLY B O 1
ATOM 2578 N N . CYS B 1 63 ? -2.848 -3.748 -4.395 1 98.06 63 CYS B N 1
ATOM 2579 C CA . CYS B 1 63 ? -2.994 -2.498 -3.658 1 98.06 63 CYS B CA 1
ATOM 2580 C C . CYS B 1 63 ? -3.855 -1.506 -4.43 1 98.06 63 CYS B C 1
ATOM 2582 O O . CYS B 1 63 ? -3.936 -0.332 -4.066 1 98.06 63 CYS B O 1
ATOM 2584 N N . GLN B 1 64 ? -4.453 -1.918 -5.512 1 97.44 64 GLN B N 1
ATOM 2585 C CA . GLN B 1 64 ? -5.367 -1.132 -6.336 1 97.44 64 GLN B CA 1
ATOM 2586 C C . GLN B 1 64 ? -4.676 0.114 -6.883 1 97.44 64 GLN B C 1
ATOM 2588 O O . GLN B 1 64 ? -5.246 1.207 -6.859 1 97.44 64 GLN B O 1
ATOM 2593 N N . GLY B 1 65 ? -3.436 -0.089 -7.293 1 98.31 65 GLY B N 1
ATOM 2594 C CA . GLY B 1 65 ? -2.68 0.995 -7.898 1 98.31 65 GLY B CA 1
ATOM 2595 C C . GLY B 1 65 ? -2.867 1.084 -9.398 1 98.31 65 GLY B C 1
ATOM 2596 O O . GLY B 1 65 ? -1.941 0.799 -10.164 1 98.31 65 GLY B O 1
ATOM 2597 N N . GLU B 1 66 ? -3.988 1.605 -9.852 1 97.19 66 GLU B N 1
ATOM 2598 C CA . GLU B 1 66 ? -4.391 1.582 -11.258 1 97.19 66 GLU B CA 1
ATOM 2599 C C . GLU B 1 66 ? -3.473 2.451 -12.109 1 97.19 66 GLU B C 1
ATOM 2601 O O . GLU B 1 66 ? -3.061 2.045 -13.203 1 97.19 66 GLU B O 1
ATOM 2606 N N . GLU B 1 67 ? -3.137 3.66 -11.578 1 96 67 GLU B N 1
ATOM 2607 C CA . GLU B 1 67 ? -2.309 4.578 -12.359 1 96 67 GLU B CA 1
ATOM 2608 C C . GLU B 1 67 ? -0.907 4.012 -12.57 1 96 67 GLU B C 1
ATOM 2610 O O . GLU B 1 67 ? -0.365 4.078 -13.68 1 96 67 GLU B O 1
ATOM 2615 N N . ALA B 1 68 ? -0.34 3.477 -11.516 1 97.25 68 ALA B N 1
ATOM 2616 C CA . ALA B 1 68 ? 0.983 2.865 -11.625 1 97.25 68 ALA B CA 1
ATOM 2617 C C . ALA B 1 68 ? 0.95 1.639 -12.531 1 97.25 68 ALA B C 1
ATOM 2619 O O . ALA B 1 68 ? 1.881 1.405 -13.305 1 97.25 68 ALA B O 1
ATOM 2620 N N . PHE B 1 69 ? -0.133 0.799 -12.461 1 98.44 69 PHE B N 1
ATOM 2621 C CA . PHE B 1 69 ? -0.306 -0.363 -13.32 1 98.44 69 PHE B CA 1
ATOM 2622 C C . PHE B 1 69 ? -0.334 0.051 -14.789 1 98.44 69 PHE B C 1
ATOM 2624 O O . PHE B 1 69 ? 0.344 -0.552 -15.625 1 98.44 69 PHE B O 1
ATOM 2631 N N . ARG B 1 70 ? -1.085 1.11 -15.078 1 97 70 ARG B N 1
ATOM 2632 C CA . ARG B 1 70 ? -1.192 1.611 -16.438 1 97 70 ARG B CA 1
ATOM 2633 C C . ARG B 1 70 ? 0.165 2.068 -16.969 1 97 70 ARG B C 1
ATOM 2635 O O . ARG B 1 70 ? 0.496 1.839 -18.141 1 97 70 ARG B O 1
ATOM 2642 N N . GLU B 1 71 ? 0.963 2.645 -16.156 1 94.5 71 GLU B N 1
ATOM 2643 C CA . GLU B 1 71 ? 2.244 3.209 -16.578 1 94.5 71 GLU B CA 1
ATOM 2644 C C . GLU B 1 71 ? 3.299 2.121 -16.75 1 94.5 71 GLU B C 1
ATOM 2646 O O . GLU B 1 71 ? 4.184 2.232 -17.594 1 94.5 71 GLU B O 1
ATOM 2651 N N . LEU B 1 72 ? 3.215 1.048 -15.945 1 96.31 72 LEU B N 1
ATOM 2652 C CA . LEU B 1 72 ? 4.301 0.071 -15.922 1 96.31 72 LEU B CA 1
ATOM 2653 C C . LEU B 1 72 ? 4.004 -1.091 -16.859 1 96.31 72 LEU B C 1
ATOM 2655 O O . LEU B 1 72 ? 4.91 -1.833 -17.25 1 96.31 72 LEU B O 1
ATOM 2659 N N . LEU B 1 73 ? 2.729 -1.253 -17.266 1 97.69 73 LEU B N 1
ATOM 2660 C CA . LEU B 1 73 ? 2.352 -2.396 -18.094 1 97.69 73 LEU B CA 1
ATOM 2661 C C . LEU B 1 73 ? 3.092 -2.377 -19.422 1 97.69 73 LEU B C 1
ATOM 2663 O O . LEU B 1 73 ? 3.619 -3.402 -19.859 1 97.69 73 LEU B O 1
ATOM 2667 N N . PRO B 1 74 ? 3.229 -1.208 -20.125 1 96.44 74 PRO B N 1
ATOM 2668 C CA . PRO B 1 74 ? 4.02 -1.194 -21.359 1 96.44 74 PRO B CA 1
ATOM 2669 C C . PRO B 1 74 ? 5.473 -1.596 -21.141 1 96.44 74 PRO B C 1
ATOM 2671 O O . PRO B 1 74 ? 6.066 -2.277 -21.969 1 96.44 74 PRO B O 1
ATOM 2674 N N . ALA B 1 75 ? 6.031 -1.151 -20 1 94.88 75 ALA B N 1
ATOM 2675 C CA . ALA B 1 75 ? 7.402 -1.521 -19.656 1 94.88 75 ALA B CA 1
ATOM 2676 C C . ALA B 1 75 ? 7.531 -3.027 -19.469 1 94.88 75 ALA B C 1
ATOM 2678 O O . ALA B 1 75 ? 8.523 -3.633 -19.891 1 94.88 75 ALA B O 1
ATOM 2679 N N . ALA B 1 76 ? 6.52 -3.627 -18.828 1 97 76 ALA B N 1
ATOM 2680 C CA . ALA B 1 76 ? 6.504 -5.07 -18.609 1 97 76 ALA B CA 1
ATOM 2681 C C . ALA B 1 76 ? 6.496 -5.82 -19.938 1 97 76 ALA B C 1
ATOM 2683 O O . ALA B 1 76 ? 7.203 -6.816 -20.109 1 97 76 ALA B O 1
ATOM 2684 N N . LEU B 1 77 ? 5.746 -5.324 -20.844 1 96.81 77 LEU B N 1
ATOM 2685 C CA . LEU B 1 77 ? 5.676 -5.93 -22.172 1 96.81 77 LEU B CA 1
ATOM 2686 C C . LEU B 1 77 ? 7.004 -5.781 -22.906 1 96.81 77 LEU B C 1
ATOM 2688 O O . LEU B 1 77 ? 7.449 -6.703 -23.594 1 96.81 77 LEU B O 1
ATOM 2692 N N . ASN B 1 78 ? 7.699 -4.656 -22.734 1 93.69 78 ASN B N 1
ATOM 2693 C CA . ASN B 1 78 ? 8.984 -4.391 -23.359 1 93.69 78 ASN B CA 1
ATOM 2694 C C . ASN B 1 78 ? 10.062 -5.352 -22.875 1 93.69 78 ASN B C 1
ATOM 2696 O O . ASN B 1 78 ? 10.969 -5.711 -23.625 1 93.69 78 ASN B O 1
ATOM 2700 N N . ILE B 1 79 ? 9.914 -5.805 -21.641 1 94 79 ILE B N 1
ATOM 2701 C CA . ILE B 1 79 ? 10.977 -6.617 -21.062 1 94 79 ILE B CA 1
ATOM 2702 C C . ILE B 1 79 ? 10.742 -8.086 -21.406 1 94 79 ILE B C 1
ATOM 2704 O O . ILE B 1 79 ? 11.633 -8.922 -21.219 1 94 79 ILE B O 1
ATOM 2708 N N . GLY B 1 80 ? 9.492 -8.438 -21.875 1 94.62 80 GLY B N 1
ATOM 2709 C CA . GLY B 1 80 ? 9.352 -9.789 -22.391 1 94.62 80 GLY B CA 1
ATOM 2710 C C . GLY B 1 80 ? 8.156 -10.531 -21.812 1 94.62 80 GLY B C 1
ATOM 2711 O O . GLY B 1 80 ? 7.895 -11.672 -22.172 1 94.62 80 GLY B O 1
ATOM 2712 N N . ILE B 1 81 ? 7.473 -9.914 -20.859 1 97.88 81 ILE B N 1
ATOM 2713 C CA . ILE B 1 81 ? 6.223 -10.539 -20.438 1 97.88 81 ILE B CA 1
ATOM 2714 C C . ILE B 1 81 ? 5.227 -10.555 -21.594 1 97.88 81 ILE B C 1
ATOM 2716 O O . ILE B 1 81 ? 4.996 -9.523 -22.234 1 97.88 81 ILE B O 1
ATOM 2720 N N . THR B 1 82 ? 4.637 -11.648 -21.859 1 98.25 82 THR B N 1
ATOM 2721 C CA . THR B 1 82 ? 3.746 -11.773 -23 1 98.25 82 THR B CA 1
ATOM 2722 C C . THR B 1 82 ? 2.338 -11.297 -22.656 1 98.25 82 THR B C 1
ATOM 2724 O O . THR B 1 82 ? 1.966 -11.266 -21.484 1 98.25 82 THR B O 1
ATOM 2727 N N . PRO B 1 83 ? 1.582 -10.945 -23.672 1 98.44 83 PRO B N 1
ATOM 2728 C CA . PRO B 1 83 ? 0.181 -10.594 -23.422 1 98.44 83 PRO B CA 1
ATOM 2729 C C . PRO B 1 83 ? -0.583 -11.68 -22.688 1 98.44 83 PRO B C 1
ATOM 2731 O O . PRO B 1 83 ? -1.386 -11.383 -21.797 1 98.44 83 PRO B O 1
ATOM 2734 N N . VAL B 1 84 ? -0.339 -12.938 -22.969 1 98.56 84 VAL B N 1
ATOM 2735 C CA . VAL B 1 84 ? -0.998 -14.055 -22.297 1 98.56 84 VAL B CA 1
ATOM 2736 C C . VAL B 1 84 ? -0.631 -14.062 -20.828 1 98.56 84 VAL B C 1
ATOM 2738 O O . VAL B 1 84 ? -1.499 -14.227 -19.969 1 98.56 84 VAL B O 1
ATOM 2741 N N . GLU B 1 85 ? 0.636 -13.875 -20.547 1 98.69 85 GLU B N 1
ATOM 2742 C CA . GLU B 1 85 ? 1.083 -13.859 -19.156 1 98.69 85 GLU B CA 1
ATOM 2743 C C . GLU B 1 85 ? 0.422 -12.734 -18.375 1 98.69 85 GLU B C 1
ATOM 2745 O O . GLU B 1 85 ? -0.004 -12.922 -17.234 1 98.69 85 GLU B O 1
ATOM 2750 N N . VAL B 1 86 ? 0.328 -11.555 -18.984 1 98.75 86 VAL B N 1
ATOM 2751 C CA . VAL B 1 86 ? -0.304 -10.414 -18.328 1 98.75 86 VAL B CA 1
ATOM 2752 C C . VAL B 1 86 ? -1.77 -10.734 -18.031 1 98.75 86 VAL B C 1
ATOM 2754 O O . VAL B 1 86 ? -2.254 -10.508 -16.922 1 98.75 86 VAL B O 1
ATOM 2757 N N . LYS B 1 87 ? -2.486 -11.25 -18.969 1 98.56 87 LYS B N 1
ATOM 2758 C CA . LYS B 1 87 ? -3.898 -11.578 -18.797 1 98.56 87 LYS B CA 1
ATOM 2759 C C . LYS B 1 87 ? -4.094 -12.633 -17.719 1 98.56 87 LYS B C 1
ATOM 2761 O O . LYS B 1 87 ? -5.031 -12.547 -16.922 1 98.56 87 LYS B O 1
ATOM 2766 N N . GLU B 1 88 ? -3.254 -13.609 -17.734 1 98.69 88 GLU B N 1
ATOM 2767 C CA . GLU B 1 88 ? -3.377 -14.672 -16.734 1 98.69 88 GLU B CA 1
ATOM 2768 C C . GLU B 1 88 ? -3.158 -14.125 -15.32 1 98.69 88 GLU B C 1
ATOM 2770 O O . GLU B 1 88 ? -3.791 -14.586 -14.367 1 98.69 88 GLU B O 1
ATOM 2775 N N . ILE B 1 89 ? -2.25 -13.164 -15.164 1 98.88 89 ILE B N 1
ATOM 2776 C CA . ILE B 1 89 ? -2.072 -12.492 -13.875 1 98.88 89 ILE B CA 1
ATOM 2777 C C . ILE B 1 89 ? -3.371 -11.805 -13.469 1 98.88 89 ILE B C 1
ATOM 2779 O O . ILE B 1 89 ? -3.844 -11.969 -12.344 1 98.88 89 ILE B O 1
ATOM 2783 N N . VAL B 1 90 ? -3.969 -11.094 -14.391 1 98.81 90 VAL B N 1
ATOM 2784 C CA . VAL B 1 90 ? -5.176 -10.328 -14.102 1 98.81 90 VAL B CA 1
ATOM 2785 C C . VAL B 1 90 ? -6.344 -11.273 -13.844 1 98.81 90 VAL B C 1
ATOM 2787 O O . VAL B 1 90 ? -7.137 -11.062 -12.93 1 98.81 90 VAL B O 1
ATOM 2790 N N . TYR B 1 91 ? -6.449 -12.391 -14.641 1 98.5 91 TYR B N 1
ATOM 2791 C CA . TYR B 1 91 ? -7.523 -13.359 -14.461 1 98.5 91 TYR B CA 1
ATOM 2792 C C . TYR B 1 91 ? -7.453 -14.008 -13.086 1 98.5 91 TYR B C 1
ATOM 2794 O O . TYR B 1 91 ? -8.461 -14.094 -12.383 1 98.5 91 TYR B O 1
ATOM 2802 N N . GLN B 1 92 ? -6.297 -14.453 -12.719 1 98.56 92 GLN B N 1
ATOM 2803 C CA . GLN B 1 92 ? -6.16 -15.133 -11.438 1 98.56 92 GLN B CA 1
ATOM 2804 C C . GLN B 1 92 ? -6.461 -14.188 -10.281 1 98.56 92 GLN B C 1
ATOM 2806 O O . GLN B 1 92 ? -6.961 -14.617 -9.234 1 98.56 92 GLN B O 1
ATOM 2811 N N . ALA B 1 93 ? -6.199 -12.906 -10.453 1 98.69 93 ALA B N 1
ATOM 2812 C CA . ALA B 1 93 ? -6.488 -11.922 -9.422 1 98.69 93 ALA B CA 1
ATOM 2813 C C . ALA B 1 93 ? -7.969 -11.922 -9.055 1 98.69 93 ALA B C 1
ATOM 2815 O O . ALA B 1 93 ? -8.336 -11.578 -7.93 1 98.69 93 ALA B O 1
ATOM 2816 N N . ALA B 1 94 ? -8.836 -12.312 -9.969 1 96.88 94 ALA B N 1
ATOM 2817 C CA . ALA B 1 94 ? -10.273 -12.297 -9.719 1 96.88 94 ALA B CA 1
ATOM 2818 C C . ALA B 1 94 ? -10.641 -13.227 -8.562 1 96.88 94 ALA B C 1
ATOM 2820 O O . ALA B 1 94 ? -11.555 -12.938 -7.785 1 96.88 94 ALA B O 1
ATOM 2821 N N . ALA B 1 95 ? -9.938 -14.297 -8.422 1 96.62 95 ALA B N 1
ATOM 2822 C CA . ALA B 1 95 ? -10.227 -15.266 -7.359 1 96.62 95 ALA B CA 1
ATOM 2823 C C . ALA B 1 95 ? -9.781 -14.734 -6 1 96.62 95 ALA B C 1
ATOM 2825 O O . ALA B 1 95 ? -10.344 -15.102 -4.969 1 96.62 95 ALA B O 1
ATOM 2826 N N . TYR B 1 96 ? -8.875 -13.836 -5.965 1 97.94 96 TYR B N 1
ATOM 2827 C CA . TYR B 1 96 ? -8.281 -13.445 -4.695 1 97.94 96 TYR B CA 1
ATOM 2828 C C . TYR B 1 96 ? -8.695 -12.031 -4.309 1 97.94 96 TYR B C 1
ATOM 2830 O O . TYR B 1 96 ? -8.82 -11.711 -3.125 1 97.94 96 TYR B O 1
ATOM 2838 N N . LEU B 1 97 ? -8.938 -11.172 -5.328 1 97.81 97 LEU B N 1
ATOM 2839 C CA . LEU B 1 97 ? -9.242 -9.766 -5.051 1 97.81 97 LEU B CA 1
ATOM 2840 C C . LEU B 1 97 ? -10.703 -9.453 -5.355 1 97.81 97 LEU B C 1
ATOM 2842 O O . LEU B 1 97 ? -11.227 -8.438 -4.902 1 97.81 97 LEU B O 1
ATOM 2846 N N . GLY B 1 98 ? -11.398 -10.398 -6.168 1 96.94 98 GLY B N 1
ATOM 2847 C CA . GLY B 1 98 ? -12.766 -10.141 -6.586 1 96.94 98 GLY B CA 1
ATOM 2848 C C . GLY B 1 98 ? -12.867 -9.188 -7.762 1 96.94 98 GLY B C 1
ATOM 2849 O O . GLY B 1 98 ? -12.023 -8.297 -7.922 1 96.94 98 GLY B O 1
ATOM 2850 N N . MET B 1 99 ? -13.906 -9.32 -8.492 1 94.88 99 MET B N 1
ATOM 2851 C CA . MET B 1 99 ? -14.109 -8.539 -9.711 1 94.88 99 MET B CA 1
ATOM 2852 C C . MET B 1 99 ? -14.297 -7.059 -9.383 1 94.88 99 MET B C 1
ATOM 2854 O O . MET B 1 99 ? -14.039 -6.195 -10.219 1 94.88 99 MET B O 1
ATOM 2858 N N . GLY B 1 100 ? -14.781 -6.777 -8.211 1 94.38 100 GLY B N 1
ATOM 2859 C CA . GLY B 1 100 ? -14.914 -5.391 -7.797 1 94.38 100 GLY B CA 1
ATOM 2860 C C . GLY B 1 100 ? -13.617 -4.609 -7.895 1 94.38 100 GLY B C 1
ATOM 2861 O O . GLY B 1 100 ? -13.617 -3.43 -8.25 1 94.38 100 GLY B O 1
ATOM 2862 N N . ARG B 1 101 ? -12.508 -5.23 -7.652 1 95.62 101 ARG B N 1
ATOM 2863 C CA . ARG B 1 101 ? -11.203 -4.59 -7.715 1 95.62 101 ARG B CA 1
ATOM 2864 C C . ARG B 1 101 ? -10.539 -4.828 -9.07 1 95.62 101 ARG B C 1
ATOM 2866 O O . ARG B 1 101 ? -9.75 -4.004 -9.531 1 95.62 101 ARG B O 1
ATOM 2873 N N . VAL B 1 102 ? -10.875 -5.922 -9.75 1 97.69 102 VAL B N 1
ATOM 2874 C CA . VAL B 1 102 ? -10.07 -6.406 -10.867 1 97.69 102 VAL B CA 1
ATOM 2875 C C . VAL B 1 102 ? -10.602 -5.828 -12.18 1 97.69 102 VAL B C 1
ATOM 2877 O O . VAL B 1 102 ? -9.852 -5.664 -13.141 1 97.69 102 VAL B O 1
ATOM 2880 N N . LEU B 1 103 ? -11.852 -5.43 -12.219 1 97.81 103 LEU B N 1
ATOM 2881 C CA . LEU B 1 103 ? -12.484 -5.051 -13.477 1 97.81 103 LEU B CA 1
ATOM 2882 C C . LEU B 1 103 ? -11.727 -3.906 -14.141 1 97.81 103 LEU B C 1
ATOM 2884 O O . LEU B 1 103 ? -11.461 -3.953 -15.344 1 97.81 103 LEU B O 1
ATOM 2888 N N . SER B 1 104 ? -11.359 -2.875 -13.422 1 97.69 104 SER B N 1
ATOM 2889 C CA . SER B 1 104 ? -10.656 -1.733 -14.008 1 97.69 104 SER B CA 1
ATOM 2890 C C . SER B 1 104 ? -9.297 -2.139 -14.547 1 97.69 104 SER B C 1
ATOM 2892 O O . SER B 1 104 ? -8.859 -1.638 -15.594 1 97.69 104 SER B O 1
ATOM 2894 N N . PHE B 1 105 ? -8.609 -3.014 -13.914 1 98.5 105 PHE B N 1
ATOM 2895 C CA . PHE B 1 105 ? -7.301 -3.477 -14.367 1 98.5 105 PHE B CA 1
ATOM 2896 C C . PHE B 1 105 ? -7.426 -4.281 -15.656 1 98.5 105 PHE B C 1
ATOM 2898 O O . PHE B 1 105 ? -6.551 -4.219 -16.516 1 98.5 105 PHE B O 1
ATOM 2905 N N . LEU B 1 106 ? -8.492 -5.109 -15.711 1 98.06 106 LEU B N 1
ATOM 2906 C CA . LEU B 1 106 ? -8.742 -5.852 -16.938 1 98.06 106 LEU B CA 1
ATOM 2907 C C . LEU B 1 106 ? -8.992 -4.898 -18.109 1 98.06 106 LEU B C 1
ATOM 2909 O O . LEU B 1 106 ? -8.469 -5.105 -19.203 1 98.06 106 LEU B O 1
ATOM 2913 N N . LYS B 1 107 ? -9.734 -3.828 -17.922 1 98.06 107 LYS B N 1
ATOM 2914 C CA . LYS B 1 107 ? -10 -2.826 -18.953 1 98.06 107 LYS B CA 1
ATOM 2915 C C . LYS B 1 107 ? -8.711 -2.1 -19.344 1 98.06 107 LYS B C 1
ATOM 2917 O O . LYS B 1 107 ? -8.453 -1.89 -20.531 1 98.06 107 LYS B O 1
ATOM 2922 N N . ILE B 1 108 ? -7.891 -1.715 -18.375 1 98.5 108 ILE B N 1
ATOM 2923 C CA . ILE B 1 108 ? -6.609 -1.064 -18.641 1 98.5 108 ILE B CA 1
ATOM 2924 C C . ILE B 1 108 ? -5.723 -1.986 -19.469 1 98.5 108 ILE B C 1
ATOM 2926 O O . ILE B 1 108 ? -5.082 -1.544 -20.422 1 98.5 108 ILE B O 1
ATOM 2930 N N . THR B 1 109 ? -5.691 -3.26 -19.094 1 98.69 109 THR B N 1
ATOM 2931 C CA . THR B 1 109 ? -4.887 -4.238 -19.812 1 98.69 109 THR B CA 1
ATOM 2932 C C . THR B 1 109 ? -5.309 -4.305 -21.281 1 98.69 109 THR B C 1
ATOM 2934 O O . THR B 1 109 ? -4.465 -4.266 -22.172 1 98.69 109 THR B O 1
ATOM 2937 N N . ASN B 1 110 ? -6.633 -4.379 -21.5 1 98.44 110 ASN B N 1
ATOM 2938 C CA . ASN B 1 110 ? -7.137 -4.422 -22.875 1 98.44 110 ASN B CA 1
ATOM 2939 C C . ASN B 1 110 ? -6.762 -3.164 -23.641 1 98.44 110 ASN B C 1
ATOM 2941 O O . ASN B 1 110 ? -6.371 -3.242 -24.812 1 98.44 110 ASN B O 1
ATOM 2945 N N . GLU B 1 111 ? -6.844 -2.004 -23.047 1 98.12 111 GLU B N 1
ATOM 2946 C CA . GLU B 1 111 ? -6.512 -0.734 -23.688 1 98.12 111 GLU B CA 1
ATOM 2947 C C . GLU B 1 111 ? -5.035 -0.681 -24.062 1 98.12 111 GLU B C 1
ATOM 2949 O O . GLU B 1 111 ? -4.691 -0.32 -25.188 1 98.12 111 GLU B O 1
ATOM 2954 N N . VAL B 1 112 ? -4.18 -1.082 -23.141 1 98.06 112 VAL B N 1
ATOM 2955 C CA . VAL B 1 112 ? -2.738 -1.009 -23.375 1 98.06 112 VAL B CA 1
ATOM 2956 C C . VAL B 1 112 ? -2.33 -2.004 -24.453 1 98.06 112 VAL B C 1
ATOM 2958 O O . VAL B 1 112 ? -1.521 -1.684 -25.328 1 98.06 112 VAL B O 1
ATOM 2961 N N . LEU B 1 113 ? -2.875 -3.232 -24.391 1 98 113 LEU B N 1
ATOM 2962 C CA . LEU B 1 113 ? -2.553 -4.23 -25.406 1 98 113 LEU B CA 1
ATOM 2963 C C . LEU B 1 113 ? -2.99 -3.762 -26.781 1 98 113 LEU B C 1
ATOM 2965 O O . LEU B 1 113 ? -2.236 -3.879 -27.75 1 98 113 LEU B O 1
ATOM 2969 N N . THR B 1 114 ? -4.188 -3.176 -26.875 1 97.81 114 THR B N 1
ATOM 2970 C CA . THR B 1 114 ? -4.695 -2.672 -28.141 1 97.81 114 THR B CA 1
ATOM 2971 C C . THR B 1 114 ? -3.816 -1.537 -28.672 1 97.81 114 THR B C 1
ATOM 2973 O O . THR B 1 114 ? -3.498 -1.487 -29.859 1 97.81 114 THR B O 1
ATOM 2976 N N . GLU B 1 115 ? -3.428 -0.666 -27.828 1 96.81 115 GLU B N 1
ATOM 2977 C CA . GLU B 1 115 ? -2.562 0.452 -28.188 1 96.81 115 GLU B CA 1
ATOM 2978 C C . GLU B 1 115 ? -1.213 -0.039 -28.703 1 96.81 115 GLU B C 1
ATOM 2980 O O . GLU B 1 115 ? -0.596 0.604 -29.547 1 96.81 115 GLU B O 1
ATOM 2985 N N . LYS B 1 116 ? -0.812 -1.212 -28.234 1 95.94 116 LYS B N 1
ATOM 2986 C CA . LYS B 1 116 ? 0.472 -1.777 -28.641 1 95.94 116 LYS B CA 1
ATOM 2987 C C . LYS B 1 116 ? 0.322 -2.648 -29.875 1 95.94 116 LYS B C 1
ATOM 2989 O O . LYS B 1 116 ? 1.279 -3.293 -30.312 1 95.94 116 LYS B O 1
ATOM 2994 N N . GLY B 1 117 ? -0.895 -2.762 -30.391 1 96.62 117 GLY B N 1
ATOM 2995 C CA . GLY B 1 117 ? -1.135 -3.451 -31.656 1 96.62 117 GLY B CA 1
ATOM 2996 C C . GLY B 1 117 ? -1.444 -4.926 -31.469 1 96.62 117 GLY B C 1
ATOM 2997 O O . GLY B 1 117 ? -1.385 -5.699 -32.438 1 96.62 117 GLY B O 1
ATOM 2998 N N . VAL B 1 118 ? -1.712 -5.289 -30.266 1 97.31 118 VAL B N 1
ATOM 2999 C CA . VAL B 1 118 ? -2.078 -6.68 -30.016 1 97.31 118 VAL B CA 1
ATOM 3000 C C . VAL B 1 118 ? -3.555 -6.895 -30.344 1 97.31 118 VAL B C 1
ATOM 3002 O O . VAL B 1 118 ? -4.418 -6.164 -29.844 1 97.31 118 VAL B O 1
ATOM 3005 N N . SER B 1 119 ? -3.83 -7.898 -31.125 1 96.81 119 SER B N 1
ATOM 3006 C CA . SER B 1 119 ? -5.207 -8.219 -31.484 1 96.81 119 SER B CA 1
ATOM 3007 C C . SER B 1 119 ? -5.898 -9.016 -30.391 1 96.81 119 SER B C 1
ATOM 3009 O O . SER B 1 119 ? -5.352 -10.008 -29.891 1 96.81 119 SER B O 1
ATOM 3011 N N . LEU B 1 120 ? -7.066 -8.672 -30.141 1 97 120 LEU B N 1
ATOM 3012 C CA . LEU B 1 120 ? -7.91 -9.367 -29.172 1 97 120 LEU B CA 1
ATOM 3013 C C . LEU B 1 120 ? -9.133 -9.977 -29.859 1 97 120 LEU B C 1
ATOM 3015 O O . LEU B 1 120 ? -9.68 -9.391 -30.797 1 97 120 LEU B O 1
ATOM 3019 N N . PRO B 1 121 ? -9.578 -11.18 -29.344 1 97.38 121 PRO B N 1
ATOM 3020 C CA . PRO B 1 121 ? -9.133 -11.859 -28.125 1 97.38 121 PRO B CA 1
ATOM 3021 C C . PRO B 1 121 ? -7.848 -12.656 -28.328 1 97.38 121 PRO B C 1
ATOM 3023 O O . PRO B 1 121 ? -7.516 -13.023 -29.453 1 97.38 121 PRO B O 1
ATOM 3026 N N . LEU B 1 122 ? -7.105 -12.922 -27.25 1 98 122 LEU B N 1
ATOM 3027 C CA . LEU B 1 122 ? -5.926 -13.781 -27.281 1 98 122 LEU B CA 1
ATOM 3028 C C . LEU B 1 122 ? -6.324 -15.242 -27.391 1 98 122 LEU B C 1
ATOM 3030 O O . LEU B 1 122 ? -7.484 -15.594 -27.172 1 98 122 LEU B O 1
ATOM 3034 N N . GLU B 1 123 ? -5.336 -16.062 -27.719 1 95.44 123 GLU B N 1
ATOM 3035 C CA . GLU B 1 123 ? -5.578 -17.5 -27.75 1 95.44 123 GLU B CA 1
ATOM 3036 C C . GLU B 1 123 ? -6.012 -18.016 -26.375 1 95.44 123 GLU B C 1
ATOM 3038 O O . GLU B 1 123 ? -5.438 -17.625 -25.359 1 95.44 123 GLU B O 1
ATOM 3043 N N . GLY B 1 124 ? -7.059 -18.828 -26.328 1 96.19 124 GLY B N 1
ATOM 3044 C CA . GLY B 1 124 ? -7.566 -19.391 -25.094 1 96.19 124 GLY B CA 1
ATOM 3045 C C . GLY B 1 124 ? -6.559 -20.266 -24.375 1 96.19 124 GLY B C 1
ATOM 3046 O O . GLY B 1 124 ? -5.82 -21.016 -25.016 1 96.19 124 GLY B O 1
ATOM 3047 N N . GLN B 1 125 ? -6.559 -20.203 -23.031 1 97.12 125 GLN B N 1
ATOM 3048 C CA . GLN B 1 125 ? -5.586 -20.938 -22.234 1 97.12 125 GLN B CA 1
ATOM 3049 C C . GLN B 1 125 ? -6.277 -21.953 -21.312 1 97.12 125 GLN B C 1
ATOM 3051 O O . GLN B 1 125 ? -5.617 -22.656 -20.547 1 97.12 125 GLN B O 1
ATOM 3056 N N . ALA B 1 126 ? -7.598 -22.062 -21.359 1 96.12 126 ALA B N 1
ATOM 3057 C CA . ALA B 1 126 ? -8.344 -22.938 -20.469 1 96.12 126 ALA B CA 1
ATOM 3058 C C . ALA B 1 126 ? -8.031 -24.406 -20.75 1 96.12 126 ALA B C 1
ATOM 3060 O O . ALA B 1 126 ? -7.969 -24.828 -21.906 1 96.12 126 ALA B O 1
ATOM 3061 N N . VAL B 1 127 ? -7.824 -25.109 -19.688 1 94.31 127 VAL B N 1
ATOM 3062 C CA . VAL B 1 127 ? -7.582 -26.547 -19.797 1 94.31 127 VAL B CA 1
ATOM 3063 C C . VAL B 1 127 ? -8.766 -27.328 -19.219 1 94.31 127 VAL B C 1
ATOM 3065 O O . VAL B 1 127 ? -9.195 -28.328 -19.797 1 94.31 127 VAL B O 1
ATOM 3068 N N . SER B 1 128 ? -9.305 -26.812 -18.109 1 95.5 128 SER B N 1
ATOM 3069 C CA . SER B 1 128 ? -10.438 -27.484 -17.484 1 95.5 128 SER B CA 1
ATOM 3070 C C . SER B 1 128 ? -11.75 -27.141 -18.188 1 95.5 128 SER B C 1
ATOM 3072 O O . SER B 1 128 ? -11.82 -26.156 -18.938 1 95.5 128 SER B O 1
ATOM 3074 N N . THR B 1 129 ? -12.742 -28.016 -18 1 96.38 129 THR B N 1
ATOM 3075 C CA . THR B 1 129 ? -14.117 -27.766 -18.438 1 96.38 129 THR B CA 1
ATOM 3076 C C . THR B 1 129 ? -15.031 -27.531 -17.234 1 96.38 129 THR B C 1
ATOM 3078 O O . THR B 1 129 ? -14.617 -27.734 -16.094 1 96.38 129 THR B O 1
ATOM 3081 N N . MET B 1 130 ? -16.234 -27.094 -17.547 1 95.06 130 MET B N 1
ATOM 3082 C CA . MET B 1 130 ? -17.203 -26.875 -16.469 1 95.06 130 MET B CA 1
ATOM 3083 C C . MET B 1 130 ? -17.516 -28.188 -15.75 1 95.06 130 MET B C 1
ATOM 3085 O O . MET B 1 130 ? -17.859 -28.172 -14.562 1 95.06 130 MET B O 1
ATOM 3089 N N . GLU B 1 131 ? -17.297 -29.328 -16.359 1 95.75 131 GLU B N 1
ATOM 3090 C CA . GLU B 1 131 ? -17.641 -30.641 -15.805 1 95.75 131 GLU B CA 1
ATOM 3091 C C . GLU B 1 131 ? -16.516 -31.188 -14.93 1 95.75 131 GLU B C 1
ATOM 3093 O O . GLU B 1 131 ? -16.766 -31.875 -13.938 1 95.75 131 GLU B O 1
ATOM 3098 N N . ASN B 1 132 ? -15.273 -30.859 -15.289 1 97.56 132 ASN B N 1
ATOM 3099 C CA . ASN B 1 132 ? -14.188 -31.547 -14.602 1 97.56 132 ASN B CA 1
ATOM 3100 C C . ASN B 1 132 ? -13.375 -30.578 -13.742 1 97.56 132 ASN B C 1
ATOM 3102 O O . ASN B 1 132 ? -12.328 -30.938 -13.211 1 97.56 132 ASN B O 1
ATOM 3106 N N . ARG B 1 133 ? -13.812 -29.328 -13.578 1 96.94 133 ARG B N 1
ATOM 3107 C CA . ARG B 1 133 ? -13.039 -28.281 -12.922 1 96.94 133 ARG B CA 1
ATOM 3108 C C . ARG B 1 133 ? -12.828 -28.609 -11.445 1 96.94 133 ARG B C 1
ATOM 3110 O O . ARG B 1 133 ? -11.781 -28.297 -10.875 1 96.94 133 ARG B O 1
ATOM 3117 N N . ARG B 1 134 ? -13.812 -29.203 -10.758 1 97 134 ARG B N 1
ATOM 3118 C CA . ARG B 1 134 ? -13.641 -29.562 -9.352 1 97 134 ARG B CA 1
ATOM 3119 C C . ARG B 1 134 ? -12.523 -30.578 -9.188 1 97 134 ARG B C 1
ATOM 3121 O O . ARG B 1 134 ? -11.641 -30.406 -8.344 1 97 134 ARG B O 1
ATOM 3128 N N . GLU B 1 135 ? -12.523 -31.625 -9.969 1 97.5 135 GLU B N 1
ATOM 3129 C CA . GLU B 1 135 ? -11.523 -32.688 -9.891 1 97.5 135 GLU B CA 1
ATOM 3130 C C . GLU B 1 135 ? -10.141 -32.188 -10.281 1 97.5 135 GLU B C 1
ATOM 3132 O O . GLU B 1 135 ? -9.148 -32.5 -9.617 1 97.5 135 GLU B O 1
ATOM 3137 N N . THR B 1 136 ? -10.109 -31.484 -11.398 1 97.44 136 THR B N 1
ATOM 3138 C CA . THR B 1 136 ? -8.828 -30.953 -11.844 1 97.44 136 THR B CA 1
ATOM 3139 C C . THR B 1 136 ? -8.289 -29.938 -10.844 1 97.44 136 THR B C 1
ATOM 3141 O O . THR B 1 136 ? -7.082 -29.875 -10.609 1 97.44 136 THR B O 1
ATOM 3144 N N . GLY B 1 137 ? -9.195 -29.125 -10.242 1 97.94 137 GLY B N 1
ATOM 3145 C CA . GLY B 1 137 ? -8.797 -28.188 -9.211 1 97.94 137 GLY B CA 1
ATOM 3146 C C . GLY B 1 137 ? -8.227 -28.859 -7.977 1 97.94 137 GLY B C 1
ATOM 3147 O O . GLY B 1 137 ? -7.238 -28.406 -7.41 1 97.94 137 GLY B O 1
ATOM 3148 N N . THR B 1 138 ? -8.852 -29.922 -7.609 1 97.38 138 THR B N 1
ATOM 3149 C CA . THR B 1 138 ? -8.352 -30.688 -6.473 1 97.38 138 THR B CA 1
ATOM 3150 C C . THR B 1 138 ? -6.953 -31.234 -6.754 1 97.38 138 THR B C 1
ATOM 3152 O O . THR B 1 138 ? -6.09 -31.219 -5.871 1 97.38 138 THR B O 1
ATOM 3155 N N . ARG B 1 139 ? -6.734 -31.719 -7.934 1 97.25 139 ARG B N 1
ATOM 3156 C CA . ARG B 1 139 ? -5.418 -32.219 -8.305 1 97.25 139 ARG B CA 1
ATOM 3157 C C . ARG B 1 139 ? -4.355 -31.141 -8.148 1 97.25 139 ARG B C 1
ATOM 3159 O O . ARG B 1 139 ? -3.275 -31.406 -7.609 1 97.25 139 ARG B O 1
ATOM 3166 N N . VAL B 1 140 ? -4.688 -29.984 -8.586 1 96.69 140 VAL B N 1
ATOM 3167 C CA . VAL B 1 140 ? -3.764 -28.859 -8.492 1 96.69 140 VAL B CA 1
ATOM 3168 C C . VAL B 1 140 ? -3.525 -28.5 -7.027 1 96.69 140 VAL B C 1
ATOM 3170 O O . VAL B 1 140 ? -2.389 -28.25 -6.621 1 96.69 140 VAL B O 1
ATOM 3173 N N . GLN B 1 141 ? -4.578 -28.453 -6.207 1 96.56 141 GLN B N 1
ATOM 3174 C CA . GLN B 1 141 ? -4.453 -28.172 -4.781 1 96.56 141 GLN B CA 1
ATOM 3175 C C . GLN B 1 141 ? -3.518 -29.172 -4.098 1 96.56 141 GLN B C 1
ATOM 3177 O O . GLN B 1 141 ? -2.693 -28.781 -3.266 1 96.56 141 GLN B O 1
ATOM 3182 N N . VAL B 1 142 ? -3.693 -30.391 -4.465 1 95.88 142 VAL B N 1
ATOM 3183 C CA . VAL B 1 142 ? -2.873 -31.438 -3.871 1 95.88 142 VAL B CA 1
ATOM 3184 C C . VAL B 1 142 ? -1.418 -31.266 -4.297 1 95.88 142 VAL B C 1
ATOM 3186 O O . VAL B 1 142 ? -0.504 -31.422 -3.482 1 95.88 142 VAL B O 1
ATOM 3189 N N . GLU B 1 143 ? -1.218 -30.953 -5.539 1 95.75 143 GLU B N 1
ATOM 3190 C CA . GLU B 1 143 ? 0.135 -30.766 -6.055 1 95.75 143 GLU B CA 1
ATOM 3191 C C . GLU B 1 143 ? 0.83 -29.594 -5.367 1 95.75 143 GLU B C 1
ATOM 3193 O O . GLU B 1 143 ? 2.031 -29.641 -5.094 1 95.75 143 GLU B O 1
ATOM 3198 N N . ILE B 1 144 ? 0.121 -28.547 -5.047 1 95.81 144 ILE B N 1
ATOM 3199 C CA . ILE B 1 144 ? 0.704 -27.312 -4.543 1 95.81 144 ILE B CA 1
ATOM 3200 C C . ILE B 1 144 ? 0.746 -27.344 -3.018 1 95.81 144 ILE B C 1
ATOM 3202 O O . ILE B 1 144 ? 1.735 -26.938 -2.406 1 95.81 144 ILE B O 1
ATOM 3206 N N . PHE B 1 145 ? -0.293 -27.922 -2.389 1 94.5 145 PHE B N 1
ATOM 3207 C CA . PHE B 1 145 ? -0.424 -27.797 -0.942 1 94.5 145 PHE B CA 1
ATOM 3208 C C . PHE B 1 145 ? -0.21 -29.141 -0.254 1 94.5 145 PHE B C 1
ATOM 3210 O O . PHE B 1 145 ? 0.012 -29.188 0.958 1 94.5 145 PHE B O 1
ATOM 3217 N N . GLY B 1 146 ? -0.385 -30.25 -1.021 1 92.88 146 GLY B N 1
ATOM 3218 C CA . GLY B 1 146 ? -0.147 -31.562 -0.45 1 92.88 146 GLY B CA 1
ATOM 3219 C C . GLY B 1 146 ? -1.397 -32.438 -0.386 1 92.88 146 GLY B C 1
ATOM 3220 O O . GLY B 1 146 ? -2.504 -31.938 -0.623 1 92.88 146 GLY B O 1
ATOM 3221 N N . GLU B 1 147 ? -1.199 -33.656 -0.007 1 92.88 147 GLU B N 1
ATOM 3222 C CA . GLU B 1 147 ? -2.221 -34.688 -0.059 1 92.88 147 GLU B CA 1
ATOM 3223 C C . GLU B 1 147 ? -3.371 -34.406 0.894 1 92.88 147 GLU B C 1
ATOM 3225 O O . GLU B 1 147 ? -4.492 -34.875 0.7 1 92.88 147 GLU B O 1
ATOM 3230 N N . GLY B 1 148 ? -3.145 -33.625 1.868 1 91.06 148 GLY B N 1
ATOM 3231 C CA . GLY B 1 148 ? -4.18 -33.25 2.818 1 91.06 148 GLY B CA 1
ATOM 3232 C C . GLY B 1 148 ? -5.324 -32.469 2.186 1 91.06 148 GLY B C 1
ATOM 3233 O O . GLY B 1 148 ? -6.406 -32.375 2.77 1 91.06 148 GLY B O 1
ATOM 3234 N N . MET B 1 149 ? -5.109 -32.031 0.958 1 93.19 149 MET B N 1
ATOM 3235 C CA . MET B 1 149 ? -6.129 -31.234 0.29 1 93.19 149 MET B CA 1
ATOM 3236 C C . MET B 1 149 ? -7.078 -32.125 -0.515 1 93.19 149 MET B C 1
ATOM 3238 O O . MET B 1 149 ? -8.094 -31.641 -1.026 1 93.19 149 MET B O 1
ATOM 3242 N N . ARG B 1 150 ? -6.852 -33.375 -0.656 1 95.31 150 ARG B N 1
ATOM 3243 C CA . ARG B 1 150 ? -7.57 -34.25 -1.559 1 95.31 150 ARG B CA 1
ATOM 3244 C C . ARG B 1 150 ? -9.07 -34.219 -1.292 1 95.31 150 ARG B C 1
ATOM 3246 O O . ARG B 1 150 ? -9.875 -34.156 -2.229 1 95.31 150 ARG B O 1
ATOM 3253 N N . ASP B 1 151 ? -9.461 -34.156 0.027 1 95.06 151 ASP B N 1
ATOM 3254 C CA . ASP B 1 151 ? -10.883 -34.188 0.351 1 95.06 151 ASP B CA 1
ATOM 3255 C C . ASP B 1 151 ? -11.328 -32.875 1.011 1 95.06 151 ASP B C 1
ATOM 3257 O O . ASP B 1 151 ? -12.383 -32.844 1.65 1 95.06 151 ASP B O 1
ATOM 3261 N N . PHE B 1 152 ? -10.555 -31.891 0.839 1 93.44 152 PHE B N 1
ATOM 3262 C CA . PHE B 1 152 ? -10.852 -30.625 1.49 1 93.44 152 PHE B CA 1
ATOM 3263 C C . PHE B 1 152 ? -12.172 -30.062 0.994 1 93.44 152 PHE B C 1
ATOM 3265 O O . PHE B 1 152 ? -12.914 -29.422 1.757 1 93.44 152 PHE B O 1
ATOM 3272 N N . TRP B 1 153 ? -12.516 -30.266 -0.329 1 95.19 153 TRP B N 1
ATOM 3273 C CA . TRP B 1 153 ? -13.727 -29.734 -0.937 1 95.19 153 TRP B CA 1
ATOM 3274 C C . TRP B 1 153 ? -14.977 -30.25 -0.231 1 95.19 153 TRP B C 1
ATOM 3276 O O . TRP B 1 153 ? -16.047 -29.641 -0.318 1 95.19 153 TRP B O 1
ATOM 3286 N N . GLN B 1 154 ? -14.805 -31.297 0.591 1 95 154 GLN B N 1
ATOM 3287 C CA . GLN B 1 154 ? -15.93 -31.891 1.3 1 95 154 GLN B CA 1
ATOM 3288 C C . GLN B 1 154 ? -15.844 -31.625 2.801 1 95 154 GLN B C 1
ATOM 3290 O O . GLN B 1 154 ? -16.656 -32.125 3.576 1 95 154 GLN B O 1
ATOM 3295 N N . SER B 1 155 ? -14.945 -30.844 3.215 1 93.19 155 SER B N 1
ATOM 3296 C CA . SER B 1 155 ? -14.688 -30.641 4.637 1 93.19 155 SER B CA 1
ATOM 3297 C C . SER B 1 155 ? -15.477 -29.453 5.176 1 93.19 155 SER B C 1
ATOM 3299 O O . SER B 1 155 ? -16.062 -28.688 4.41 1 93.19 155 SER B O 1
ATOM 3301 N N . GLY B 1 156 ? -15.594 -29.391 6.516 1 91.31 156 GLY B N 1
ATOM 3302 C CA . GLY B 1 156 ? -16.234 -28.266 7.18 1 91.31 156 GLY B CA 1
ATOM 3303 C C . GLY B 1 156 ? -17.719 -28.5 7.418 1 91.31 156 GLY B C 1
ATOM 3304 O O . GLY B 1 156 ? -18.266 -29.516 7.016 1 91.31 156 GLY B O 1
ATOM 3305 N N . PRO B 1 157 ? -18.328 -27.5 8.062 1 94.62 157 PRO B N 1
ATOM 3306 C CA . PRO B 1 157 ? -19.766 -27.609 8.336 1 94.62 157 PRO B CA 1
ATOM 3307 C C . PRO B 1 157 ? -20.625 -27.578 7.07 1 94.62 157 PRO B C 1
ATOM 3309 O O . PRO B 1 157 ? -20.281 -26.891 6.109 1 94.62 157 PRO B O 1
ATOM 3312 N N . GLN B 1 158 ? -21.75 -28.188 7.113 1 94.56 158 GLN B N 1
ATOM 3313 C CA . GLN B 1 158 ? -22.625 -28.344 5.957 1 94.56 158 GLN B CA 1
ATOM 3314 C C . GLN B 1 158 ? -23.047 -26.984 5.395 1 94.56 158 GLN B C 1
ATOM 3316 O O . GLN B 1 158 ? -23.094 -26.797 4.18 1 94.56 158 GLN B O 1
ATOM 3321 N N . GLU B 1 159 ? -23.328 -26.062 6.301 1 95.56 159 GLU B N 1
ATOM 3322 C CA . GLU B 1 159 ? -23.906 -24.781 5.883 1 95.56 159 GLU B CA 1
ATOM 3323 C C . GLU B 1 159 ? -22.891 -23.969 5.094 1 95.56 159 GLU B C 1
ATOM 3325 O O . GLU B 1 159 ? -23.266 -23.047 4.352 1 95.56 159 GLU B O 1
ATOM 3330 N N . SER B 1 160 ? -21.562 -24.312 5.262 1 95.06 160 SER B N 1
ATOM 3331 C CA . SER B 1 160 ? -20.562 -23.5 4.582 1 95.06 160 SER B CA 1
ATOM 3332 C C . SER B 1 160 ? -19.703 -24.359 3.648 1 95.06 160 SER B C 1
ATOM 3334 O O . SER B 1 160 ? -18.812 -23.828 2.965 1 95.06 160 SER B O 1
ATOM 3336 N N . ARG B 1 161 ? -19.844 -25.562 3.477 1 95.38 161 ARG B N 1
ATOM 3337 C CA . ARG B 1 161 ? -19.047 -26.516 2.719 1 95.38 161 ARG B CA 1
ATOM 3338 C C . ARG B 1 161 ? -19 -26.141 1.24 1 95.38 161 ARG B C 1
ATOM 3340 O O . ARG B 1 161 ? -18.016 -26.406 0.555 1 95.38 161 ARG B O 1
ATOM 3347 N N . HIS B 1 162 ? -20.062 -25.516 0.751 1 95 162 HIS B N 1
ATOM 3348 C CA . HIS B 1 162 ? -20.094 -25.125 -0.653 1 95 162 HIS B CA 1
ATOM 3349 C C . HIS B 1 162 ? -18.969 -24.156 -0.986 1 95 162 HIS B C 1
ATOM 3351 O O . HIS B 1 162 ? -18.516 -24.094 -2.129 1 95 162 HIS B O 1
ATOM 3357 N N . ILE B 1 163 ? -18.516 -23.422 -0.03 1 96.69 163 ILE B N 1
ATOM 3358 C CA . ILE B 1 163 ? -17.406 -22.5 -0.263 1 96.69 163 ILE B CA 1
ATOM 3359 C C . ILE B 1 163 ? -16.125 -23.281 -0.48 1 96.69 163 ILE B C 1
ATOM 3361 O O . ILE B 1 163 ? -15.312 -22.922 -1.347 1 96.69 163 ILE B O 1
ATOM 3365 N N . ASN B 1 164 ? -15.914 -24.344 0.282 1 94.81 164 ASN B N 1
ATOM 3366 C CA . ASN B 1 164 ? -14.758 -25.219 0.061 1 94.81 164 ASN B CA 1
ATOM 3367 C C . ASN B 1 164 ? -14.82 -25.891 -1.305 1 94.81 164 ASN B C 1
ATOM 3369 O O . ASN B 1 164 ? -13.797 -26.062 -1.963 1 94.81 164 ASN B O 1
ATOM 3373 N N . ARG B 1 165 ? -16 -26.219 -1.728 1 96.31 165 ARG B N 1
ATOM 3374 C CA . ARG B 1 165 ? -16.172 -26.781 -3.061 1 96.31 165 ARG B CA 1
ATOM 3375 C C . ARG B 1 165 ? -15.82 -25.766 -4.137 1 96.31 165 ARG B C 1
ATOM 3377 O O . ARG B 1 165 ? -15.18 -26.109 -5.137 1 96.31 165 ARG B O 1
ATOM 3384 N N . TRP B 1 166 ? -16.234 -24.531 -3.988 1 97.19 166 TRP B N 1
ATOM 3385 C CA . TRP B 1 166 ? -15.914 -23.469 -4.941 1 97.19 166 TRP B CA 1
ATOM 3386 C C . TRP B 1 166 ? -14.414 -23.203 -4.98 1 97.19 166 TRP B C 1
ATOM 3388 O O . TRP B 1 166 ? -13.867 -22.875 -6.035 1 97.19 166 TRP B O 1
ATOM 3398 N N . LEU B 1 167 ? -13.773 -23.328 -3.799 1 96.69 167 LEU B N 1
ATOM 3399 C CA . LEU B 1 167 ? -12.32 -23.172 -3.758 1 96.69 167 LEU B CA 1
ATOM 3400 C C . LEU B 1 167 ? -11.633 -24.172 -4.676 1 96.69 167 LEU B C 1
ATOM 3402 O O . LEU B 1 167 ? -10.742 -23.797 -5.445 1 96.69 167 LEU B O 1
ATOM 3406 N N . ALA B 1 168 ? -12.008 -25.344 -4.684 1 96.56 168 ALA B N 1
ATOM 3407 C CA . ALA B 1 168 ? -11.43 -26.375 -5.539 1 96.56 168 ALA B CA 1
ATOM 3408 C C . ALA B 1 168 ? -11.844 -26.188 -6.992 1 96.56 168 ALA B C 1
ATOM 3410 O O . ALA B 1 168 ? -11 -26.203 -7.895 1 96.56 168 ALA B O 1
ATOM 3411 N N . ALA B 1 169 ? -13.094 -25.938 -7.23 1 96.62 169 ALA B N 1
ATOM 3412 C CA . ALA B 1 169 ? -13.633 -25.906 -8.586 1 96.62 169 ALA B CA 1
ATOM 3413 C C . ALA B 1 169 ? -13.336 -24.562 -9.258 1 96.62 169 ALA B C 1
ATOM 3415 O O . ALA B 1 169 ? -12.688 -24.516 -10.305 1 96.62 169 ALA B O 1
ATOM 3416 N N . ASN B 1 170 ? -13.781 -23.531 -8.633 1 96.94 170 ASN B N 1
ATOM 3417 C CA . ASN B 1 170 ? -13.664 -22.203 -9.234 1 96.94 170 ASN B CA 1
ATOM 3418 C C . ASN B 1 170 ? -12.25 -21.641 -9.094 1 96.94 170 ASN B C 1
ATOM 3420 O O . ASN B 1 170 ? -11.586 -21.375 -10.094 1 96.94 170 ASN B O 1
ATOM 3424 N N . CYS B 1 171 ? -11.703 -21.531 -7.918 1 97.12 171 CYS B N 1
ATOM 3425 C CA . CYS B 1 171 ? -10.406 -20.906 -7.73 1 97.12 171 CYS B CA 1
ATOM 3426 C C . CYS B 1 171 ? -9.305 -21.719 -8.391 1 97.12 171 CYS B C 1
ATOM 3428 O O . CYS B 1 171 ? -8.625 -21.25 -9.297 1 97.12 171 CYS B O 1
ATOM 3430 N N . PHE B 1 172 ? -9.172 -22.938 -7.984 1 97.75 172 PHE B N 1
ATOM 3431 C CA . PHE B 1 172 ? -8.062 -23.734 -8.5 1 97.75 172 PHE B CA 1
ATOM 3432 C C . PHE B 1 172 ? -8.414 -24.359 -9.844 1 97.75 172 PHE B C 1
ATOM 3434 O O . PHE B 1 172 ? -7.582 -24.406 -10.75 1 97.75 172 PHE B O 1
ATOM 3441 N N . GLY B 1 173 ? -9.617 -24.797 -10.062 1 97.88 173 GLY B N 1
ATOM 3442 C CA . GLY B 1 173 ? -10.031 -25.438 -11.297 1 97.88 173 GLY B CA 1
ATOM 3443 C C . GLY B 1 173 ? -10.125 -24.469 -12.469 1 97.88 173 GLY B C 1
ATOM 3444 O O . GLY B 1 173 ? -9.664 -24.781 -13.57 1 97.88 173 GLY B O 1
ATOM 3445 N N . ASP B 1 174 ? -10.695 -23.297 -12.258 1 96.75 174 ASP B N 1
ATOM 3446 C CA . ASP B 1 174 ? -10.938 -22.359 -13.359 1 96.75 174 ASP B CA 1
ATOM 3447 C C . ASP B 1 174 ? -9.703 -21.516 -13.648 1 96.75 174 ASP B C 1
ATOM 3449 O O . ASP B 1 174 ? -9.477 -21.109 -14.789 1 96.75 174 ASP B O 1
ATOM 3453 N N . TYR B 1 175 ? -8.852 -21.312 -12.648 1 96.94 175 TYR B N 1
ATOM 3454 C CA . TYR B 1 175 ? -7.785 -20.359 -12.883 1 96.94 175 TYR B CA 1
ATOM 3455 C C . TYR B 1 175 ? -6.422 -21.031 -12.836 1 96.94 175 TYR B C 1
ATOM 3457 O O . TYR B 1 175 ? -5.609 -20.859 -13.75 1 96.94 175 TYR B O 1
ATOM 3465 N N . TYR B 1 176 ? -6.113 -21.844 -11.867 1 97.06 176 TYR B N 1
ATOM 3466 C CA . TYR B 1 176 ? -4.773 -22.375 -11.68 1 97.06 176 TYR B CA 1
ATOM 3467 C C . TYR B 1 176 ? -4.438 -23.406 -12.758 1 97.06 176 TYR B C 1
ATOM 3469 O O . TYR B 1 176 ? -3.264 -23.688 -13 1 97.06 176 TYR B O 1
ATOM 3477 N N . THR B 1 177 ? -5.465 -23.969 -13.367 1 97.25 177 THR B N 1
ATOM 3478 C CA . THR B 1 177 ? -5.219 -25.016 -14.352 1 97.25 177 THR B CA 1
ATOM 3479 C C . THR B 1 177 ? -4.875 -24.422 -15.711 1 97.25 177 THR B C 1
ATOM 3481 O O . THR B 1 177 ? -4.402 -25.125 -16.609 1 97.25 177 THR B O 1
ATOM 3484 N N . ARG B 1 178 ? -5.191 -23.156 -15.898 1 97.38 178 ARG B N 1
ATOM 3485 C CA . ARG B 1 178 ? -4.953 -22.5 -17.172 1 97.38 178 ARG B CA 1
ATOM 3486 C C . ARG B 1 178 ? -3.465 -22.5 -17.516 1 97.38 178 ARG B C 1
ATOM 3488 O O . ARG B 1 178 ? -2.617 -22.422 -16.625 1 97.38 178 ARG B O 1
ATOM 3495 N N . THR B 1 179 ? -3.16 -22.516 -18.812 1 97.44 179 THR B N 1
ATOM 3496 C CA . THR B 1 179 ? -1.771 -22.391 -19.25 1 97.44 179 THR B CA 1
ATOM 3497 C C . THR B 1 179 ? -1.344 -20.922 -19.281 1 97.44 179 THR B C 1
ATOM 3499 O O . THR B 1 179 ? -2.098 -20.047 -18.859 1 97.44 179 THR B O 1
ATOM 3502 N N . GLY B 1 180 ? -0.103 -20.625 -19.656 1 97.62 180 GLY B N 1
ATOM 3503 C CA . GLY B 1 180 ? 0.415 -19.266 -19.688 1 97.62 180 GLY B CA 1
ATOM 3504 C C . GLY B 1 180 ? 1.349 -18.953 -18.547 1 97.62 180 GLY B C 1
ATOM 3505 O O . GLY B 1 180 ? 2.311 -18.203 -18.703 1 97.62 180 GLY B O 1
ATOM 3506 N N . LEU B 1 181 ? 0.972 -19.5 -17.359 1 98.38 181 LEU B N 1
ATOM 3507 C CA . LEU B 1 181 ? 1.846 -19.422 -16.188 1 98.38 181 LEU B CA 1
ATOM 3508 C C . LEU B 1 181 ? 2.049 -20.797 -15.578 1 98.38 181 LEU B C 1
ATOM 3510 O O . LEU B 1 181 ? 1.143 -21.641 -15.594 1 98.38 181 LEU B O 1
ATOM 3514 N N . ASP B 1 182 ? 3.215 -21.016 -15.031 1 98 182 ASP B N 1
ATOM 3515 C CA . ASP B 1 182 ? 3.416 -22.25 -14.289 1 98 182 ASP B CA 1
ATOM 3516 C C . ASP B 1 182 ? 3.031 -22.078 -12.82 1 98 182 ASP B C 1
ATOM 3518 O O . ASP B 1 182 ? 2.652 -20.984 -12.391 1 98 182 ASP B O 1
ATOM 3522 N N . TYR B 1 183 ? 3.084 -23.141 -12.023 1 97.94 183 TYR B N 1
ATOM 3523 C CA . TYR B 1 183 ? 2.604 -23.109 -10.648 1 97.94 183 TYR B CA 1
ATOM 3524 C C . TYR B 1 183 ? 3.461 -22.188 -9.789 1 97.94 183 TYR B C 1
ATOM 3526 O O . TYR B 1 183 ? 2.953 -21.531 -8.875 1 97.94 183 TYR B O 1
ATOM 3534 N N . LYS B 1 184 ? 4.75 -22.156 -10.039 1 98.31 184 LYS B N 1
ATOM 3535 C CA . LYS B 1 184 ? 5.629 -21.266 -9.281 1 98.31 184 LYS B CA 1
ATOM 3536 C C . LYS B 1 184 ? 5.273 -19.797 -9.508 1 98.31 184 LYS B C 1
ATOM 3538 O O . LYS B 1 184 ? 5.23 -19.016 -8.562 1 98.31 184 LYS B O 1
ATOM 3543 N N . GLN B 1 185 ? 4.996 -19.484 -10.75 1 98.69 185 GLN B N 1
ATOM 3544 C CA . GLN B 1 185 ? 4.578 -18.125 -11.086 1 98.69 185 GLN B CA 1
ATOM 3545 C C . GLN B 1 185 ? 3.215 -17.797 -10.477 1 98.69 185 GLN B C 1
ATOM 3547 O O . GLN B 1 185 ? 3.016 -16.719 -9.922 1 98.69 185 GLN B O 1
ATOM 3552 N N . ARG B 1 186 ? 2.311 -18.734 -10.539 1 98.75 186 ARG B N 1
ATOM 3553 C CA . ARG B 1 186 ? 0.957 -18.531 -10.039 1 98.75 186 ARG B CA 1
ATOM 3554 C C . ARG B 1 186 ? 0.958 -18.312 -8.531 1 98.75 186 ARG B C 1
ATOM 3556 O O . ARG B 1 186 ? 0.27 -17.422 -8.023 1 98.75 186 ARG B O 1
ATOM 3563 N N . GLU B 1 187 ? 1.721 -19.141 -7.781 1 98.69 187 GLU B N 1
ATOM 3564 C CA . GLU B 1 187 ? 1.775 -18.969 -6.332 1 98.69 187 GLU B CA 1
ATOM 3565 C C . GLU B 1 187 ? 2.498 -17.672 -5.953 1 98.69 187 GLU B C 1
ATOM 3567 O O . GLU B 1 187 ? 2.156 -17.031 -4.953 1 98.69 187 GLU B O 1
ATOM 3572 N N . MET B 1 188 ? 3.51 -17.328 -6.742 1 98.81 188 MET B N 1
ATOM 3573 C CA . MET B 1 188 ? 4.223 -16.078 -6.484 1 98.81 188 MET B CA 1
ATOM 3574 C C . MET B 1 188 ? 3.299 -14.875 -6.648 1 98.81 188 MET B C 1
ATOM 3576 O O . MET B 1 188 ? 3.271 -13.984 -5.797 1 98.81 188 MET B O 1
ATOM 3580 N N . ILE B 1 189 ? 2.488 -14.828 -7.727 1 98.94 189 ILE B N 1
ATOM 3581 C CA . ILE B 1 189 ? 1.631 -13.664 -7.93 1 98.94 189 ILE B CA 1
ATOM 3582 C C . ILE B 1 189 ? 0.52 -13.656 -6.883 1 98.94 189 ILE B C 1
ATOM 3584 O O . ILE B 1 189 ? 0.088 -12.594 -6.438 1 98.94 189 ILE B O 1
ATOM 3588 N N . THR B 1 190 ? -0.011 -14.82 -6.465 1 98.88 190 THR B N 1
ATOM 3589 C CA . THR B 1 190 ? -0.992 -14.883 -5.387 1 98.88 190 THR B CA 1
ATOM 3590 C C . THR B 1 190 ? -0.42 -14.305 -4.098 1 98.88 190 THR B C 1
ATOM 3592 O O . THR B 1 190 ? -1.087 -13.523 -3.414 1 98.88 190 THR B O 1
ATOM 3595 N N . PHE B 1 191 ? 0.838 -14.711 -3.82 1 98.88 191 PHE B N 1
ATOM 3596 C CA . PHE B 1 191 ? 1.546 -14.156 -2.674 1 98.88 191 PHE B CA 1
ATOM 3597 C C . PHE B 1 191 ? 1.575 -12.633 -2.744 1 98.88 191 PHE B C 1
ATOM 3599 O O . PHE B 1 191 ? 1.317 -11.953 -1.746 1 98.88 191 PHE B O 1
ATOM 3606 N N . CYS B 1 192 ? 1.82 -12.047 -3.9 1 98.88 192 CYS B N 1
ATOM 3607 C CA . CYS B 1 192 ? 1.903 -10.602 -4.09 1 98.88 192 CYS B CA 1
ATOM 3608 C C . CYS B 1 192 ? 0.532 -9.953 -3.943 1 98.88 192 CYS B C 1
ATOM 3610 O O . CYS B 1 192 ? 0.408 -8.891 -3.34 1 98.88 192 CYS B O 1
ATOM 3612 N N . PHE B 1 193 ? -0.573 -10.648 -4.484 1 98.75 193 PHE B N 1
ATOM 3613 C CA . PHE B 1 193 ? -1.927 -10.141 -4.301 1 98.75 193 PHE B CA 1
ATOM 3614 C C . PHE B 1 193 ? -2.232 -9.938 -2.82 1 98.75 193 PHE B C 1
ATOM 3616 O O . PHE B 1 193 ? -2.691 -8.867 -2.414 1 98.75 193 PHE B O 1
ATOM 3623 N N . LEU B 1 194 ? -1.942 -10.945 -2.07 1 98.62 194 LEU B N 1
ATOM 3624 C CA . LEU B 1 194 ? -2.326 -11 -0.664 1 98.62 194 LEU B CA 1
ATOM 3625 C C . LEU B 1 194 ? -1.496 -10.023 0.164 1 98.62 194 LEU B C 1
ATOM 3627 O O . LEU B 1 194 ? -2.029 -9.32 1.028 1 98.62 194 LEU B O 1
ATOM 3631 N N . ALA B 1 195 ? -0.188 -9.977 -0.115 1 98.62 195 ALA B N 1
ATOM 3632 C CA . ALA B 1 195 ? 0.7 -9.07 0.613 1 98.62 195 ALA B CA 1
ATOM 3633 C C . ALA B 1 195 ? 0.281 -7.617 0.42 1 98.62 195 ALA B C 1
ATOM 3635 O O . ALA B 1 195 ? 0.247 -6.84 1.378 1 98.62 195 ALA B O 1
ATOM 3636 N N . ALA B 1 196 ? -0.067 -7.266 -0.794 1 98.69 196 ALA B N 1
ATOM 3637 C CA . ALA B 1 196 ? -0.374 -5.879 -1.145 1 98.69 196 ALA B CA 1
ATOM 3638 C C . ALA B 1 196 ? -1.773 -5.492 -0.674 1 98.69 196 ALA B C 1
ATOM 3640 O O . ALA B 1 196 ? -2.018 -4.34 -0.315 1 98.69 196 ALA B O 1
ATOM 3641 N N . GLN B 1 197 ? -2.67 -6.422 -0.693 1 97.06 197 GLN B N 1
ATOM 3642 C CA . GLN B 1 197 ? -4.047 -6.176 -0.281 1 97.06 197 GLN B CA 1
ATOM 3643 C C . GLN B 1 197 ? -4.125 -5.832 1.203 1 97.06 197 GLN B C 1
ATOM 3645 O O . GLN B 1 197 ? -4.84 -4.91 1.595 1 97.06 197 GLN B O 1
ATOM 3650 N N . GLY B 1 198 ? -3.369 -6.578 2.078 1 94.94 198 GLY B N 1
ATOM 3651 C CA . GLY B 1 198 ? -3.408 -6.422 3.523 1 94.94 198 GLY B CA 1
ATOM 3652 C C . GLY B 1 198 ? -4.633 -7.051 4.156 1 94.94 198 GLY B C 1
ATOM 3653 O O . GLY B 1 198 ? -5.625 -7.32 3.475 1 94.94 198 GLY B O 1
ATOM 3654 N N . GLY B 1 199 ? -4.613 -7.328 5.453 1 93.31 199 GLY B N 1
ATOM 3655 C CA . GLY B 1 199 ? -5.746 -7.852 6.199 1 93.31 199 GLY B CA 1
ATOM 3656 C C . GLY B 1 199 ? -6.02 -9.32 5.918 1 93.31 199 GLY B C 1
ATOM 3657 O O . GLY B 1 199 ? -7.117 -9.812 6.184 1 93.31 199 GLY B O 1
ATOM 3658 N N . CYS B 1 200 ? -5.078 -9.945 5.293 1 95.62 200 CYS B N 1
ATOM 3659 C CA . CYS B 1 200 ? -5.242 -11.344 4.91 1 95.62 200 CYS B CA 1
ATOM 3660 C C . CYS B 1 200 ? -4.055 -12.18 5.375 1 95.62 200 CYS B C 1
ATOM 3662 O O . CYS B 1 200 ? -3.576 -13.047 4.645 1 95.62 200 CYS B O 1
ATOM 3664 N N . GLU B 1 201 ? -3.549 -11.945 6.574 1 96.44 201 GLU B N 1
ATOM 3665 C CA . GLU B 1 201 ? -2.285 -12.508 7.043 1 96.44 201 GLU B CA 1
ATOM 3666 C C . GLU B 1 201 ? -2.365 -14.031 7.156 1 96.44 201 GLU B C 1
ATOM 3668 O O . GLU B 1 201 ? -1.409 -14.734 6.828 1 96.44 201 GLU B O 1
ATOM 3673 N N . PRO B 1 202 ? -3.533 -14.641 7.602 1 95.69 202 PRO B N 1
ATOM 3674 C CA . PRO B 1 202 ? -3.588 -16.109 7.613 1 95.69 202 PRO B CA 1
ATOM 3675 C C . PRO B 1 202 ? -3.441 -16.703 6.219 1 95.69 202 PRO B C 1
ATOM 3677 O O . PRO B 1 202 ? -2.705 -17.688 6.039 1 95.69 202 PRO B O 1
ATOM 3680 N N . GLN B 1 203 ? -4.16 -16.125 5.27 1 97.12 203 GLN B N 1
ATOM 3681 C CA . GLN B 1 203 ? -4.055 -16.594 3.889 1 97.12 203 GLN B CA 1
ATOM 3682 C C . GLN B 1 203 ? -2.658 -16.344 3.328 1 97.12 203 GLN B C 1
ATOM 3684 O O . GLN B 1 203 ? -2.117 -17.188 2.602 1 97.12 203 GLN B O 1
ATOM 3689 N N . LEU B 1 204 ? -2.068 -15.156 3.652 1 98.5 204 LEU B N 1
ATOM 3690 C CA . LEU B 1 204 ? -0.721 -14.828 3.197 1 98.5 204 LEU B CA 1
ATOM 3691 C C . LEU B 1 204 ? 0.292 -15.836 3.73 1 98.5 204 LEU B C 1
ATOM 3693 O O . LEU B 1 204 ? 1.169 -16.297 2.994 1 98.5 204 LEU B O 1
ATOM 3697 N N . THR B 1 205 ? 0.176 -16.234 4.977 1 98.31 205 THR B N 1
ATOM 3698 C CA . THR B 1 205 ? 1.079 -17.203 5.578 1 98.31 205 THR B CA 1
ATOM 3699 C C . THR B 1 205 ? 0.919 -18.562 4.918 1 98.31 205 THR B C 1
ATOM 3701 O O . THR B 1 205 ? 1.909 -19.25 4.625 1 98.31 205 THR B O 1
ATOM 3704 N N . SER B 1 206 ? -0.303 -18.969 4.668 1 96.81 206 SER B N 1
ATOM 3705 C CA . SER B 1 206 ? -0.576 -20.234 4.012 1 96.81 206 SER B CA 1
ATOM 3706 C C . SER B 1 206 ? 0.037 -20.281 2.617 1 96.81 206 SER B C 1
ATOM 3708 O O . SER B 1 206 ? 0.659 -21.281 2.24 1 96.81 206 SER B O 1
ATOM 3710 N N . HIS B 1 207 ? -0.113 -19.266 1.84 1 98.38 207 HIS B N 1
ATOM 3711 C CA . HIS B 1 207 ? 0.403 -19.25 0.476 1 98.38 207 HIS B CA 1
ATOM 3712 C C . HIS B 1 207 ? 1.918 -19.062 0.461 1 98.38 207 HIS B C 1
ATOM 3714 O O . HIS B 1 207 ? 2.588 -19.484 -0.486 1 98.38 207 HIS B O 1
ATOM 3720 N N . ALA B 1 208 ? 2.506 -18.391 1.513 1 98.62 208 ALA B N 1
ATOM 3721 C CA . ALA B 1 208 ? 3.961 -18.422 1.654 1 98.62 208 ALA B CA 1
ATOM 3722 C C . ALA B 1 208 ? 4.477 -19.844 1.825 1 98.62 208 ALA B C 1
ATOM 3724 O O . ALA B 1 208 ? 5.449 -20.234 1.18 1 98.62 208 ALA B O 1
ATOM 3725 N N . ALA B 1 209 ? 3.824 -20.578 2.643 1 97.56 209 ALA B N 1
ATOM 3726 C CA . ALA B 1 209 ? 4.211 -21.969 2.855 1 97.56 209 ALA B CA 1
ATOM 3727 C C . ALA B 1 209 ? 4.074 -22.781 1.568 1 97.56 209 ALA B C 1
ATOM 3729 O O . ALA B 1 209 ? 4.945 -23.594 1.247 1 97.56 209 ALA B O 1
ATOM 3730 N N . ALA B 1 210 ? 2.986 -22.594 0.853 1 97.19 210 ALA B N 1
ATOM 3731 C CA . ALA B 1 210 ? 2.766 -23.312 -0.407 1 97.19 210 ALA B CA 1
ATOM 3732 C C . ALA B 1 210 ? 3.855 -22.969 -1.421 1 97.19 210 ALA B C 1
ATOM 3734 O O . ALA B 1 210 ? 4.332 -23.844 -2.143 1 97.19 210 ALA B O 1
ATOM 3735 N N . ASN B 1 211 ? 4.199 -21.703 -1.539 1 98.44 211 ASN B N 1
ATOM 3736 C CA . ASN B 1 211 ? 5.309 -21.297 -2.393 1 98.44 211 ASN B CA 1
ATOM 3737 C C . ASN B 1 211 ? 6.586 -22.062 -2.066 1 98.44 211 ASN B C 1
ATOM 3739 O O . ASN B 1 211 ? 7.23 -22.609 -2.961 1 98.44 211 ASN B O 1
ATOM 3743 N N . MET B 1 212 ? 6.91 -22.094 -0.817 1 97.75 212 MET B N 1
ATOM 3744 C CA . MET B 1 212 ? 8.148 -22.75 -0.404 1 97.75 212 MET B CA 1
ATOM 3745 C C . MET B 1 212 ? 8.109 -24.234 -0.694 1 97.75 212 MET B C 1
ATOM 3747 O O . MET B 1 212 ? 9.117 -24.844 -1.068 1 97.75 212 MET B O 1
ATOM 3751 N N . LYS B 1 213 ? 7.016 -24.797 -0.588 1 95.81 213 LYS B N 1
ATOM 3752 C CA . LYS B 1 213 ? 6.844 -26.234 -0.842 1 95.81 213 LYS B CA 1
ATOM 3753 C C . LYS B 1 213 ? 7.125 -26.562 -2.303 1 95.81 213 LYS B C 1
ATOM 3755 O O . LYS B 1 213 ? 7.66 -27.641 -2.607 1 95.81 213 LYS B O 1
ATOM 3760 N N . ILE B 1 214 ? 6.844 -25.672 -3.193 1 96.75 214 ILE B N 1
ATOM 3761 C CA . ILE B 1 214 ? 6.965 -26.016 -4.605 1 96.75 214 ILE B CA 1
ATOM 3762 C C . ILE B 1 214 ? 8.219 -25.375 -5.191 1 96.75 214 ILE B C 1
ATOM 3764 O O . ILE B 1 214 ? 8.359 -25.25 -6.41 1 96.75 214 ILE B O 1
ATOM 3768 N N . GLY B 1 215 ? 9.062 -24.797 -4.352 1 96.88 215 GLY B N 1
ATOM 3769 C CA . GLY B 1 215 ? 10.398 -24.453 -4.824 1 96.88 215 GLY B CA 1
ATOM 3770 C C . GLY B 1 215 ? 10.688 -22.969 -4.746 1 96.88 215 GLY B C 1
ATOM 3771 O O . GLY B 1 215 ? 11.836 -22.547 -4.938 1 96.88 215 GLY B O 1
ATOM 3772 N N . ASN B 1 216 ? 9.672 -22.125 -4.523 1 98.25 216 ASN B N 1
ATOM 3773 C CA . ASN B 1 216 ? 9.914 -20.719 -4.211 1 98.25 216 ASN B CA 1
ATOM 3774 C C . ASN B 1 216 ? 10.305 -20.531 -2.75 1 98.25 216 ASN B C 1
ATOM 3776 O O . ASN B 1 216 ? 9.477 -20.156 -1.919 1 98.25 216 ASN B O 1
ATOM 3780 N N . ASP B 1 217 ? 11.523 -20.656 -2.447 1 97.62 217 ASP B N 1
ATOM 3781 C CA . ASP B 1 217 ? 11.969 -20.781 -1.063 1 97.62 217 ASP B CA 1
ATOM 3782 C C . ASP B 1 217 ? 11.898 -19.438 -0.344 1 97.62 217 ASP B C 1
ATOM 3784 O O . ASP B 1 217 ? 11.508 -18.422 -0.939 1 97.62 217 ASP B O 1
ATOM 3788 N N . LYS B 1 218 ? 12.25 -19.453 0.914 1 98.06 218 LYS B N 1
ATOM 3789 C CA . LYS B 1 218 ? 12.148 -18.281 1.776 1 98.06 218 LYS B CA 1
ATOM 3790 C C . LYS B 1 218 ? 12.953 -17.109 1.207 1 98.06 218 LYS B C 1
ATOM 3792 O O . LYS B 1 218 ? 12.469 -15.969 1.183 1 98.06 218 LYS B O 1
ATOM 3797 N N . GLU B 1 219 ? 14.156 -17.328 0.787 1 97.94 219 GLU B N 1
ATOM 3798 C CA . GLU B 1 219 ? 15 -16.266 0.217 1 97.94 219 GLU B CA 1
ATOM 3799 C C . GLU B 1 219 ? 14.344 -15.641 -1.009 1 97.94 219 GLU B C 1
ATOM 3801 O O . GLU B 1 219 ? 14.367 -14.422 -1.173 1 97.94 219 GLU B O 1
ATOM 3806 N N . PHE B 1 220 ? 13.805 -16.516 -1.862 1 98.5 220 PHE B N 1
ATOM 3807 C CA . PHE B 1 220 ? 13.109 -16.031 -3.051 1 98.5 220 PHE B CA 1
ATOM 3808 C C . PHE B 1 220 ? 11.953 -15.117 -2.664 1 98.5 220 PHE B C 1
ATOM 3810 O O . PHE B 1 220 ? 11.789 -14.039 -3.24 1 98.5 220 PHE B O 1
ATOM 3817 N N . LEU B 1 221 ? 11.156 -15.508 -1.694 1 98.81 221 LEU B N 1
ATOM 3818 C CA . LEU B 1 221 ? 10 -14.711 -1.282 1 98.81 221 LEU B CA 1
ATOM 3819 C C . LEU B 1 221 ? 10.453 -13.383 -0.681 1 98.81 221 LEU B C 1
ATOM 3821 O O . LEU B 1 221 ? 9.789 -12.359 -0.863 1 98.81 221 LEU B O 1
ATOM 3825 N N . ILE B 1 222 ? 11.508 -13.32 0.049 1 98.75 222 ILE B N 1
ATOM 3826 C CA . ILE B 1 222 ? 12.039 -12.078 0.601 1 98.75 222 ILE B CA 1
ATOM 3827 C C . ILE B 1 222 ? 12.477 -11.156 -0.535 1 98.75 222 ILE B C 1
ATOM 3829 O O . ILE B 1 222 ? 12.258 -9.945 -0.477 1 98.75 222 ILE B O 1
ATOM 3833 N N . ARG B 1 223 ? 13.094 -11.727 -1.574 1 98.75 223 ARG B N 1
ATOM 3834 C CA . ARG B 1 223 ? 13.453 -10.938 -2.75 1 98.75 223 ARG B CA 1
ATOM 3835 C C . ARG B 1 223 ? 12.203 -10.367 -3.426 1 98.75 223 ARG B C 1
ATOM 3837 O O . ARG B 1 223 ? 12.211 -9.227 -3.893 1 98.75 223 ARG B O 1
ATOM 3844 N N . ILE B 1 224 ? 11.141 -11.164 -3.461 1 98.88 224 ILE B N 1
ATOM 3845 C CA . ILE B 1 224 ? 9.883 -10.711 -4.047 1 98.88 224 ILE B CA 1
ATOM 3846 C C . ILE B 1 224 ? 9.305 -9.562 -3.217 1 98.88 224 ILE B C 1
ATOM 3848 O O . ILE B 1 224 ? 8.844 -8.562 -3.768 1 98.88 224 ILE B O 1
ATOM 3852 N N . ILE B 1 225 ? 9.328 -9.719 -1.888 1 98.88 225 ILE B N 1
ATOM 3853 C CA . ILE B 1 225 ? 8.875 -8.648 -1.002 1 98.88 225 ILE B CA 1
ATOM 3854 C C . ILE B 1 225 ? 9.68 -7.379 -1.274 1 98.88 225 ILE B C 1
ATOM 3856 O O . ILE B 1 225 ? 9.109 -6.293 -1.406 1 98.88 225 ILE B O 1
ATOM 3860 N N . SER B 1 226 ? 10.938 -7.488 -1.399 1 98.69 226 SER B N 1
ATOM 3861 C CA . SER B 1 226 ? 11.828 -6.359 -1.648 1 98.69 226 SER B CA 1
ATOM 3862 C C . SER B 1 226 ? 11.516 -5.688 -2.98 1 98.69 226 SER B C 1
ATOM 3864 O O . SER B 1 226 ? 11.508 -4.457 -3.074 1 98.69 226 SER B O 1
ATOM 3866 N N . GLN B 1 227 ? 11.273 -6.492 -3.984 1 98.62 227 GLN B N 1
ATOM 3867 C CA . GLN B 1 227 ? 10.945 -5.996 -5.316 1 98.62 227 GLN B CA 1
ATOM 3868 C C . GLN B 1 227 ? 9.664 -5.16 -5.285 1 98.62 227 GLN B C 1
ATOM 3870 O O . GLN B 1 227 ? 9.539 -4.188 -6.031 1 98.62 227 GLN B O 1
ATOM 3875 N N . CYS B 1 228 ? 8.742 -5.547 -4.43 1 98.81 228 CYS B N 1
ATOM 3876 C CA . CYS B 1 228 ? 7.43 -4.914 -4.398 1 98.81 228 CYS B CA 1
ATOM 3877 C C . CYS B 1 228 ? 7.418 -3.723 -3.449 1 98.81 228 CYS B C 1
ATOM 3879 O O . CYS B 1 228 ? 6.516 -2.885 -3.508 1 98.81 228 CYS B O 1
ATOM 3881 N N . LEU B 1 229 ? 8.375 -3.553 -2.617 1 98.75 229 LEU B N 1
ATOM 3882 C CA . LEU B 1 229 ? 8.398 -2.609 -1.505 1 98.75 229 LEU B CA 1
ATOM 3883 C C . LEU B 1 229 ? 8.188 -1.182 -1.997 1 98.75 229 LEU B C 1
ATOM 3885 O O . LEU B 1 229 ? 7.355 -0.452 -1.452 1 98.75 229 LEU B O 1
ATOM 3889 N N . PRO B 1 230 ? 8.828 -0.703 -3.098 1 98.56 230 PRO B N 1
ATOM 3890 C CA . PRO B 1 230 ? 8.602 0.671 -3.547 1 98.56 230 PRO B CA 1
ATOM 3891 C C . PRO B 1 230 ? 7.137 0.935 -3.908 1 98.56 230 PRO B C 1
ATOM 3893 O O . PRO B 1 230 ? 6.699 2.088 -3.926 1 98.56 230 PRO B O 1
ATOM 3896 N N . TYR B 1 231 ? 6.383 -0.118 -4.129 1 98.56 231 TYR B N 1
ATOM 3897 C CA . TYR B 1 231 ? 5.047 0.054 -4.695 1 98.56 231 TYR B CA 1
ATOM 3898 C C . TYR B 1 231 ? 3.973 -0.207 -3.646 1 98.56 231 TYR B C 1
ATOM 3900 O O . TYR B 1 231 ? 2.826 0.217 -3.807 1 98.56 231 TYR B O 1
ATOM 3908 N N . ILE B 1 232 ? 4.344 -0.936 -2.559 1 98.62 232 ILE B N 1
ATOM 3909 C CA . ILE B 1 232 ? 3.301 -1.256 -1.591 1 98.62 232 ILE B CA 1
ATOM 3910 C C . ILE B 1 232 ? 3.66 -0.663 -0.231 1 98.62 232 ILE B C 1
ATOM 3912 O O . ILE B 1 232 ? 2.848 -0.687 0.697 1 98.62 232 ILE B O 1
ATOM 3916 N N . GLY B 1 233 ? 4.926 -0.121 -0.046 1 98.38 233 GLY B N 1
ATOM 3917 C CA . GLY B 1 233 ? 5.34 0.557 1.173 1 98.38 233 GLY B CA 1
ATOM 3918 C C . GLY B 1 233 ? 5.871 -0.39 2.232 1 98.38 233 GLY B C 1
ATOM 3919 O O . GLY B 1 233 ? 5.699 -1.607 2.125 1 98.38 233 GLY B O 1
ATOM 3920 N N . TYR B 1 234 ? 6.461 0.198 3.273 1 97.94 234 TYR B N 1
ATOM 3921 C CA . TYR B 1 234 ? 7.164 -0.562 4.301 1 97.94 234 TYR B CA 1
ATOM 3922 C C . TYR B 1 234 ? 6.188 -1.351 5.16 1 97.94 234 TYR B C 1
ATOM 3924 O O . TYR B 1 234 ? 6.414 -2.527 5.453 1 97.94 234 TYR B O 1
ATOM 3932 N N . PRO B 1 235 ? 5.023 -0.778 5.57 1 97.75 235 PRO B N 1
ATOM 3933 C CA . PRO B 1 235 ? 4.16 -1.529 6.48 1 97.75 235 PRO B CA 1
ATOM 3934 C C . PRO B 1 235 ? 3.684 -2.854 5.883 1 97.75 235 PRO B C 1
ATOM 3936 O O . PRO B 1 235 ? 3.789 -3.898 6.531 1 97.75 235 PRO B O 1
ATOM 3939 N N . ARG B 1 236 ? 3.207 -2.789 4.605 1 98.31 236 ARG B N 1
ATOM 3940 C CA . ARG B 1 236 ? 2.77 -4.016 3.945 1 98.31 236 ARG B CA 1
ATOM 3941 C C . ARG B 1 236 ? 3.93 -4.992 3.777 1 98.31 236 ARG B C 1
ATOM 3943 O O . ARG B 1 236 ? 3.754 -6.203 3.92 1 98.31 236 ARG B O 1
ATOM 3950 N N . SER B 1 237 ? 5.07 -4.496 3.443 1 98.56 237 SER B N 1
ATOM 3951 C CA . SER B 1 237 ? 6.254 -5.328 3.24 1 98.56 237 SER B CA 1
ATOM 3952 C C . SER B 1 237 ? 6.688 -5.996 4.539 1 98.56 237 SER B C 1
ATOM 3954 O O . SER B 1 237 ? 7.043 -7.18 4.547 1 98.56 237 SER B O 1
ATOM 3956 N N . LEU B 1 238 ? 6.645 -5.258 5.641 1 97.62 238 LEU B N 1
ATOM 3957 C CA . LEU B 1 238 ? 7.035 -5.797 6.938 1 97.62 238 LEU B CA 1
ATOM 3958 C C . LEU B 1 238 ? 6.035 -6.848 7.414 1 97.62 238 LEU B C 1
ATOM 3960 O O . LEU B 1 238 ? 6.422 -7.855 8 1 97.62 238 LEU B O 1
ATOM 3964 N N . ASN B 1 239 ? 4.738 -6.629 7.191 1 97.62 239 ASN B N 1
ATOM 3965 C CA . ASN B 1 239 ? 3.738 -7.656 7.465 1 97.62 239 ASN B CA 1
ATOM 3966 C C . ASN B 1 239 ? 4.004 -8.93 6.672 1 97.62 239 ASN B C 1
ATOM 3968 O O . ASN B 1 239 ? 3.893 -10.031 7.203 1 97.62 239 ASN B O 1
ATOM 3972 N N . ALA B 1 240 ? 4.324 -8.758 5.391 1 98.69 240 ALA B N 1
ATOM 3973 C CA . ALA B 1 240 ? 4.613 -9.906 4.535 1 98.69 240 ALA B CA 1
ATOM 3974 C C . ALA B 1 240 ? 5.836 -10.672 5.043 1 98.69 240 ALA B C 1
ATOM 3976 O O . ALA B 1 240 ? 5.844 -11.906 5.047 1 98.69 240 ALA B O 1
ATOM 3977 N N . LEU B 1 241 ? 6.863 -9.953 5.406 1 98.19 241 LEU B N 1
ATOM 3978 C CA . LEU B 1 241 ? 8.062 -10.578 5.953 1 98.19 241 LEU B CA 1
ATOM 3979 C C . LEU B 1 241 ? 7.73 -11.414 7.184 1 98.19 241 LEU B C 1
ATOM 3981 O O . LEU B 1 241 ? 8.234 -12.531 7.336 1 98.19 241 LEU B O 1
ATOM 3985 N N . SER B 1 242 ? 6.887 -10.875 8.078 1 97.62 242 SER B N 1
ATOM 3986 C CA . SER B 1 242 ? 6.453 -11.609 9.258 1 97.62 242 SER B CA 1
ATOM 3987 C C . SER B 1 242 ? 5.742 -12.898 8.875 1 97.62 242 SER B C 1
ATOM 3989 O O . SER B 1 242 ? 5.957 -13.945 9.5 1 97.62 242 SER B O 1
ATOM 3991 N N . CYS B 1 243 ? 4.914 -12.891 7.891 1 98.19 243 CYS B N 1
ATOM 3992 C CA . CYS B 1 243 ? 4.172 -14.062 7.434 1 98.19 243 CYS B CA 1
ATOM 3993 C C . CYS B 1 243 ? 5.113 -15.102 6.84 1 98.19 243 CYS B C 1
ATOM 3995 O O . CYS B 1 243 ? 4.934 -16.297 7.062 1 98.19 243 CYS B O 1
ATOM 3997 N N . VAL B 1 244 ? 6.086 -14.648 6.051 1 98.56 244 VAL B N 1
ATOM 3998 C CA . VAL B 1 244 ? 7.062 -15.555 5.457 1 98.56 244 VAL B CA 1
ATOM 3999 C C . VAL B 1 244 ? 7.855 -16.25 6.559 1 98.56 244 VAL B C 1
ATOM 4001 O O . VAL B 1 244 ? 8.078 -17.469 6.496 1 98.56 244 VAL B O 1
ATOM 4004 N N . ASN B 1 245 ? 8.312 -15.469 7.578 1 97.56 245 ASN B N 1
ATOM 4005 C CA . ASN B 1 245 ? 9.055 -16.031 8.703 1 97.56 245 ASN B CA 1
ATOM 4006 C C . ASN B 1 245 ? 8.211 -17.062 9.461 1 97.56 245 ASN B C 1
ATOM 4008 O O . ASN B 1 245 ? 8.711 -18.125 9.836 1 97.56 245 ASN B O 1
ATOM 4012 N N . ALA B 1 246 ? 6.965 -16.75 9.703 1 97.31 246 ALA B N 1
ATOM 4013 C CA . ALA B 1 246 ? 6.062 -17.672 10.391 1 97.31 246 ALA B CA 1
ATOM 4014 C C . ALA B 1 246 ? 5.871 -18.953 9.594 1 97.31 246 ALA B C 1
ATOM 4016 O O . ALA B 1 246 ? 5.863 -20.047 10.164 1 97.31 246 ALA B O 1
ATOM 4017 N N . ALA B 1 247 ? 5.688 -18.859 8.305 1 97.5 247 ALA B N 1
ATOM 4018 C CA . ALA B 1 247 ? 5.52 -20.031 7.438 1 97.5 247 ALA B CA 1
ATOM 4019 C C . ALA B 1 247 ? 6.766 -20.922 7.457 1 97.5 247 ALA B C 1
ATOM 4021 O O . ALA B 1 247 ? 6.66 -22.141 7.512 1 97.5 247 ALA B O 1
ATOM 4022 N N . ALA B 1 248 ? 7.93 -20.281 7.375 1 96.5 248 ALA B N 1
ATOM 4023 C CA . ALA B 1 248 ? 9.188 -21.016 7.367 1 96.5 248 ALA B CA 1
ATOM 4024 C C . ALA B 1 248 ? 9.398 -21.766 8.688 1 96.5 248 ALA B C 1
ATOM 4026 O O . ALA B 1 248 ? 9.898 -22.891 8.695 1 96.5 248 ALA B O 1
ATOM 4027 N N . GLU B 1 249 ? 9.07 -21.094 9.797 1 94.31 249 GLU B N 1
ATOM 4028 C CA . GLU B 1 249 ? 9.203 -21.703 11.117 1 94.31 249 GLU B CA 1
ATOM 4029 C C . GLU B 1 249 ? 8.297 -22.922 11.25 1 94.31 249 GLU B C 1
ATOM 4031 O O . GLU B 1 249 ? 8.695 -23.938 11.844 1 94.31 249 GLU B O 1
ATOM 4036 N N . LYS B 1 250 ? 7.184 -22.859 10.734 1 89.62 250 LYS B N 1
ATOM 4037 C CA . LYS B 1 250 ? 6.242 -23.984 10.797 1 89.62 250 LYS B CA 1
ATOM 4038 C C . LYS B 1 250 ? 6.723 -25.156 9.953 1 89.62 250 LYS B C 1
ATOM 4040 O O . LYS B 1 250 ? 6.531 -26.312 10.32 1 89.62 250 LYS B O 1
ATOM 4045 N N . GLN B 1 251 ? 7.258 -24.922 8.844 1 88.19 251 GLN B N 1
ATOM 4046 C CA . GLN B 1 251 ? 7.797 -25.969 7.992 1 88.19 251 GLN B CA 1
ATOM 4047 C C . GLN B 1 251 ? 8.969 -26.688 8.664 1 88.19 251 GLN B C 1
ATOM 4049 O O . GLN B 1 251 ? 9.125 -27.906 8.539 1 88.19 251 GLN B O 1
ATOM 4054 N N . GLU B 1 252 ? 9.82 -25.891 9.273 1 83.75 252 GLU B N 1
ATOM 4055 C CA . GLU B 1 252 ? 10.961 -26.469 9.984 1 83.75 252 GLU B CA 1
ATOM 4056 C C . GLU B 1 252 ? 10.5 -27.375 11.125 1 83.75 252 GLU B C 1
ATOM 4058 O O . GLU B 1 252 ? 11.133 -28.391 11.414 1 83.75 252 GLU B O 1
ATOM 4063 N N . LYS B 1 253 ? 9.406 -26.969 11.734 1 78.69 253 LYS B N 1
ATOM 4064 C CA . LYS B 1 253 ? 8.906 -27.734 12.883 1 78.69 253 LYS B CA 1
ATOM 4065 C C . LYS B 1 253 ? 7.988 -28.859 12.438 1 78.69 253 LYS B C 1
ATOM 4067 O O . LYS B 1 253 ? 7.523 -29.656 13.258 1 78.69 253 LYS B O 1
ATOM 4072 N N . GLY B 1 254 ? 7.805 -29.031 11.188 1 69 254 GLY B N 1
ATOM 4073 C CA . GLY B 1 254 ? 6.961 -30.094 10.648 1 69 254 GLY B CA 1
ATOM 4074 C C . GLY B 1 254 ? 5.484 -29.859 10.906 1 69 254 GLY B C 1
ATOM 4075 O O . GLY B 1 254 ? 4.707 -30.812 10.984 1 69 254 GLY B O 1
ATOM 4076 N N . MET B 1 255 ? 5.066 -28.719 11.203 1 57.34 255 MET B N 1
ATOM 4077 C CA . MET B 1 255 ? 3.674 -28.422 11.523 1 57.34 255 MET B CA 1
ATOM 4078 C C . MET B 1 255 ? 2.879 -28.109 10.266 1 57.34 255 MET B C 1
ATOM 4080 O O . MET B 1 255 ? 3.406 -27.5 9.328 1 57.34 255 MET B O 1
ATOM 4084 N N . ASN B 1 256 ? 1.734 -28.859 10.086 1 52.41 256 ASN B N 1
ATOM 4085 C CA . ASN B 1 256 ? 0.845 -28.656 8.945 1 52.41 256 ASN B CA 1
ATOM 4086 C C . ASN B 1 256 ? 0.159 -27.297 8.992 1 52.41 256 ASN B C 1
ATOM 4088 O O . ASN B 1 256 ? -0.493 -26.969 9.984 1 52.41 256 ASN B O 1
ATOM 4092 N N . ILE B 1 257 ? 0.423 -26.266 8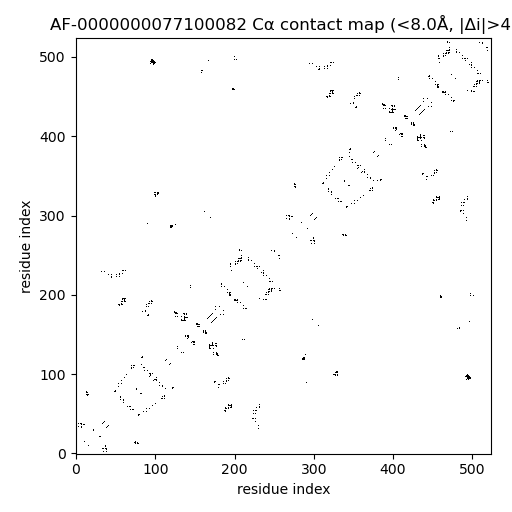.188 1 52.81 257 ILE B N 1
ATOM 4093 C CA . ILE B 1 257 ? -0.04 -24.875 8.18 1 52.81 257 ILE B CA 1
ATOM 4094 C C . ILE B 1 257 ? -1.53 -24.828 7.848 1 52.81 257 ILE B C 1
ATOM 4096 O O . ILE B 1 257 ? -2.211 -23.844 8.148 1 52.81 257 ILE B O 1
ATOM 4100 N N . ASN B 1 258 ? -2.16 -25.734 7.059 1 46.97 258 ASN B N 1
ATOM 4101 C CA . ASN B 1 258 ? -3.553 -25.656 6.633 1 46.97 258 ASN B CA 1
ATOM 4102 C C . ASN B 1 258 ? -4.512 -25.906 7.793 1 46.97 258 ASN B C 1
ATOM 4104 O O . ASN B 1 258 ? -5.727 -25.781 7.641 1 46.97 258 ASN B O 1
ATOM 4108 N N . GLU B 1 259 ? -4.035 -26.328 8.906 1 38.94 259 GLU B N 1
ATOM 4109 C CA . GLU B 1 259 ? -4.957 -26.734 9.961 1 38.94 259 GLU B CA 1
ATOM 4110 C C . GLU B 1 259 ? -5.402 -25.531 10.797 1 38.94 259 GLU B C 1
ATOM 4112 O O . GLU B 1 259 ? -6.316 -25.656 11.617 1 38.94 259 GLU B O 1
ATOM 4117 N N . ASP B 1 260 ? -4.719 -24.516 10.867 1 36.12 260 ASP B N 1
ATOM 4118 C CA . ASP B 1 260 ? -5.129 -23.516 11.844 1 36.12 260 ASP B CA 1
ATOM 4119 C C . ASP B 1 260 ? -6.258 -22.641 11.305 1 36.12 260 ASP B C 1
ATOM 4121 O O . ASP B 1 260 ? -6.578 -21.609 11.875 1 36.12 260 ASP B O 1
ATOM 4125 N N . LYS B 1 261 ? -6.625 -22.75 10.227 1 35.22 261 LYS B N 1
ATOM 4126 C CA . LYS B 1 261 ? -7.734 -21.906 9.789 1 35.22 261 LYS B CA 1
ATOM 4127 C C . LYS B 1 261 ? -9.047 -22.344 10.453 1 35.22 261 LYS B C 1
ATOM 4129 O O . LYS B 1 261 ? -10.125 -21.984 9.977 1 35.22 261 LYS B O 1
ATOM 4134 N N . ARG B 1 262 ? -8.977 -23.219 11.438 1 27.22 262 ARG B N 1
ATOM 4135 C CA . ARG B 1 262 ? -10.297 -23.375 12.055 1 27.22 262 ARG B CA 1
ATOM 4136 C C . ARG B 1 262 ? -10.57 -22.25 13.055 1 27.22 262 ARG B C 1
ATOM 4138 O O . ARG B 1 262 ? -9.664 -21.812 13.766 1 27.22 262 ARG B O 1
#

Organism: Anaerostipes caccae (strain DSM 14662 / CCUG 47493 / JCM 13470 / NCIMB 13811 / L1-92) (NCBI:txid411490)

Solvent-accessible surface area (backbone atoms only — not comparable to full-atom values): 27206 Å² total; per-residue (Å²): 108,70,63,59,51,52,28,52,53,50,46,42,61,35,43,66,77,62,74,66,71,50,55,75,80,38,45,71,59,44,52,56,48,47,45,42,56,56,30,54,35,46,68,70,48,65,60,57,66,57,60,47,43,50,38,38,53,27,24,28,59,28,55,67,34,61,68,60,41,63,65,44,47,63,26,39,45,61,65,62,46,44,72,60,42,53,49,49,54,54,57,48,39,28,47,52,50,1,37,21,54,35,47,58,54,51,52,49,49,53,51,52,40,45,74,72,70,48,73,72,47,64,84,85,43,76,68,55,46,92,86,46,12,43,63,56,4,28,53,51,43,21,74,48,71,31,74,83,38,64,60,42,42,73,37,78,58,79,90,55,18,63,58,38,34,40,45,24,19,52,42,31,9,64,42,67,51,23,54,72,56,54,69,65,55,50,39,50,32,50,40,25,27,36,35,35,47,52,70,36,61,72,61,34,18,48,40,40,36,31,28,36,69,67,66,48,35,70,69,56,51,52,34,52,43,52,61,33,26,83,78,58,36,66,69,39,38,53,52,40,50,53,26,43,52,53,25,52,53,32,57,75,66,70,49,70,72,85,60,67,83,113,110,71,61,58,52,52,30,52,54,50,46,42,60,36,43,68,78,63,73,65,70,48,56,61,52,36,43,72,60,44,53,54,47,47,45,40,58,56,31,54,36,45,69,70,47,64,59,57,66,55,61,47,45,50,37,37,51,27,24,22,60,27,48,65,5,60,63,45,40,63,66,44,48,62,26,39,44,62,65,62,46,45,73,60,41,55,49,50,54,53,56,47,39,35,72,77,63,30,58,90,66,35,50,64,54,52,52,47,49,52,51,53,40,46,74,72,69,49,73,79,82,67,84,83,44,74,66,56,47,95,85,46,11,44,62,55,5,27,52,50,43,21,72,48,71,29,73,83,38,64,60,41,43,72,37,75,56,81,93,54,18,65,57,37,34,40,45,23,19,51,44,32,10,63,42,68,52,23,54,74,55,55,70,65,57,50,38,50,31,50,41,26,26,36,33,35,50,47,77,36,61,72,61,34,18,46,40,40,36,30,26,35,69,67,67,48,34,71,69,56,51,50,34,51,42,50,61,30,25,60,40,38,3,50,60,39,37,53,54,39,50,52,27,43,52,53,26,52,54,31,57,75,68,68,49,74,70,84,65,68,81,111

Foldseek 3Di:
DVQVVQLVVQCCQQQVPDDDPCCVVPVVVVVVLSCQQSGVLCVVLVDDPLLLLLLQLLLCLLQLVLVVNLNRVSSNVSSPQDLLLSVLLLVLLCVVVNCVSSVSVNVSSVVVCVVVVHDDDDDFFADADLVCLLVQLQVQCCVQQNPVSNCQCQDDDPVCSPVSSCCSRVNRSGRVRGPSDDNLSSLSSSLSSDLLNPPPLLVNLSSLLSNCVVPCNLSNSLSSLSSNCSPRHDVSSVSSNVSNVVSVVCVVVVHRSVPPVD/DVQVVQLVVQCCQQVVPDDDPCCVVPVVVCVVLSCQQRGVLCVVLVDDPLLLLLLQLLLCLLQLVLVVNLNRVSSNVSSPQDLLLSVLLLVLLCLVVNCVSSVSVNVSSVVVCVVVVHDDDDDFFADADLVCLLVQLQVQCCVQQHPVSNCQCQDDDPVCSPVSSCCSRVNRSGRVRGPSDDPLSSLSSSLSSDLLNDPNLLVNLSSLLSNCVVPCNLSNSLSSLSSNCSPRHDVSSVSSNVSNVVSVVCVVVVHRSVPPVD

Radius of gyration: 23.87 Å; Cα contacts (8 Å, |Δi|>4): 774; chains: 2; bounding box: 59×66×64 Å